Protein AF-A0AAU4QGT4-F1 (afdb_monomer)

pLDDT: mean 81.8, std 20.27, range [28.38, 98.56]

Mean predicted aligned error: 16.78 Å

Structure (mmCIF, N/CA/C/O backbone):
data_AF-A0AAU4QGT4-F1
#
_entry.id   AF-A0AAU4QGT4-F1
#
loop_
_atom_site.group_PDB
_atom_site.id
_atom_site.type_symbol
_atom_site.label_atom_id
_atom_site.label_alt_id
_atom_site.label_comp_id
_atom_site.label_asym_id
_atom_site.label_entity_id
_atom_site.label_seq_id
_atom_site.pdbx_PDB_ins_code
_atom_site.Cartn_x
_atom_site.Cartn_y
_atom_site.Cartn_z
_atom_site.occupancy
_atom_site.B_iso_or_equiv
_atom_site.auth_seq_id
_atom_site.auth_comp_id
_atom_site.auth_asym_id
_atom_site.auth_atom_id
_atom_site.pdbx_PDB_model_num
ATOM 1 N N . MET A 1 1 ? -2.393 -7.731 -38.851 1.00 33.94 1 MET A N 1
ATOM 2 C CA . MET A 1 1 ? -2.652 -9.148 -38.519 1.00 33.94 1 MET A CA 1
ATOM 3 C C . MET A 1 1 ? -3.365 -9.199 -37.174 1.00 33.94 1 MET A C 1
ATOM 5 O O . MET A 1 1 ? -2.737 -8.998 -36.149 1.00 33.94 1 MET A O 1
ATOM 9 N N . THR A 1 2 ? -4.687 -9.353 -37.179 1.00 34.22 2 THR A N 1
ATOM 10 C CA . THR A 1 2 ? -5.537 -9.447 -35.982 1.00 34.22 2 THR A CA 1
ATOM 11 C C . THR A 1 2 ? -5.552 -10.893 -35.494 1.00 34.22 2 THR A C 1
ATOM 13 O O . THR A 1 2 ? -6.341 -11.714 -35.959 1.00 34.22 2 THR A O 1
ATOM 16 N N . GLN A 1 3 ? -4.630 -11.228 -34.593 1.00 33.28 3 GLN A N 1
ATOM 17 C CA . GLN A 1 3 ? -4.572 -12.546 -33.971 1.00 33.28 3 GLN A CA 1
ATOM 18 C C . GLN A 1 3 ? -5.770 -12.686 -33.021 1.00 33.28 3 GLN A C 1
ATOM 20 O O . GLN A 1 3 ? -5.826 -12.071 -31.957 1.00 33.28 3 GLN A O 1
ATOM 25 N N . LYS A 1 4 ? -6.784 -13.438 -33.459 1.00 33.41 4 LYS A N 1
ATOM 26 C CA . LYS A 1 4 ? -7.959 -13.781 -32.655 1.00 33.41 4 LYS A CA 1
ATOM 27 C C . LYS A 1 4 ? -7.530 -14.764 -31.563 1.00 33.41 4 LYS A C 1
ATOM 29 O O . LYS A 1 4 ? -7.470 -15.965 -31.810 1.00 33.41 4 LYS A O 1
ATOM 34 N N . PHE A 1 5 ? -7.239 -14.261 -30.365 1.00 35.41 5 PHE A N 1
ATOM 35 C CA . PHE A 1 5 ? -7.152 -15.084 -29.158 1.00 35.41 5 PHE A CA 1
ATOM 36 C C . PHE A 1 5 ? -8.558 -15.587 -28.802 1.00 35.41 5 PHE A C 1
ATOM 38 O O . PHE A 1 5 ? -9.287 -14.968 -28.033 1.00 35.41 5 PHE A O 1
ATOM 45 N N . HIS A 1 6 ? -8.965 -16.697 -29.417 1.00 38.81 6 HIS A N 1
ATOM 46 C CA . HIS A 1 6 ? -10.117 -17.490 -28.994 1.00 38.81 6 HIS A CA 1
ATOM 47 C C . HIS A 1 6 ? -9.633 -18.631 -28.100 1.00 38.81 6 HIS A C 1
ATOM 49 O O . HIS A 1 6 ? -9.769 -19.801 -28.441 1.00 38.81 6 HIS A O 1
ATOM 55 N N . THR A 1 7 ? -9.054 -18.292 -26.951 1.00 40.41 7 THR A N 1
ATOM 56 C CA . THR A 1 7 ? -9.030 -19.241 -25.840 1.00 40.41 7 THR A CA 1
ATOM 57 C C . THR A 1 7 ? -10.369 -19.069 -25.147 1.00 40.41 7 THR A C 1
ATOM 59 O O . THR A 1 7 ? -10.632 -18.023 -24.555 1.00 40.41 7 THR A O 1
ATOM 62 N N . THR A 1 8 ? -11.268 -20.038 -25.309 1.00 40.69 8 THR A N 1
ATOM 63 C CA . THR A 1 8 ? -12.523 -20.082 -24.556 1.00 40.69 8 THR A CA 1
ATOM 64 C C . THR A 1 8 ? -12.143 -20.007 -23.077 1.00 40.69 8 THR A C 1
ATOM 66 O O . THR A 1 8 ? -11.388 -20.875 -22.630 1.00 40.69 8 THR A O 1
ATOM 69 N N . PRO A 1 9 ? -12.569 -18.975 -22.326 1.00 47.59 9 PRO A N 1
ATOM 70 C CA . PRO A 1 9 ? -12.237 -18.899 -20.915 1.00 47.59 9 PRO A CA 1
ATOM 71 C C . PRO A 1 9 ? -12.744 -20.183 -20.247 1.00 47.59 9 PRO A C 1
ATOM 73 O O . PRO A 1 9 ? -13.835 -20.646 -20.606 1.00 47.59 9 PRO A O 1
ATOM 76 N N . PRO A 1 10 ? -11.966 -20.790 -19.332 1.00 50.59 10 PRO A N 1
ATOM 77 C CA . PRO A 1 10 ? -12.434 -21.942 -18.575 1.00 50.59 10 PRO A CA 1
ATOM 78 C C . PRO A 1 10 ? -13.804 -21.585 -18.009 1.00 50.59 10 PRO A C 1
ATOM 80 O O . PRO A 1 10 ? -13.974 -20.500 -17.452 1.00 50.59 10 PRO A O 1
ATOM 83 N N . THR A 1 11 ? -14.798 -22.445 -18.244 1.00 44.94 11 THR A N 1
ATOM 84 C CA . THR A 1 11 ? -16.168 -22.250 -17.764 1.00 44.94 11 THR A CA 1
ATOM 85 C C . THR A 1 11 ? -16.100 -21.953 -16.277 1.00 44.94 11 THR A C 1
ATOM 87 O O . THR A 1 11 ? -15.821 -22.856 -15.488 1.00 44.94 11 THR A O 1
ATOM 90 N N . ALA A 1 12 ? -16.270 -20.678 -15.922 1.00 50.72 12 ALA A N 1
ATOM 91 C CA . ALA A 1 12 ? -16.184 -20.215 -14.553 1.00 50.72 12 ALA A CA 1
ATOM 92 C C . ALA A 1 12 ? -17.213 -21.014 -13.761 1.00 50.72 12 ALA A C 1
ATOM 94 O O . ALA A 1 12 ? -18.417 -20.894 -13.997 1.00 50.72 12 ALA A O 1
ATOM 95 N N . HIS A 1 13 ? -16.741 -21.907 -12.892 1.00 55.56 13 HIS A N 1
ATOM 96 C CA . HIS A 1 13 ? -17.618 -22.607 -11.975 1.00 55.56 13 HIS A CA 1
ATOM 97 C C . HIS A 1 13 ? -18.356 -21.535 -11.184 1.00 55.56 13 HIS A C 1
ATOM 99 O O . HIS A 1 13 ? -17.727 -20.804 -10.424 1.00 55.56 13 HIS A O 1
ATOM 105 N N . HIS A 1 14 ? -19.667 -21.418 -11.408 1.00 57.41 14 HIS A N 1
ATOM 106 C CA . HIS A 1 14 ? -20.525 -20.512 -10.658 1.00 57.41 14 HIS A CA 1
ATOM 107 C C . HIS A 1 14 ? -20.263 -20.732 -9.169 1.00 57.41 14 HIS A C 1
ATOM 109 O O . HIS A 1 14 ? -20.592 -21.794 -8.626 1.00 57.41 14 HIS A O 1
ATOM 115 N N . GLN A 1 15 ? -19.595 -19.769 -8.533 1.00 67.94 15 GLN A N 1
ATOM 116 C CA . GLN A 1 15 ? -19.259 -19.889 -7.127 1.00 67.94 15 GLN A CA 1
ATOM 117 C C . GLN A 1 15 ? -20.551 -19.852 -6.326 1.00 67.94 15 GLN A C 1
ATOM 119 O O . GLN A 1 15 ? -21.280 -18.862 -6.321 1.00 67.94 15 GLN A O 1
ATOM 124 N N . ARG A 1 16 ? -20.836 -20.972 -5.665 1.00 84.00 16 ARG A N 1
ATOM 125 C CA . ARG A 1 16 ? -21.902 -21.059 -4.675 1.00 84.00 16 ARG A CA 1
ATOM 126 C C . ARG A 1 16 ? -21.474 -20.290 -3.421 1.00 84.00 16 ARG A C 1
ATOM 128 O O . ARG A 1 16 ? -20.284 -20.307 -3.107 1.00 84.00 16 ARG A O 1
ATOM 135 N N . PRO A 1 17 ? -22.405 -19.686 -2.667 1.00 89.19 17 PRO A N 1
ATOM 136 C CA . PRO A 1 17 ? -22.090 -19.127 -1.358 1.00 89.19 17 PRO A CA 1
ATOM 137 C C . PRO A 1 17 ? -21.357 -20.153 -0.487 1.00 89.19 17 PRO A C 1
ATOM 139 O O . PRO A 1 17 ? -21.778 -21.310 -0.417 1.00 89.19 17 PRO A O 1
ATOM 142 N N . PHE A 1 18 ? -20.300 -19.729 0.207 1.00 89.00 18 PHE A N 1
ATOM 143 C CA . PHE A 1 18 ? -19.511 -20.574 1.110 1.00 89.00 18 PHE A CA 1
ATOM 144 C C . PHE A 1 18 ? -18.880 -21.798 0.431 1.00 89.00 18 PHE A C 1
ATOM 146 O O . PHE A 1 18 ? -18.949 -22.909 0.959 1.00 89.00 18 PHE A O 1
ATOM 153 N N . THR A 1 19 ? -18.216 -21.602 -0.714 1.00 85.81 19 THR A N 1
ATOM 154 C CA . THR A 1 19 ? -17.578 -22.685 -1.498 1.00 85.81 19 THR A CA 1
ATOM 155 C C . THR A 1 19 ? -16.684 -23.620 -0.671 1.00 85.81 19 THR A C 1
ATOM 157 O O . THR A 1 19 ? -16.583 -24.804 -0.983 1.00 85.81 19 THR A O 1
ATOM 160 N N . ARG A 1 20 ? -16.059 -23.114 0.400 1.00 84.88 20 ARG A N 1
ATOM 161 C CA . ARG A 1 20 ? -15.146 -23.870 1.276 1.00 84.88 20 ARG A CA 1
ATOM 162 C C . ARG A 1 20 ? -15.833 -24.640 2.408 1.00 84.88 20 ARG A C 1
ATOM 164 O O . ARG A 1 20 ? -15.191 -25.470 3.043 1.00 84.88 20 ARG A O 1
ATOM 171 N N . GLU A 1 21 ? -17.107 -24.374 2.692 1.00 89.12 21 GLU A N 1
ATOM 172 C CA . GLU A 1 21 ? -17.814 -24.912 3.861 1.00 89.12 21 GLU A CA 1
ATOM 173 C C . GLU A 1 21 ? -19.204 -25.434 3.472 1.00 89.12 21 GLU A C 1
ATOM 175 O O . GLU A 1 21 ? -20.223 -24.753 3.625 1.00 89.12 21 GLU A O 1
ATOM 180 N N . ALA A 1 22 ? -19.247 -26.679 2.989 1.00 89.12 22 ALA A N 1
ATOM 181 C CA . ALA A 1 22 ? -20.496 -27.356 2.645 1.00 89.12 22 ALA A CA 1
ATOM 182 C C . ALA A 1 22 ? -21.492 -27.336 3.825 1.00 89.12 22 ALA A C 1
ATOM 184 O O . ALA A 1 22 ? -21.132 -27.634 4.965 1.00 89.12 22 ALA A O 1
ATOM 185 N N . GLY A 1 23 ? -22.753 -26.976 3.564 1.00 91.31 23 GLY A N 1
ATOM 186 C CA . GLY A 1 23 ? -23.806 -26.897 4.585 1.00 91.31 23 GLY A CA 1
ATOM 187 C C . GLY A 1 23 ? -23.899 -25.556 5.329 1.00 91.31 23 GLY A C 1
ATOM 188 O O . GLY A 1 23 ? -24.853 -25.323 6.083 1.00 91.31 23 GLY A O 1
ATOM 189 N N . ARG A 1 24 ? -22.917 -24.654 5.174 1.00 92.38 24 ARG A N 1
ATOM 190 C CA . ARG A 1 24 ? -22.935 -23.357 5.871 1.00 92.38 24 ARG A CA 1
ATOM 191 C C . ARG A 1 24 ? -24.015 -22.425 5.336 1.00 92.38 24 ARG A C 1
ATOM 193 O O . ARG A 1 24 ? -24.647 -21.730 6.137 1.00 92.38 24 ARG A O 1
ATOM 200 N N . TRP A 1 25 ? -24.252 -22.437 4.025 1.00 93.38 25 TRP A N 1
ATOM 201 C CA . TRP A 1 25 ? -25.322 -21.657 3.407 1.00 93.38 25 TRP A CA 1
ATOM 202 C C . TRP A 1 25 ? -26.685 -22.023 3.996 1.00 93.38 25 TRP A C 1
ATOM 204 O O . TRP A 1 25 ? -27.411 -21.144 4.453 1.00 93.38 25 TRP A O 1
ATOM 214 N N . GLU A 1 26 ? -27.017 -23.311 4.068 1.00 93.88 26 GLU A N 1
ATOM 215 C CA . GLU A 1 26 ? -28.291 -23.814 4.589 1.00 93.88 26 GLU A CA 1
ATOM 216 C C . GLU A 1 26 ? -28.488 -23.399 6.052 1.00 93.88 26 GLU A C 1
ATOM 218 O O . GLU A 1 26 ? -29.578 -22.986 6.456 1.00 93.88 26 GLU A O 1
ATOM 223 N N . LYS A 1 27 ? -27.418 -23.443 6.855 1.00 93.31 27 LYS A N 1
ATOM 224 C CA . LYS A 1 27 ? -27.443 -23.029 8.264 1.00 93.31 27 LYS A CA 1
ATOM 225 C C . LYS A 1 27 ? -27.694 -21.528 8.429 1.00 93.31 27 LYS A C 1
ATOM 227 O O . LYS A 1 27 ? -28.532 -21.143 9.252 1.00 93.31 27 LYS A O 1
ATOM 232 N N . GLU A 1 28 ? -26.967 -20.686 7.695 1.00 90.50 28 GLU A N 1
ATOM 233 C CA . GLU A 1 28 ? -27.086 -19.226 7.800 1.00 90.50 28 GLU A CA 1
ATOM 234 C C . GLU A 1 28 ? -28.379 -18.707 7.152 1.00 90.50 28 GLU A C 1
ATOM 236 O O . GLU A 1 28 ? -29.065 -17.884 7.760 1.00 90.50 28 GLU A O 1
ATOM 241 N N . SER A 1 29 ? -28.793 -19.250 6.003 1.00 90.56 29 SER A N 1
ATOM 242 C CA . SER A 1 29 ? -30.089 -18.944 5.376 1.00 90.56 29 SER A CA 1
ATOM 243 C C . SER A 1 29 ? -31.261 -19.367 6.270 1.00 90.56 29 SER A C 1
ATOM 245 O O . SER A 1 29 ? -32.136 -18.552 6.555 1.00 90.56 29 SER A O 1
ATOM 247 N N . SER A 1 30 ? -31.244 -20.572 6.853 1.00 89.31 30 SER A N 1
ATOM 248 C CA . SER A 1 30 ? -32.279 -21.008 7.809 1.00 89.31 30 SER A CA 1
ATOM 249 C C . SER A 1 30 ? -32.322 -20.141 9.070 1.00 89.31 30 SER A C 1
ATOM 251 O O . SER A 1 30 ? -33.386 -19.907 9.647 1.00 89.31 30 SER A O 1
ATOM 253 N N . ARG A 1 31 ? -31.168 -19.661 9.553 1.00 88.25 31 ARG A N 1
ATOM 254 C CA . ARG A 1 31 ? -31.108 -18.699 10.666 1.00 88.25 31 ARG A CA 1
ATOM 255 C C . ARG A 1 31 ? -31.712 -17.352 10.259 1.00 88.25 31 ARG A C 1
ATOM 257 O O . ARG A 1 31 ? -32.461 -16.774 11.046 1.00 88.25 31 ARG A O 1
ATOM 264 N N . ALA A 1 32 ? -31.404 -16.869 9.058 1.00 85.00 32 ALA A N 1
ATOM 265 C CA . ALA A 1 32 ? -31.941 -15.631 8.508 1.00 85.00 32 ALA A CA 1
ATOM 266 C C . ALA A 1 32 ? -33.473 -15.689 8.354 1.00 85.00 32 ALA A C 1
ATOM 268 O O . ALA A 1 32 ? -34.161 -14.780 8.825 1.00 85.00 32 ALA A O 1
ATOM 269 N N . LEU A 1 33 ? -34.000 -16.791 7.805 1.00 84.06 33 LEU A N 1
ATOM 270 C CA . LEU A 1 33 ? -35.436 -17.048 7.655 1.00 84.06 33 LEU A CA 1
ATOM 271 C C . LEU A 1 33 ? -36.147 -17.137 9.017 1.00 84.06 33 LEU A C 1
ATOM 273 O O . LEU A 1 33 ? -37.134 -16.438 9.243 1.00 84.06 33 LEU A O 1
ATOM 277 N N . ARG A 1 34 ? -35.612 -17.917 9.973 1.00 83.12 34 ARG A N 1
ATOM 278 C CA . ARG A 1 34 ? -36.202 -18.066 11.324 1.00 83.12 34 ARG A CA 1
ATOM 279 C C . ARG A 1 34 ? -36.245 -16.775 12.128 1.00 83.12 34 ARG A C 1
ATOM 281 O O . ARG A 1 34 ? -37.114 -16.619 12.976 1.00 83.12 34 ARG A O 1
ATOM 288 N N . ALA A 1 35 ? -35.328 -15.847 11.874 1.00 79.88 35 ALA A N 1
ATOM 289 C CA . ALA A 1 35 ? -35.336 -14.554 12.542 1.00 79.88 35 ALA A CA 1
ATOM 290 C C . ALA A 1 35 ? -36.490 -13.633 12.076 1.00 79.88 35 ALA A C 1
ATOM 292 O O . ALA A 1 35 ? -36.574 -12.507 12.563 1.00 79.88 35 ALA A O 1
ATOM 293 N N . GLY A 1 36 ? -37.364 -14.093 11.166 1.00 64.69 36 GLY A N 1
ATOM 294 C CA . GLY A 1 36 ? -38.611 -13.420 10.786 1.00 64.69 36 GLY A CA 1
ATOM 295 C C . GLY A 1 36 ? -38.451 -12.300 9.757 1.00 64.69 36 GLY A C 1
ATOM 296 O O . GLY A 1 36 ? -39.370 -11.507 9.576 1.00 64.69 36 GLY A O 1
ATOM 297 N N . HIS A 1 37 ? -37.294 -12.215 9.092 1.00 62.97 37 HIS A N 1
ATOM 298 C CA . HIS A 1 37 ? -36.967 -11.115 8.168 1.00 62.97 37 HIS A CA 1
ATOM 299 C C . HIS A 1 37 ? -37.437 -11.352 6.730 1.00 62.97 37 HIS A C 1
ATOM 301 O O . HIS A 1 37 ? -37.372 -10.440 5.915 1.00 62.97 37 HIS A O 1
ATOM 307 N N . VAL A 1 38 ? -37.932 -12.550 6.417 1.00 59.06 38 VAL A N 1
ATOM 308 C CA . VAL A 1 38 ? -38.447 -12.894 5.089 1.00 59.06 38 VAL A CA 1
ATOM 309 C C . VAL A 1 38 ? -39.896 -13.334 5.246 1.00 59.06 38 VAL A C 1
ATOM 311 O O . VAL A 1 38 ? -40.175 -14.401 5.792 1.00 59.06 38 VAL A O 1
ATOM 314 N N . ARG A 1 39 ? -40.840 -12.490 4.820 1.00 59.34 39 ARG A N 1
ATOM 315 C CA . ARG A 1 39 ? -42.247 -12.891 4.707 1.00 59.34 39 ARG A CA 1
ATOM 316 C C . ARG A 1 39 ? -42.427 -13.628 3.384 1.00 59.34 39 ARG A C 1
ATOM 318 O O . ARG A 1 39 ? -42.002 -13.134 2.347 1.00 59.34 39 ARG A O 1
ATOM 325 N N . ALA A 1 40 ? -43.071 -14.790 3.432 1.00 54.72 40 ALA A N 1
ATOM 326 C CA . ALA A 1 40 ? -43.279 -15.697 2.300 1.00 54.72 40 ALA A CA 1
ATOM 327 C C . ALA A 1 40 ? -44.291 -15.188 1.242 1.00 54.72 40 ALA A C 1
ATOM 329 O O . ALA A 1 40 ? -44.984 -15.977 0.611 1.00 54.72 40 ALA A O 1
ATOM 330 N N . GLY A 1 41 ? -44.419 -13.875 1.045 1.00 56.16 41 GLY A N 1
ATOM 331 C CA . GLY A 1 41 ? -45.355 -13.284 0.091 1.00 56.16 41 GLY A CA 1
ATOM 332 C C . GLY A 1 41 ? -44.852 -11.937 -0.404 1.00 56.16 41 GLY A C 1
ATOM 333 O O . GLY A 1 41 ? -44.181 -11.239 0.354 1.00 56.16 41 GLY A O 1
ATOM 334 N N . VAL A 1 42 ? -45.169 -11.630 -1.672 1.00 54.97 42 VAL A N 1
ATOM 335 C CA . VAL A 1 42 ? -44.814 -10.429 -2.456 1.00 54.97 42 VAL A CA 1
ATOM 336 C C . VAL A 1 42 ? -44.520 -9.244 -1.545 1.00 54.97 42 VAL A C 1
ATOM 338 O O . VAL A 1 42 ? -45.417 -8.528 -1.097 1.00 54.97 42 VAL A O 1
ATOM 341 N N . CYS A 1 43 ? -43.246 -9.090 -1.205 1.00 57.00 43 CYS A N 1
ATOM 342 C CA . CYS A 1 43 ? -42.818 -8.004 -0.354 1.00 57.00 43 CYS A CA 1
ATOM 343 C C . CYS A 1 43 ? -43.008 -6.724 -1.168 1.00 57.00 43 CYS A C 1
ATOM 345 O O . CYS A 1 43 ? -42.563 -6.647 -2.315 1.00 57.00 43 CYS A O 1
ATOM 347 N N . SER A 1 44 ? -43.728 -5.747 -0.613 1.00 59.94 44 SER A N 1
ATOM 348 C CA . SER A 1 44 ? -43.869 -4.440 -1.250 1.00 59.94 44 SER A CA 1
ATOM 349 C C . SER A 1 44 ? -42.477 -3.871 -1.547 1.00 59.94 44 SER A C 1
ATOM 351 O O . SER A 1 44 ? -41.511 -4.216 -0.865 1.00 59.94 44 SER A O 1
ATOM 353 N N . ALA A 1 45 ? -42.365 -3.004 -2.558 1.00 60.78 45 ALA A N 1
ATOM 354 C CA . ALA A 1 45 ? -41.106 -2.478 -3.105 1.00 60.78 45 ALA A CA 1
ATOM 355 C C . ALA A 1 45 ? -40.118 -1.845 -2.086 1.00 60.78 45 ALA A C 1
ATOM 357 O O . ALA A 1 45 ? -39.024 -1.446 -2.467 1.00 60.78 45 ALA A O 1
ATOM 358 N N . GLY A 1 46 ? -40.475 -1.758 -0.800 1.00 65.12 46 GLY A N 1
ATOM 359 C CA . GLY A 1 46 ? -39.616 -1.299 0.293 1.00 65.12 46 GLY A CA 1
ATOM 360 C C . GLY A 1 46 ? -38.955 -2.394 1.145 1.00 65.12 46 GLY A C 1
ATOM 361 O O . GLY A 1 46 ? -38.193 -2.055 2.050 1.00 65.12 46 GLY A O 1
ATOM 362 N N . CYS A 1 47 ? -39.216 -3.688 0.925 1.00 73.00 47 CYS A N 1
ATOM 363 C CA . CYS A 1 47 ? -38.542 -4.732 1.703 1.00 73.00 47 CYS A CA 1
ATOM 364 C C . CYS A 1 47 ? -37.076 -4.877 1.289 1.00 73.00 47 CYS A C 1
ATOM 366 O O . CYS A 1 47 ? -36.771 -5.284 0.170 1.00 73.00 47 CYS A O 1
ATOM 368 N N . ARG A 1 48 ? -36.158 -4.595 2.218 1.00 76.94 48 ARG A N 1
ATOM 369 C CA . ARG A 1 48 ? -34.728 -4.829 1.997 1.00 76.94 48 ARG A CA 1
ATOM 370 C C . ARG A 1 48 ? -34.423 -6.331 2.062 1.00 76.94 48 ARG A C 1
ATOM 372 O O . ARG A 1 48 ? -34.908 -6.991 2.984 1.00 76.94 48 ARG A O 1
ATOM 379 N N . PRO A 1 49 ? -33.634 -6.874 1.120 1.00 84.31 49 PRO A N 1
ATOM 380 C CA . PRO A 1 49 ? -33.264 -8.281 1.137 1.00 84.31 49 PRO A CA 1
ATOM 381 C C . PRO A 1 49 ? -32.444 -8.602 2.387 1.00 84.31 49 PRO A C 1
ATOM 383 O O . PRO A 1 49 ? -31.648 -7.790 2.864 1.00 84.31 49 PRO A O 1
ATOM 386 N N . VAL A 1 50 ? -32.626 -9.808 2.920 1.00 87.75 50 VAL A N 1
ATOM 387 C CA . VAL A 1 50 ? -31.805 -10.291 4.030 1.00 87.75 50 VAL A CA 1
ATOM 388 C C . VAL A 1 50 ? -30.474 -10.758 3.472 1.00 87.75 50 VAL A C 1
ATOM 390 O O . VAL A 1 50 ? -30.444 -11.641 2.618 1.00 87.75 50 VAL A O 1
ATOM 393 N N . LEU A 1 51 ? -29.386 -10.166 3.959 1.00 91.00 51 LEU A N 1
ATOM 394 C CA . LEU A 1 51 ? -28.037 -10.452 3.487 1.00 91.00 51 LEU A CA 1
ATOM 395 C C . LEU A 1 51 ? -27.300 -11.392 4.445 1.00 91.00 51 LEU A C 1
ATOM 397 O O . LEU A 1 51 ? -27.201 -11.135 5.649 1.00 91.00 51 LEU A O 1
ATOM 401 N N . VAL A 1 52 ? -26.741 -12.466 3.899 1.00 91.69 52 VAL A N 1
ATOM 402 C CA . VAL A 1 52 ? -25.801 -13.360 4.579 1.00 91.69 52 VAL A CA 1
ATOM 403 C C . VAL A 1 52 ? -24.397 -13.040 4.083 1.00 91.69 52 VAL A C 1
ATOM 405 O O . VAL A 1 52 ? -24.142 -13.039 2.885 1.00 91.69 52 VAL A O 1
ATOM 408 N N . HIS A 1 53 ? -23.481 -12.771 5.011 1.00 91.81 53 HIS A N 1
ATOM 409 C CA . HIS A 1 53 ? -22.132 -12.328 4.6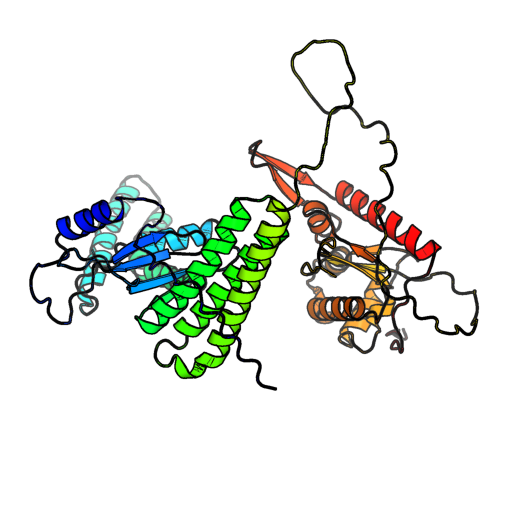74 1.00 91.81 53 HIS A CA 1
ATOM 410 C C . HIS A 1 53 ? -21.126 -13.479 4.745 1.00 91.81 53 HIS A C 1
ATOM 412 O O . HIS A 1 53 ? -20.992 -14.152 5.772 1.00 91.81 53 HIS A O 1
ATOM 418 N N . GLU A 1 54 ? -20.368 -13.651 3.672 1.00 92.88 54 GLU A N 1
ATOM 419 C CA . GLU A 1 54 ? -19.215 -14.533 3.561 1.00 92.88 54 GLU A CA 1
ATOM 420 C C . GLU A 1 54 ? -17.931 -13.703 3.622 1.00 92.88 54 GLU A C 1
ATOM 422 O O . GLU A 1 54 ? -17.820 -12.657 2.989 1.00 92.88 54 GLU A O 1
ATOM 427 N N . ARG A 1 55 ? -16.957 -14.144 4.423 1.00 91.12 55 ARG A N 1
ATOM 428 C CA . ARG A 1 55 ? -15.675 -13.444 4.581 1.00 91.12 55 ARG A CA 1
ATOM 429 C C . ARG A 1 55 ? -14.607 -14.127 3.749 1.00 91.12 55 ARG A C 1
ATOM 431 O O . ARG A 1 55 ? -14.470 -15.343 3.833 1.00 91.12 55 ARG A O 1
ATOM 438 N N . THR A 1 56 ? -13.810 -13.331 3.054 1.00 91.19 56 THR A N 1
ATOM 439 C CA . THR A 1 56 ? -12.676 -13.790 2.250 1.00 91.19 56 THR A CA 1
ATOM 440 C C . THR A 1 56 ? -11.376 -13.180 2.786 1.00 91.19 56 THR A C 1
ATOM 442 O O . THR A 1 56 ? -11.387 -12.369 3.717 1.00 91.19 56 THR A O 1
ATOM 445 N N . SER A 1 57 ? -10.225 -13.592 2.250 1.00 87.56 57 SER A N 1
ATOM 446 C CA . SER A 1 57 ? -8.921 -13.012 2.612 1.00 87.56 57 SER A CA 1
ATOM 447 C C . SER A 1 57 ? -8.772 -11.557 2.154 1.00 87.56 57 SER A C 1
ATOM 449 O O . SER A 1 57 ? -8.081 -10.779 2.809 1.00 87.56 57 SER A O 1
ATOM 451 N N . TRP A 1 58 ? -9.448 -11.201 1.063 1.00 91.75 58 TRP A N 1
ATOM 452 C CA . TRP A 1 58 ? -9.380 -9.907 0.385 1.00 91.75 58 TRP A CA 1
ATOM 453 C C . TRP A 1 58 ? -10.594 -9.005 0.667 1.00 91.75 58 TRP A C 1
ATOM 455 O O . TRP A 1 58 ? -10.624 -7.862 0.213 1.00 91.75 58 TRP A O 1
ATOM 465 N N . GLY A 1 59 ? -11.604 -9.481 1.406 1.00 93.25 59 GLY A N 1
ATOM 466 C CA . GLY A 1 59 ? -12.839 -8.731 1.629 1.00 93.25 59 GLY A CA 1
ATOM 467 C C . GLY A 1 59 ? -14.015 -9.573 2.130 1.00 93.25 59 GLY A C 1
ATOM 468 O O . GLY A 1 59 ? -13.892 -10.370 3.067 1.00 93.25 59 GLY A O 1
ATOM 469 N N . TRP A 1 60 ? -15.188 -9.345 1.542 1.00 94.19 60 TRP A N 1
ATOM 470 C CA . TRP A 1 60 ? -16.422 -10.060 1.850 1.00 94.19 60 TRP A CA 1
ATOM 471 C C . TRP A 1 60 ? -17.423 -10.041 0.687 1.00 94.19 60 TRP A C 1
ATOM 473 O O . TRP A 1 60 ? -17.405 -9.155 -0.167 1.00 94.19 60 TRP A O 1
ATOM 483 N N . LEU A 1 61 ? -18.331 -11.014 0.703 1.00 94.38 61 LEU A N 1
ATOM 484 C CA . LEU A 1 61 ? -19.463 -11.154 -0.211 1.00 94.38 61 LEU A CA 1
ATOM 485 C C . LEU A 1 61 ? -20.758 -11.130 0.607 1.00 94.38 61 LEU A C 1
ATOM 487 O O . LEU A 1 61 ? -20.850 -11.824 1.620 1.00 94.38 61 LEU A O 1
ATOM 491 N N . ALA A 1 62 ? -21.754 -10.343 0.206 1.00 94.25 62 ALA A N 1
ATOM 492 C CA . ALA A 1 62 ? -23.092 -10.394 0.786 1.00 94.25 62 ALA A CA 1
ATOM 493 C C . ALA A 1 62 ? -24.064 -11.045 -0.187 1.00 94.25 62 ALA A C 1
ATOM 495 O O . ALA A 1 62 ? -24.308 -10.552 -1.286 1.00 94.25 62 ALA A O 1
ATOM 496 N N . TRP A 1 63 ? -24.664 -12.134 0.262 1.00 94.25 63 TRP A N 1
ATOM 497 C CA . TRP A 1 63 ? -25.595 -12.948 -0.495 1.00 94.25 63 TRP A CA 1
ATOM 498 C C . TRP A 1 63 ? -27.020 -12.637 -0.051 1.00 94.25 63 TRP A C 1
ATOM 500 O O . TRP A 1 63 ? -27.335 -12.754 1.136 1.00 94.25 63 TRP A O 1
ATOM 510 N N . ALA A 1 64 ? -27.889 -12.246 -0.982 1.00 93.19 64 ALA A N 1
ATOM 511 C CA . ALA A 1 64 ? -29.313 -12.120 -0.691 1.00 93.19 64 ALA A CA 1
ATOM 512 C C . ALA A 1 64 ? -29.913 -13.511 -0.461 1.00 93.19 64 ALA A C 1
ATOM 514 O O . ALA A 1 64 ? -29.645 -14.421 -1.237 1.00 93.19 64 ALA A O 1
ATOM 515 N N . VAL A 1 65 ? -30.706 -13.677 0.599 1.00 92.25 65 VAL A N 1
ATOM 516 C CA . VAL A 1 65 ? -31.432 -14.922 0.892 1.00 92.25 65 VAL A CA 1
ATOM 517 C C . VAL A 1 65 ? -32.775 -14.893 0.160 1.00 92.25 65 VAL A C 1
ATOM 519 O O . VAL A 1 65 ? -33.653 -14.121 0.564 1.00 92.25 65 VAL A O 1
ATOM 522 N N . PRO A 1 66 ? -32.970 -15.710 -0.891 1.00 90.00 66 PRO A N 1
ATOM 523 C CA . PRO A 1 66 ? -34.244 -15.784 -1.593 1.00 90.00 66 PRO A CA 1
ATOM 524 C C . PRO A 1 66 ? -35.321 -16.393 -0.689 1.00 90.00 66 PRO A C 1
ATOM 526 O O . PRO A 1 66 ? -35.055 -17.308 0.094 1.00 90.00 66 PRO A O 1
ATOM 529 N N . GLY A 1 67 ? -36.554 -15.889 -0.776 1.00 84.44 67 GLY A N 1
ATOM 530 C CA . GLY A 1 67 ? -37.659 -16.377 0.059 1.00 84.44 67 GLY A CA 1
ATOM 531 C C . GLY A 1 67 ? -38.162 -17.773 -0.306 1.00 84.44 67 GLY A C 1
ATOM 532 O O . GLY A 1 67 ? -38.793 -18.425 0.521 1.00 84.44 67 GLY A O 1
ATOM 533 N N . ASP A 1 68 ? -37.855 -18.239 -1.513 1.00 85.62 68 ASP A N 1
ATOM 534 C CA . ASP A 1 68 ? -38.154 -19.586 -2.006 1.00 85.62 68 ASP A CA 1
ATOM 535 C C . ASP A 1 68 ? -37.079 -20.622 -1.624 1.00 85.62 68 ASP A C 1
ATOM 537 O O . ASP A 1 68 ? -37.226 -21.805 -1.921 1.00 85.62 68 ASP A O 1
ATOM 541 N N . GLY A 1 69 ? -36.006 -20.192 -0.950 1.00 85.12 69 GLY A N 1
ATOM 542 C CA . GLY A 1 69 ? -34.892 -21.054 -0.561 1.00 85.12 69 GLY A CA 1
ATOM 543 C C . GLY A 1 69 ? -33.949 -21.420 -1.710 1.00 85.12 69 GLY A C 1
ATOM 544 O O . GLY A 1 69 ? -33.073 -22.265 -1.516 1.00 85.12 69 GLY A O 1
ATOM 545 N N . THR A 1 70 ? -34.093 -20.801 -2.886 1.00 90.00 70 THR A N 1
ATOM 546 C CA . THR A 1 70 ? -33.140 -20.980 -3.987 1.00 90.00 70 THR A CA 1
ATOM 547 C C . THR A 1 70 ? -31.756 -20.447 -3.615 1.00 90.00 70 THR A C 1
ATOM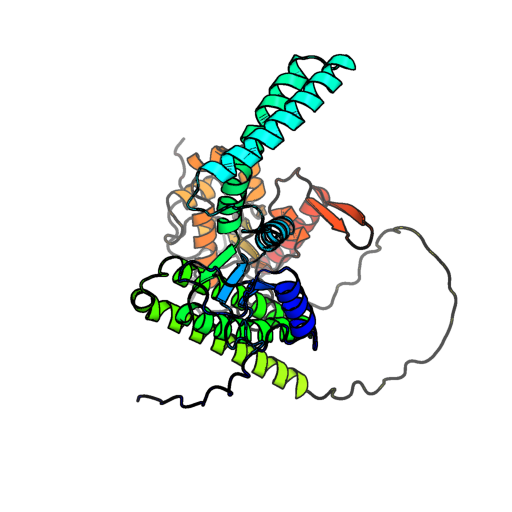 549 O O . THR A 1 70 ? -31.582 -19.623 -2.713 1.00 90.00 70 THR A O 1
ATOM 552 N N . LEU A 1 71 ? -30.730 -20.971 -4.284 1.00 92.00 71 LEU A N 1
ATOM 553 C CA . LEU A 1 71 ? -29.359 -20.517 -4.093 1.00 92.00 71 LEU A CA 1
ATOM 554 C C . LEU A 1 71 ? -29.145 -19.247 -4.935 1.00 92.00 71 LEU A C 1
ATOM 556 O O . LEU A 1 71 ? -29.396 -19.299 -6.140 1.00 92.00 71 LEU A O 1
ATOM 560 N N . PRO A 1 72 ? -28.683 -18.125 -4.356 1.00 92.81 72 PRO A N 1
ATOM 561 C CA . PRO A 1 72 ? -28.369 -16.944 -5.148 1.00 92.81 72 PRO A CA 1
ATOM 562 C C . PRO A 1 72 ? -27.199 -17.243 -6.090 1.00 92.81 72 PRO A C 1
ATOM 564 O O . PRO A 1 72 ? -26.189 -17.816 -5.681 1.00 92.81 72 PRO A O 1
ATOM 567 N N . GLU A 1 73 ? -27.332 -16.840 -7.353 1.00 91.88 73 GLU A N 1
ATOM 568 C CA . GLU A 1 73 ? -26.272 -17.002 -8.357 1.00 91.88 73 GLU A CA 1
ATOM 569 C C . GLU A 1 73 ? -25.170 -15.947 -8.218 1.00 91.88 73 GLU A C 1
ATOM 571 O O . GLU A 1 73 ? -24.018 -16.201 -8.568 1.00 91.88 73 GLU A O 1
ATOM 576 N N . LEU A 1 74 ? -25.528 -14.760 -7.721 1.00 93.38 74 LEU A N 1
ATOM 577 C CA . LEU A 1 74 ? -24.640 -13.612 -7.585 1.00 93.38 74 LEU A CA 1
ATOM 578 C C . LEU A 1 74 ? -24.757 -13.003 -6.184 1.00 93.38 74 LEU A C 1
ATOM 580 O O . LEU A 1 74 ? -25.851 -12.979 -5.606 1.00 93.38 74 LEU A O 1
ATOM 584 N N . PRO A 1 75 ? -23.654 -12.471 -5.637 1.00 95.19 75 PRO A N 1
ATOM 585 C CA . PRO A 1 75 ? -23.711 -11.666 -4.432 1.00 95.19 75 PRO A CA 1
ATOM 586 C C . PRO A 1 75 ? -24.454 -10.359 -4.731 1.00 95.19 75 PRO A C 1
ATOM 588 O O . PRO A 1 75 ? -24.254 -9.734 -5.771 1.00 95.19 75 PRO A O 1
ATOM 591 N N . ALA A 1 76 ? -25.294 -9.929 -3.792 1.00 94.06 76 ALA A N 1
ATOM 592 C CA . ALA A 1 76 ? -25.984 -8.646 -3.859 1.00 94.06 76 ALA A CA 1
ATOM 593 C C . ALA A 1 76 ? -25.021 -7.471 -3.636 1.00 94.06 76 ALA A C 1
ATOM 595 O O . ALA A 1 76 ? -25.245 -6.380 -4.158 1.00 94.06 76 ALA A O 1
ATOM 596 N N . GLN A 1 77 ? -23.966 -7.692 -2.842 1.00 94.94 77 GLN A N 1
ATOM 597 C CA . GLN A 1 77 ? -22.918 -6.706 -2.589 1.00 94.94 77 GLN A CA 1
ATOM 598 C C . GLN A 1 77 ? -21.559 -7.392 -2.443 1.00 94.94 77 GLN A C 1
ATOM 600 O O . GLN A 1 77 ? -21.462 -8.501 -1.912 1.00 94.94 77 GLN A O 1
ATOM 605 N N . ILE A 1 78 ? -20.502 -6.715 -2.884 1.00 95.62 78 ILE A N 1
ATOM 606 C CA . ILE A 1 78 ? -19.114 -7.154 -2.714 1.00 95.62 78 ILE A CA 1
ATOM 607 C C . ILE A 1 78 ? -18.342 -6.023 -2.046 1.00 95.62 78 ILE A C 1
ATOM 609 O O . ILE A 1 78 ? -18.332 -4.903 -2.552 1.00 95.62 78 ILE A O 1
ATOM 613 N N . GLY A 1 79 ? -17.680 -6.315 -0.929 1.00 95.06 79 GLY A N 1
ATOM 614 C CA . GLY A 1 79 ? -16.766 -5.384 -0.278 1.00 95.06 79 GLY A CA 1
ATOM 615 C C . GLY A 1 79 ? -15.327 -5.845 -0.425 1.00 95.06 79 GLY A C 1
ATOM 616 O O . GLY A 1 79 ? -14.972 -6.913 0.069 1.00 95.06 79 GLY A O 1
ATOM 617 N N . VAL A 1 80 ? -14.486 -5.036 -1.063 1.00 95.62 80 VAL A N 1
ATOM 618 C CA . VAL A 1 80 ? -13.043 -5.293 -1.187 1.00 95.62 80 VAL A CA 1
ATOM 619 C C . VAL A 1 80 ? -12.307 -4.472 -0.135 1.00 95.62 80 VAL A C 1
ATOM 621 O O . VAL A 1 80 ? -12.643 -3.310 0.065 1.00 95.62 80 VAL A O 1
ATOM 624 N N . LEU A 1 81 ? -11.340 -5.074 0.558 1.00 93.25 81 LEU A N 1
ATOM 625 C CA . LEU A 1 81 ? -10.479 -4.419 1.549 1.00 93.25 81 LEU A CA 1
ATOM 626 C C . LEU A 1 81 ? -9.312 -3.689 0.896 1.00 93.25 81 LEU A C 1
ATOM 628 O O . LEU A 1 81 ? -8.800 -4.157 -0.119 1.00 93.25 81 LEU A O 1
ATOM 632 N N . THR A 1 82 ? -8.822 -2.629 1.540 1.00 92.81 82 THR A N 1
ATOM 633 C CA . THR A 1 82 ? -7.557 -2.013 1.132 1.00 92.81 82 THR A CA 1
ATOM 634 C C . THR A 1 82 ? -6.430 -3.057 1.171 1.00 92.81 82 THR A C 1
ATOM 636 O O . THR A 1 82 ? -6.340 -3.823 2.144 1.00 92.81 82 THR A O 1
ATOM 639 N N . PRO A 1 83 ? -5.564 -3.110 0.148 1.00 91.25 83 PRO A N 1
ATOM 640 C CA . PRO A 1 83 ? -4.354 -3.922 0.187 1.00 91.25 83 PRO A CA 1
ATOM 641 C C . PRO A 1 83 ? -3.487 -3.562 1.401 1.00 91.25 83 PRO A C 1
ATOM 643 O O . PRO A 1 83 ? -3.547 -2.436 1.901 1.00 91.25 83 PRO A O 1
ATOM 646 N N . GLY A 1 84 ? -2.743 -4.538 1.929 1.00 83.56 84 GLY A N 1
ATOM 647 C CA . GLY A 1 84 ? -1.936 -4.357 3.143 1.00 83.56 84 GLY A CA 1
ATOM 648 C C . GLY A 1 84 ? -2.752 -4.204 4.435 1.00 83.56 84 GLY A C 1
ATOM 649 O O . GLY A 1 84 ? -2.259 -3.638 5.411 1.00 83.56 84 GLY A O 1
ATOM 650 N N . SER A 1 85 ? -4.005 -4.687 4.463 1.00 78.94 85 SER A N 1
ATOM 651 C CA . SER A 1 85 ? -4.909 -4.371 5.573 1.00 78.94 85 SER A CA 1
ATOM 652 C C . SER A 1 85 ? -4.376 -4.760 6.966 1.00 78.94 85 SER A C 1
ATOM 654 O O . SER A 1 85 ? -4.204 -5.944 7.299 1.00 78.94 85 SER A O 1
ATOM 656 N N . THR A 1 86 ? -4.182 -3.753 7.820 1.00 76.56 86 THR A N 1
ATOM 657 C CA . THR A 1 86 ? -3.763 -3.896 9.218 1.00 76.56 86 THR A CA 1
ATOM 658 C C . THR A 1 86 ? -4.856 -4.567 10.060 1.00 76.56 86 THR A C 1
ATOM 660 O O . THR A 1 86 ? -6.031 -4.648 9.682 1.00 76.56 86 THR A O 1
ATOM 663 N N . ARG A 1 87 ? -4.506 -5.053 11.261 1.00 74.06 87 ARG A N 1
ATOM 664 C CA . ARG A 1 87 ? -5.485 -5.673 12.181 1.00 74.06 87 ARG A CA 1
ATOM 665 C C . ARG A 1 87 ? -6.659 -4.742 12.512 1.00 74.06 87 ARG A C 1
ATOM 667 O O . ARG A 1 87 ? -7.785 -5.222 12.638 1.00 74.06 87 ARG A O 1
ATOM 674 N N . THR A 1 88 ? -6.419 -3.437 12.631 1.00 65.31 88 THR A N 1
ATOM 675 C CA . THR A 1 88 ? -7.461 -2.435 12.912 1.00 65.31 88 THR A CA 1
ATOM 676 C C . THR A 1 88 ? -8.418 -2.269 11.732 1.00 65.31 88 THR A C 1
ATOM 678 O O . THR A 1 88 ? -9.628 -2.234 11.937 1.00 65.31 88 THR A O 1
ATOM 681 N N . GLN A 1 89 ? -7.924 -2.302 10.494 1.00 74.12 89 GLN A N 1
ATOM 682 C CA . GLN A 1 89 ? -8.769 -2.280 9.291 1.00 74.12 89 GLN A CA 1
ATOM 683 C C . GLN A 1 89 ? -9.634 -3.545 9.177 1.00 74.12 89 GLN A C 1
ATOM 685 O O . GLN A 1 89 ? -10.821 -3.477 8.860 1.00 74.12 89 GLN A O 1
ATOM 690 N N . ARG A 1 90 ? -9.104 -4.713 9.561 1.00 78.31 90 ARG A N 1
ATOM 691 C CA . ARG A 1 90 ? -9.912 -5.945 9.654 1.00 78.31 90 ARG A CA 1
ATOM 692 C C . ARG A 1 90 ? -10.967 -5.874 10.761 1.00 78.31 90 ARG A C 1
ATOM 694 O O . ARG A 1 90 ? -12.035 -6.475 10.628 1.00 78.31 90 ARG A O 1
ATOM 701 N N . LEU A 1 91 ? -10.704 -5.149 11.851 1.00 74.75 91 LEU A N 1
ATOM 702 C CA . LEU A 1 91 ? -11.717 -4.850 12.868 1.00 74.75 91 LEU A CA 1
ATOM 703 C C . LEU A 1 91 ? -12.794 -3.903 12.326 1.00 74.75 91 LEU A C 1
ATOM 705 O O . LEU A 1 91 ? -13.963 -4.144 12.609 1.00 74.75 91 LEU A O 1
ATOM 709 N N . ALA A 1 92 ? -12.437 -2.916 11.498 1.00 68.50 92 ALA A N 1
ATOM 710 C CA . ALA A 1 92 ? -13.405 -2.059 10.810 1.00 68.50 92 ALA A CA 1
ATOM 711 C C . ALA A 1 92 ? -14.319 -2.872 9.875 1.00 68.50 92 ALA A C 1
ATOM 713 O O . ALA A 1 92 ? -15.534 -2.712 9.910 1.00 68.50 92 ALA A O 1
ATOM 714 N N . VAL A 1 93 ? -13.785 -3.855 9.142 1.00 72.38 93 VAL A N 1
ATOM 715 C CA . VAL A 1 93 ? -14.621 -4.811 8.388 1.00 72.38 93 VAL A CA 1
ATOM 716 C C . VAL A 1 93 ? -15.502 -5.635 9.307 1.00 72.38 93 VAL A C 1
ATOM 718 O O . VAL A 1 93 ? -16.685 -5.819 9.039 1.00 72.38 93 VAL A O 1
ATOM 721 N N . ARG A 1 94 ? -14.958 -6.150 10.415 1.00 79.62 94 ARG A N 1
ATOM 722 C CA . ARG A 1 94 ? -15.788 -6.861 11.392 1.00 79.62 94 ARG A CA 1
ATOM 723 C C . ARG A 1 94 ? -16.897 -5.963 11.915 1.00 79.62 94 ARG A C 1
ATOM 725 O O . ARG A 1 94 ? -17.969 -6.500 12.133 1.00 79.62 94 ARG A O 1
ATOM 732 N N . TRP A 1 95 ? -16.656 -4.670 12.106 1.00 74.38 95 TRP A N 1
ATOM 733 C CA . TRP A 1 95 ? -17.663 -3.692 12.498 1.00 74.38 95 TRP A CA 1
ATOM 734 C C . TRP A 1 95 ? -18.722 -3.510 11.409 1.00 74.38 95 TRP A C 1
ATOM 736 O O . TRP A 1 95 ? -19.895 -3.713 11.699 1.00 74.38 95 TRP A O 1
ATOM 746 N N . LEU A 1 96 ? -18.323 -3.259 10.158 1.00 70.69 96 LEU A N 1
ATOM 747 C CA . LEU A 1 96 ? -19.237 -3.142 9.016 1.00 70.69 96 LEU A CA 1
ATOM 748 C C . LEU A 1 96 ? -20.096 -4.399 8.822 1.00 70.69 96 LEU A C 1
ATOM 750 O O . LEU A 1 96 ? -21.306 -4.300 8.677 1.00 70.69 96 LEU A O 1
ATOM 754 N N . LEU A 1 97 ? -19.498 -5.590 8.907 1.00 72.75 97 LEU A N 1
ATOM 755 C CA . LEU A 1 97 ? -20.202 -6.869 8.745 1.00 72.75 97 LEU A CA 1
ATOM 756 C C . LEU A 1 97 ? -21.009 -7.288 9.968 1.00 72.75 97 LEU A C 1
ATOM 758 O O . LEU A 1 97 ? -21.966 -8.050 9.855 1.00 72.75 97 LEU A O 1
ATOM 762 N N . ARG A 1 98 ? -20.574 -6.877 11.164 1.00 70.50 98 ARG A N 1
ATOM 763 C CA . ARG A 1 98 ? -21.332 -7.091 12.399 1.00 70.50 98 ARG A CA 1
ATOM 764 C C . ARG A 1 98 ? -22.363 -6.016 12.609 1.00 70.50 98 ARG A C 1
ATOM 766 O O . ARG A 1 98 ? -23.133 -6.188 13.553 1.00 70.50 98 ARG A O 1
ATOM 773 N N . ARG A 1 99 ? -22.409 -4.962 11.781 1.00 61.56 99 ARG A N 1
ATOM 774 C CA . ARG A 1 99 ? -23.545 -4.063 11.820 1.00 61.56 99 ARG A CA 1
ATOM 775 C C . ARG A 1 99 ? -24.780 -4.947 11.740 1.00 61.56 99 ARG A C 1
ATOM 777 O O . ARG A 1 99 ? -24.990 -5.625 10.734 1.00 61.56 99 ARG A O 1
ATOM 784 N N . PRO A 1 100 ? -25.654 -4.895 12.750 1.00 50.44 100 PRO A N 1
ATOM 785 C CA . PRO A 1 100 ? -27.045 -5.205 12.540 1.00 50.44 100 PRO A CA 1
ATOM 786 C C . PRO A 1 100 ? -27.623 -4.026 11.745 1.00 50.44 100 PRO A C 1
ATOM 788 O O . PRO A 1 100 ? -28.503 -3.317 12.230 1.00 50.44 100 PRO A O 1
ATOM 791 N N . ALA A 1 101 ? -27.065 -3.742 10.561 1.00 41.66 101 ALA A N 1
ATOM 792 C CA . ALA A 1 101 ? -27.527 -2.677 9.700 1.00 41.66 101 ALA A CA 1
ATOM 793 C C . ALA A 1 101 ? -28.953 -3.072 9.332 1.00 41.66 101 ALA A C 1
ATOM 795 O O . ALA A 1 101 ? -29.168 -4.009 8.575 1.00 41.66 101 ALA A O 1
ATOM 796 N N . HIS A 1 102 ? -29.901 -2.371 9.963 1.00 47.09 102 HIS A N 1
ATOM 797 C CA . HIS A 1 102 ? -31.361 -2.442 9.826 1.00 47.09 102 HIS A CA 1
ATOM 798 C C . HIS A 1 102 ? -32.152 -3.160 10.927 1.00 47.09 102 HIS A C 1
ATOM 800 O O . HIS A 1 102 ? -33.373 -3.057 10.898 1.00 47.09 102 HIS A O 1
ATOM 806 N N . ARG A 1 103 ? -31.551 -3.789 11.952 1.00 41.16 103 ARG A N 1
ATOM 807 C CA . ARG A 1 103 ? -32.376 -4.379 13.042 1.00 41.16 103 ARG A CA 1
ATOM 808 C C . ARG A 1 103 ? -32.759 -3.419 14.169 1.00 41.16 103 ARG A C 1
ATOM 810 O O . ARG A 1 103 ? -33.661 -3.738 14.932 1.00 41.16 103 ARG A O 1
ATOM 817 N N . ILE A 1 104 ? -32.152 -2.234 14.236 1.00 42.97 104 ILE A N 1
ATOM 818 C CA . ILE A 1 104 ? -32.655 -1.115 15.059 1.00 42.97 104 ILE A CA 1
ATOM 819 C C . ILE A 1 104 ? -32.657 0.186 14.236 1.00 42.97 104 ILE A C 1
ATOM 821 O O . ILE A 1 104 ? -32.465 1.279 14.751 1.00 42.97 104 ILE A O 1
ATOM 825 N N . ALA A 1 105 ? -32.848 0.076 12.920 1.00 38.25 105 ALA A N 1
ATOM 826 C CA . ALA A 1 105 ? -33.338 1.203 12.140 1.00 38.25 105 ALA A CA 1
ATOM 827 C C . ALA A 1 105 ? -34.829 0.941 11.937 1.00 38.25 105 ALA A C 1
ATOM 829 O O . ALA A 1 105 ? -35.209 0.200 11.030 1.00 38.25 105 ALA A O 1
ATOM 830 N N . LEU A 1 106 ? -35.675 1.497 12.809 1.00 42.16 106 LEU A N 1
ATOM 831 C CA . LEU A 1 106 ? -37.092 1.644 12.492 1.00 42.16 106 LEU A CA 1
ATOM 832 C C . LEU A 1 106 ? -37.152 2.593 11.293 1.00 42.16 106 LEU A C 1
ATOM 834 O O . LEU A 1 106 ? -37.115 3.796 11.489 1.00 42.16 106 LEU A O 1
ATOM 838 N N . ALA A 1 107 ? -37.157 2.043 10.078 1.00 45.22 107 ALA A N 1
ATOM 839 C CA . ALA A 1 107 ? -37.237 2.731 8.790 1.00 45.22 107 ALA A CA 1
ATOM 840 C C . ALA A 1 107 ? -36.275 3.941 8.611 1.00 45.22 107 ALA A C 1
ATOM 842 O O . ALA A 1 107 ? -36.430 4.966 9.269 1.00 45.22 107 ALA A O 1
ATOM 843 N N . PRO A 1 108 ? -35.335 3.915 7.648 1.00 45.47 108 PRO A N 1
ATOM 844 C CA . PRO A 1 108 ? -34.472 5.068 7.347 1.00 45.47 108 PRO A CA 1
ATOM 845 C C . PRO A 1 108 ? -35.239 6.349 6.972 1.00 45.47 108 PRO A C 1
ATOM 847 O O . PRO A 1 108 ? -34.679 7.438 7.030 1.00 45.47 108 PRO A O 1
ATOM 850 N N . GLU A 1 109 ? -36.528 6.238 6.649 1.00 52.72 109 GLU A N 1
ATOM 851 C CA . GLU A 1 109 ? -37.408 7.382 6.400 1.00 52.72 109 GLU A CA 1
ATOM 852 C C . GLU A 1 109 ? -37.960 8.033 7.679 1.00 52.72 109 GLU A C 1
ATOM 854 O O . GLU A 1 109 ? -38.483 9.146 7.637 1.00 52.72 109 GLU A O 1
ATOM 859 N N . SER A 1 110 ? -37.811 7.397 8.846 1.00 50.62 110 SER A N 1
ATOM 860 C CA . SER A 1 110 ? -38.272 7.953 10.113 1.00 50.62 110 SER A CA 1
ATOM 861 C C . SER A 1 110 ? -37.097 8.540 10.906 1.00 50.62 110 SER A C 1
ATOM 863 O O . SER A 1 110 ? -36.392 7.868 11.660 1.00 50.62 110 SER A O 1
ATOM 865 N N . ARG A 1 111 ? -36.924 9.868 10.826 1.00 55.03 111 ARG A N 1
ATOM 866 C CA . ARG A 1 111 ? -36.079 10.644 11.768 1.00 55.03 111 ARG A CA 1
ATOM 867 C C . ARG A 1 111 ? -36.412 10.364 13.249 1.00 55.03 111 ARG A C 1
ATOM 869 O O . ARG A 1 111 ? -35.651 10.738 14.136 1.00 55.03 111 ARG A O 1
ATOM 876 N N . ALA A 1 112 ? -37.546 9.722 13.527 1.00 56.62 112 ALA A N 1
ATOM 877 C CA . ALA A 1 112 ? -37.991 9.322 14.852 1.00 56.62 112 ALA A CA 1
ATOM 878 C C . ALA A 1 112 ? -37.149 8.192 15.482 1.00 56.62 112 ALA A C 1
ATOM 880 O O . ALA A 1 112 ? -36.952 8.208 16.692 1.00 56.62 112 ALA A O 1
ATOM 881 N N . SER A 1 113 ? -36.605 7.246 14.704 1.00 56.69 113 SER A N 1
ATOM 882 C CA . SER A 1 113 ? -35.898 6.072 15.257 1.00 56.69 113 SER A CA 1
ATOM 883 C C . SER A 1 113 ? -34.586 6.418 15.954 1.00 56.69 113 SER A C 1
ATOM 885 O O . SER A 1 113 ? -34.318 5.928 17.049 1.00 56.69 113 SER A O 1
ATOM 887 N N . LEU A 1 114 ? -33.768 7.264 15.321 1.00 62.56 114 LEU A N 1
ATOM 888 C CA . LEU A 1 114 ? -32.487 7.712 15.879 1.00 62.56 114 LEU A CA 1
ATOM 889 C C . LEU A 1 114 ? -32.700 8.502 17.173 1.00 62.56 114 LEU A C 1
ATOM 891 O O . LEU A 1 114 ? -31.951 8.342 18.132 1.00 62.56 114 LEU A O 1
ATOM 895 N N . ARG A 1 115 ? -33.792 9.272 17.251 1.00 69.88 115 ARG A N 1
ATOM 896 C CA . ARG A 1 115 ? -34.167 9.985 18.477 1.00 69.88 115 ARG A CA 1
ATOM 897 C C . ARG A 1 115 ? -34.446 9.019 19.624 1.00 69.88 115 ARG A C 1
ATOM 899 O O . ARG A 1 115 ? -34.009 9.290 20.733 1.00 69.88 115 ARG A O 1
ATOM 906 N N . ILE A 1 116 ? -35.089 7.877 19.368 1.00 74.12 116 ILE A N 1
ATOM 907 C CA . ILE A 1 116 ? -35.411 6.901 20.420 1.00 74.12 116 ILE A CA 1
ATOM 908 C C . ILE A 1 116 ? -34.135 6.273 21.001 1.00 74.12 116 ILE A C 1
ATOM 910 O O . ILE A 1 116 ? -33.979 6.251 22.222 1.00 74.12 116 ILE A O 1
ATOM 914 N N . SER A 1 117 ? -33.184 5.829 20.170 1.00 71.38 117 SER A N 1
ATOM 915 C CA . SER A 1 117 ? -31.919 5.269 20.674 1.00 71.38 117 SER A CA 1
ATOM 916 C C . SER A 1 117 ? -31.098 6.300 21.446 1.00 71.38 117 SER A C 1
ATOM 918 O O . SER A 1 117 ? -30.623 5.997 22.539 1.00 71.38 117 SER A O 1
ATOM 920 N N . THR A 1 118 ? -30.992 7.530 20.934 1.00 80.75 118 THR A N 1
ATOM 921 C CA . THR A 1 118 ? -30.268 8.608 21.619 1.00 80.75 118 THR A CA 1
ATOM 922 C C . THR A 1 118 ? -30.947 8.969 22.940 1.00 80.75 118 THR A C 1
ATOM 924 O O . THR A 1 118 ? -30.262 9.138 23.945 1.00 80.75 118 THR A O 1
ATOM 927 N N . THR A 1 119 ? -32.286 8.999 22.996 1.00 82.19 119 THR A N 1
ATOM 928 C CA . THR A 1 119 ? -33.015 9.227 24.258 1.00 82.19 119 THR A CA 1
ATOM 929 C C . THR A 1 119 ? -32.817 8.099 25.268 1.00 82.19 119 THR A C 1
ATOM 931 O O . THR A 1 119 ? -32.631 8.378 26.450 1.00 82.19 119 THR A O 1
ATOM 934 N N . ALA A 1 120 ? -32.791 6.837 24.828 1.00 85.62 120 ALA A N 1
ATOM 935 C CA . ALA A 1 120 ? -32.540 5.702 25.711 1.00 85.62 120 ALA A CA 1
ATOM 936 C C . ALA A 1 120 ? -31.115 5.743 26.284 1.00 85.62 120 ALA A C 1
ATOM 938 O O . ALA A 1 120 ? -30.925 5.570 27.486 1.00 85.62 120 ALA A O 1
ATOM 939 N N . VAL A 1 121 ? -30.117 6.038 25.445 1.00 86.62 121 VAL A N 1
ATOM 940 C CA . VAL A 1 121 ? -28.720 6.196 25.877 1.00 86.62 121 VAL A CA 1
ATOM 941 C C . VAL A 1 121 ? -28.578 7.378 26.828 1.00 86.62 121 VAL A C 1
ATOM 943 O O . VAL A 1 121 ? -27.930 7.239 27.860 1.00 86.62 121 VAL A O 1
ATOM 946 N N . ALA A 1 122 ? -29.217 8.513 26.53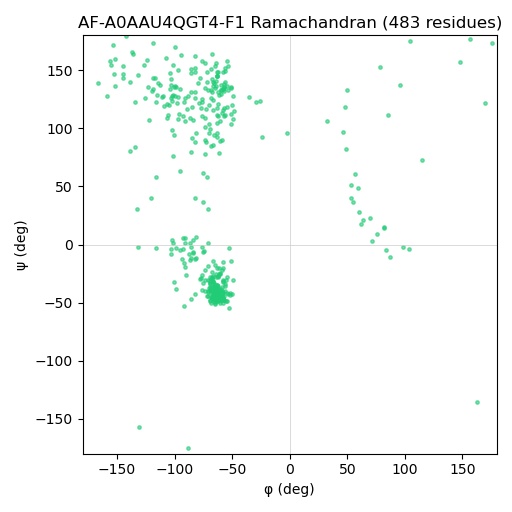3 1.00 87.19 122 ALA A N 1
ATOM 947 C CA . ALA A 1 122 ? -29.219 9.676 27.415 1.00 87.19 122 ALA A CA 1
ATOM 948 C C . ALA A 1 122 ? -29.838 9.349 28.785 1.00 87.19 122 ALA A C 1
ATOM 950 O O . ALA A 1 122 ? -29.278 9.725 29.812 1.00 87.19 122 ALA A O 1
ATOM 951 N N . ALA A 1 123 ? -30.942 8.595 28.817 1.00 89.00 123 ALA A N 1
ATOM 952 C CA . ALA A 1 123 ? -31.565 8.153 30.063 1.00 89.00 123 ALA A CA 1
ATOM 953 C C . ALA A 1 123 ? -30.641 7.226 30.873 1.00 89.00 123 ALA A C 1
ATOM 955 O O . ALA A 1 123 ? -30.473 7.421 32.076 1.00 89.00 123 ALA A O 1
ATOM 956 N N . VAL A 1 124 ? -29.989 6.255 30.223 1.00 89.75 124 VAL A N 1
ATOM 957 C CA . VAL A 1 124 ? -29.025 5.355 30.883 1.00 89.75 124 VAL A CA 1
ATOM 958 C C . VAL A 1 124 ? -27.805 6.127 31.393 1.00 89.75 124 VAL A C 1
ATOM 960 O O . VAL A 1 124 ? -27.386 5.924 32.532 1.00 89.75 124 VAL A O 1
ATOM 963 N N . ALA A 1 125 ? -27.259 7.038 30.585 1.00 91.31 125 ALA A N 1
ATOM 964 C CA . ALA A 1 125 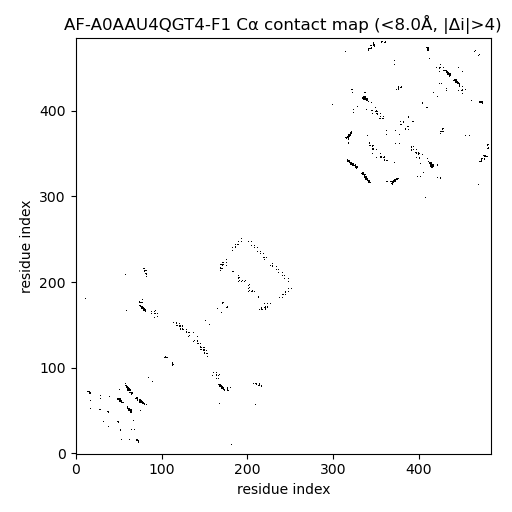? -26.132 7.884 30.964 1.00 91.31 125 ALA A CA 1
ATOM 965 C C . ALA A 1 125 ? -26.476 8.775 32.167 1.00 91.31 125 ALA A C 1
ATOM 967 O O . ALA A 1 125 ? -25.656 8.907 33.073 1.00 91.31 125 ALA A O 1
ATOM 968 N N . LEU A 1 126 ? -27.698 9.318 32.224 1.00 92.75 126 LEU A N 1
ATOM 969 C CA . LEU A 1 126 ? -28.192 10.101 33.358 1.00 92.75 126 LEU A CA 1
ATOM 970 C C . LEU A 1 126 ? -28.274 9.262 34.642 1.00 92.75 126 LEU A C 1
ATOM 972 O O . LEU A 1 126 ? -27.789 9.693 35.686 1.00 92.75 126 LEU A O 1
ATOM 976 N N . VAL A 1 127 ? -28.839 8.051 34.577 1.00 92.88 127 VAL A N 1
ATOM 977 C CA . VAL A 1 127 ? -28.915 7.146 35.740 1.00 92.88 127 VAL A CA 1
ATOM 978 C C . VAL A 1 127 ? -27.513 6.766 36.229 1.00 92.88 127 VAL A C 1
ATOM 980 O O . VAL A 1 127 ? -27.242 6.817 37.430 1.00 92.88 127 VAL A O 1
ATOM 983 N N . ALA A 1 128 ? -26.599 6.441 35.311 1.00 91.81 128 ALA A N 1
ATOM 984 C CA . ALA A 1 128 ? -25.211 6.129 35.641 1.00 91.81 128 ALA A CA 1
ATOM 985 C C . ALA A 1 128 ? -24.475 7.331 36.260 1.00 91.81 128 ALA A C 1
ATOM 987 O O . ALA A 1 128 ? -23.729 7.162 37.225 1.00 91.81 128 ALA A O 1
ATOM 988 N N . ALA A 1 129 ? -24.721 8.543 35.755 1.00 92.88 129 ALA A N 1
ATOM 989 C CA . ALA A 1 129 ? -24.155 9.778 36.286 1.00 92.88 129 ALA A CA 1
ATOM 990 C C . ALA A 1 129 ? -24.637 10.067 37.714 1.00 92.88 129 ALA A C 1
ATOM 992 O O . ALA A 1 129 ? -23.820 10.336 38.594 1.00 92.88 129 ALA A O 1
ATOM 993 N N . LEU A 1 130 ? -25.944 9.945 37.974 1.00 93.56 130 LEU A N 1
ATOM 994 C CA . LEU A 1 130 ? -26.512 10.099 39.318 1.00 93.56 130 LEU A CA 1
ATOM 995 C C . LEU A 1 130 ? -25.912 9.084 40.300 1.00 93.56 130 LEU A C 1
ATOM 997 O O . LEU A 1 130 ? -25.536 9.442 41.418 1.00 93.56 130 LEU A O 1
ATOM 1001 N N . TYR A 1 131 ? -25.749 7.832 39.867 1.00 94.75 131 TYR A N 1
ATOM 1002 C CA . TYR A 1 131 ? -25.099 6.804 40.673 1.00 94.75 131 TYR A CA 1
ATOM 1003 C C . TYR A 1 131 ? -23.618 7.122 40.949 1.00 94.75 131 TYR A C 1
ATOM 1005 O O . TYR A 1 131 ? -23.176 7.031 42.095 1.00 94.75 131 TYR A O 1
ATOM 1013 N N . ALA A 1 132 ? -22.853 7.555 39.944 1.00 93.06 132 ALA A N 1
ATOM 1014 C CA . ALA A 1 132 ? -21.448 7.944 40.089 1.00 93.06 132 ALA A CA 1
ATOM 1015 C C . ALA A 1 132 ? -21.266 9.123 41.061 1.00 93.06 132 ALA A C 1
ATOM 1017 O O . ALA A 1 132 ? -20.389 9.086 41.926 1.00 93.06 132 ALA A O 1
ATOM 1018 N N . LEU A 1 133 ? -22.139 10.130 40.972 1.00 95.12 133 LEU A N 1
ATOM 1019 C CA . LEU A 1 133 ? -22.162 11.260 41.903 1.00 95.12 133 LEU A CA 1
ATOM 1020 C C . LEU A 1 133 ? -22.473 10.803 43.335 1.00 95.12 133 LEU A C 1
ATOM 1022 O O . LEU A 1 133 ? -21.799 11.234 44.267 1.00 95.12 133 LEU A O 1
ATOM 1026 N N . SER A 1 134 ? -23.414 9.867 43.522 1.00 95.38 134 SER A N 1
ATOM 1027 C CA . SER A 1 134 ? -23.727 9.304 44.850 1.00 95.38 134 SER A CA 1
ATOM 1028 C C . SER A 1 134 ? -22.556 8.539 45.485 1.00 95.38 134 SER A C 1
ATOM 1030 O O . SER A 1 134 ? -22.508 8.362 46.699 1.00 95.38 134 SER A O 1
ATOM 1032 N N . ARG A 1 135 ? -21.588 8.106 44.666 1.00 96.94 135 ARG A N 1
ATOM 1033 C CA . ARG A 1 135 ? -20.352 7.436 45.093 1.00 96.94 135 ARG A CA 1
ATOM 1034 C C . ARG A 1 135 ? -19.180 8.400 45.310 1.00 96.94 135 ARG A C 1
ATOM 1036 O O . ARG A 1 135 ? -18.075 7.937 45.572 1.00 96.94 135 ARG A O 1
ATOM 1043 N N . GLY A 1 136 ? -19.404 9.713 45.213 1.00 95.81 136 GLY A N 1
ATOM 1044 C CA . GLY A 1 136 ? -18.382 10.732 45.464 1.00 95.81 136 GLY A CA 1
ATOM 1045 C C . GLY A 1 136 ? -17.445 11.007 44.285 1.00 95.81 136 GLY A C 1
ATOM 1046 O O . GLY A 1 136 ? -16.404 11.632 44.478 1.00 95.81 136 GLY A O 1
ATOM 1047 N N . ILE A 1 137 ? -17.781 10.566 43.065 1.00 94.50 137 ILE A N 1
ATOM 1048 C CA . ILE A 1 137 ? -16.991 10.915 41.876 1.00 94.50 137 ILE A CA 1
ATOM 1049 C C . ILE A 1 137 ? -17.205 12.407 41.551 1.00 94.50 137 ILE A C 1
ATOM 1051 O O . ILE A 1 137 ? -18.354 12.854 41.515 1.00 94.50 137 ILE A O 1
ATOM 1055 N N . PRO A 1 138 ? -16.141 13.193 41.284 1.00 94.50 138 PRO A N 1
ATOM 1056 C CA . PRO A 1 138 ? -16.264 14.621 41.007 1.00 94.50 138 PRO A CA 1
ATOM 1057 C C . PRO A 1 138 ? -17.171 14.924 39.810 1.00 94.50 138 PRO A C 1
ATOM 1059 O O . PRO A 1 138 ? -17.001 14.362 38.724 1.00 94.50 138 PRO A O 1
ATOM 1062 N N . ALA A 1 139 ? -18.078 15.892 39.968 1.00 91.69 139 ALA A N 1
ATOM 1063 C CA . ALA A 1 139 ? -18.997 16.313 38.906 1.00 91.69 139 ALA A CA 1
ATOM 1064 C C . ALA A 1 139 ? -18.277 16.781 37.628 1.00 91.69 139 ALA A C 1
ATOM 1066 O O . ALA A 1 139 ? -18.786 16.565 36.529 1.00 91.69 139 ALA A O 1
ATOM 1067 N N . GLY A 1 140 ? -17.067 17.341 37.766 1.00 91.38 140 GLY A N 1
ATOM 1068 C CA . GLY A 1 140 ? -16.220 17.744 36.640 1.00 91.38 140 GLY A CA 1
ATOM 1069 C C . GLY A 1 140 ? -15.809 16.596 35.710 1.00 91.38 140 GLY A C 1
ATOM 1070 O O . GLY A 1 140 ? -15.487 16.852 34.558 1.00 91.38 140 GLY A O 1
ATOM 1071 N N . LEU A 1 141 ? -15.866 15.340 36.170 1.00 89.06 141 LEU A N 1
ATOM 1072 C CA . LEU A 1 141 ? -15.628 14.149 35.342 1.00 89.06 141 LEU A CA 1
ATOM 1073 C C . LEU A 1 141 ? -16.938 13.506 34.871 1.00 89.06 141 LEU A C 1
ATOM 1075 O O . LEU A 1 141 ? -17.037 13.050 33.733 1.00 89.06 141 LEU A O 1
ATOM 1079 N N . VAL A 1 142 ? -17.957 13.485 35.736 1.00 91.31 142 VAL A N 1
ATOM 1080 C CA . VAL A 1 142 ? -19.224 12.793 35.461 1.00 91.31 142 VAL A CA 1
ATOM 1081 C C . VAL A 1 142 ? -20.059 13.514 34.399 1.00 91.31 142 VAL A C 1
ATOM 1083 O O . VAL A 1 142 ? -20.589 12.867 33.496 1.00 91.31 142 VAL A O 1
ATOM 1086 N N . LEU A 1 143 ? -20.175 14.844 34.475 1.00 88.56 143 LEU A N 1
ATOM 1087 C CA . LEU A 1 143 ? -21.035 15.609 33.566 1.00 88.56 143 LEU A CA 1
ATOM 1088 C C . LEU A 1 143 ? -20.544 15.582 32.105 1.00 88.56 143 LEU A C 1
ATOM 1090 O O . LEU A 1 143 ? -21.372 15.317 31.231 1.00 88.56 143 LEU A O 1
ATOM 1094 N N . PRO A 1 144 ? -19.240 15.764 31.799 1.00 89.44 144 PRO A N 1
ATOM 1095 C CA . PRO A 1 144 ? -18.752 15.620 30.428 1.00 89.44 144 PRO A CA 1
ATOM 1096 C C . PRO A 1 144 ? -18.977 14.214 29.870 1.00 89.44 144 PRO A C 1
ATOM 1098 O O . PRO A 1 144 ? -19.415 14.080 28.732 1.00 89.44 144 PRO A O 1
ATOM 1101 N N . ALA A 1 145 ? -18.748 13.166 30.671 1.00 85.75 145 ALA A N 1
ATOM 1102 C CA . ALA A 1 145 ? -18.974 11.783 30.249 1.00 85.75 145 ALA A CA 1
ATOM 1103 C C . ALA A 1 145 ? -20.459 11.501 29.950 1.00 85.75 145 ALA A C 1
ATOM 1105 O O . ALA A 1 145 ? -20.782 10.874 28.940 1.00 85.75 145 ALA A O 1
ATOM 1106 N N . MET A 1 146 ? -21.366 12.014 30.791 1.00 92.62 146 MET A N 1
ATOM 1107 C CA . MET A 1 146 ? -22.814 11.911 30.592 1.00 92.62 146 MET A CA 1
ATOM 1108 C C . MET A 1 146 ? -23.268 12.597 29.297 1.00 92.62 146 MET A C 1
ATOM 1110 O O . MET A 1 146 ? -24.100 12.046 28.582 1.00 92.62 146 MET A O 1
ATOM 1114 N N . LEU A 1 147 ? -22.722 13.779 28.989 1.00 87.88 147 LEU A N 1
ATOM 1115 C CA . LEU A 1 147 ? -23.049 14.539 27.777 1.00 87.88 147 LEU A CA 1
ATOM 1116 C C . LEU A 1 147 ? -22.409 13.945 26.514 1.00 87.88 147 LEU A C 1
ATOM 1118 O O . LEU A 1 147 ? -23.011 13.984 25.442 1.00 87.88 147 LEU A O 1
ATOM 1122 N N . LEU A 1 148 ? -21.216 13.357 26.636 1.00 88.12 148 LEU A N 1
ATOM 1123 C CA . LEU A 1 148 ? -20.530 12.681 25.535 1.00 88.12 148 LEU A CA 1
ATOM 1124 C C . LEU A 1 148 ? -21.255 11.408 25.099 1.00 88.12 148 LEU A C 1
ATOM 1126 O O . LEU A 1 148 ? -21.299 11.133 23.907 1.00 88.12 148 LEU A O 1
ATOM 1130 N N . ALA A 1 149 ? -21.847 10.642 26.018 1.00 84.81 149 ALA A N 1
ATOM 1131 C CA . ALA A 1 149 ? -22.509 9.378 25.688 1.00 84.81 149 ALA A CA 1
ATOM 1132 C C . ALA A 1 149 ? -23.564 9.487 24.556 1.00 84.81 149 ALA A C 1
ATOM 1134 O O . ALA A 1 149 ? -23.416 8.772 23.562 1.00 84.81 149 ALA A O 1
ATOM 1135 N N . PRO A 1 150 ? -24.581 10.374 24.619 1.00 82.88 150 PRO A N 1
ATOM 1136 C CA . PRO A 1 150 ? -25.561 10.514 23.541 1.00 82.88 150 PRO A CA 1
ATOM 1137 C C . PRO A 1 150 ? -24.948 11.079 22.250 1.00 82.88 150 PRO A C 1
ATOM 1139 O O . PRO A 1 150 ? -25.273 10.593 21.164 1.00 82.88 150 PRO A O 1
ATOM 1142 N N . LEU A 1 151 ? -24.015 12.037 22.355 1.00 81.62 151 LEU A N 1
ATOM 1143 C CA . LEU A 1 151 ? -23.313 12.608 21.198 1.00 81.62 151 LEU A CA 1
ATOM 1144 C C . LEU A 1 151 ? -22.519 11.543 20.442 1.00 81.62 151 LEU A C 1
ATOM 1146 O O . LEU A 1 151 ? -22.596 11.467 19.214 1.00 81.62 151 LEU A O 1
ATOM 1150 N N . LEU A 1 152 ? -21.807 10.688 21.178 1.00 80.31 152 LEU A N 1
ATOM 1151 C CA . LEU A 1 152 ? -21.066 9.573 20.613 1.00 80.31 152 LEU A CA 1
ATOM 1152 C C . LEU A 1 152 ? -22.021 8.577 19.949 1.00 80.31 152 LEU A C 1
ATOM 1154 O O . LEU A 1 152 ? -21.743 8.130 18.844 1.00 80.31 152 LEU A O 1
ATOM 1158 N N . THR A 1 153 ? -23.176 8.268 20.545 1.00 79.19 153 THR A N 1
ATOM 1159 C CA . THR A 1 153 ? -24.124 7.334 19.911 1.00 79.19 153 THR A CA 1
ATOM 1160 C C . THR A 1 153 ? -24.759 7.851 18.627 1.00 79.19 153 THR A C 1
ATOM 1162 O O . THR A 1 153 ? -25.105 7.042 17.771 1.00 79.19 153 THR A O 1
ATOM 1165 N N . GLU A 1 154 ? -24.877 9.168 18.467 1.00 79.62 154 GLU A N 1
ATOM 1166 C CA . GLU A 1 154 ? -25.404 9.770 17.242 1.00 79.62 154 GLU A CA 1
ATOM 1167 C C . GLU A 1 154 ? -24.331 9.895 16.148 1.00 79.62 154 GLU A C 1
ATOM 1169 O O . GLU A 1 154 ? -24.592 9.556 14.996 1.00 79.62 154 GLU A O 1
ATOM 1174 N N . HIS A 1 155 ? -23.110 10.314 16.499 1.00 78.00 155 HIS A N 1
ATOM 1175 C CA . HIS A 1 155 ? -22.095 10.702 15.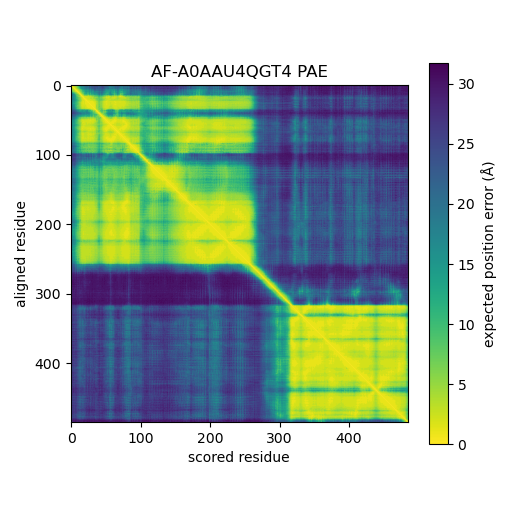509 1.00 78.00 155 HIS A CA 1
ATOM 1176 C C . HIS A 1 155 ? -21.046 9.620 15.230 1.00 78.00 155 HIS A C 1
ATOM 1178 O O . HIS A 1 155 ? -20.569 9.502 14.101 1.00 78.00 155 HIS A O 1
ATOM 1184 N N . VAL A 1 156 ? -20.690 8.797 16.224 1.00 77.50 156 VAL A N 1
ATOM 1185 C CA . VAL A 1 156 ? -19.654 7.762 16.059 1.00 77.50 156 VAL A CA 1
ATOM 1186 C C . VAL A 1 156 ? -20.028 6.738 14.989 1.00 77.50 156 VAL A C 1
ATOM 1188 O O . VAL A 1 156 ? -19.140 6.379 14.223 1.00 77.50 156 VAL A O 1
ATOM 1191 N N . PRO A 1 157 ? -21.286 6.266 14.856 1.00 77.56 157 PRO A N 1
ATOM 1192 C CA . PRO A 1 157 ? -21.615 5.298 13.814 1.00 77.56 157 PRO A CA 1
ATOM 1193 C C . PRO A 1 157 ? -21.391 5.832 12.397 1.00 77.56 157 PRO A C 1
ATOM 1195 O O . PRO A 1 157 ? -20.908 5.074 11.563 1.00 77.56 157 PRO A O 1
ATOM 1198 N N . GLY A 1 158 ? -21.720 7.105 12.143 1.00 76.44 158 GLY A N 1
ATOM 1199 C CA . GLY A 1 158 ? -21.496 7.753 10.847 1.00 76.44 158 GLY A CA 1
ATOM 1200 C C . GLY A 1 158 ? -20.010 7.962 10.579 1.00 76.44 158 GLY A C 1
ATOM 1201 O O . GLY A 1 158 ? -19.504 7.520 9.558 1.00 76.44 158 GLY A O 1
ATOM 1202 N N . TRP A 1 159 ? -19.277 8.497 11.558 1.00 79.00 159 TRP A N 1
ATOM 1203 C CA . TRP A 1 159 ? -17.828 8.667 11.434 1.00 79.00 159 TRP A CA 1
ATOM 1204 C C . TRP A 1 159 ? -17.089 7.336 11.223 1.00 79.00 159 TRP A C 1
ATOM 1206 O O . TRP A 1 159 ? -16.170 7.252 10.414 1.00 79.00 159 TRP A O 1
ATOM 1216 N N . LEU A 1 160 ? -17.499 6.274 11.925 1.00 76.81 160 LEU A N 1
ATOM 1217 C CA . LEU A 1 160 ? -16.946 4.935 11.723 1.00 76.81 160 LEU A CA 1
ATOM 1218 C C . LEU A 1 160 ? -17.305 4.362 10.353 1.00 76.81 160 LEU A C 1
ATOM 1220 O O . LEU A 1 160 ? -16.502 3.601 9.824 1.00 76.81 160 LEU A O 1
ATOM 1224 N N . ASP A 1 161 ? -18.469 4.691 9.790 1.00 78.25 161 ASP A N 1
ATOM 1225 C CA . ASP A 1 161 ? -18.825 4.282 8.429 1.00 78.25 161 ASP A CA 1
ATOM 1226 C C . ASP A 1 161 ? -17.976 4.999 7.400 1.00 78.25 161 ASP A C 1
ATOM 1228 O O . ASP A 1 161 ? -17.406 4.333 6.543 1.00 78.25 161 ASP A O 1
ATOM 1232 N N . ASP A 1 162 ? -17.853 6.321 7.515 1.00 78.88 162 ASP A N 1
ATOM 1233 C CA . ASP A 1 162 ? -17.024 7.127 6.624 1.00 78.88 162 ASP A CA 1
ATOM 1234 C C . ASP A 1 162 ? -15.586 6.604 6.665 1.00 78.88 162 ASP A C 1
ATOM 1236 O O . ASP A 1 162 ? -14.994 6.267 5.637 1.00 78.88 162 ASP A O 1
ATOM 1240 N N . ARG A 1 163 ? -15.065 6.390 7.880 1.00 80.38 163 ARG A N 1
ATOM 1241 C CA . ARG A 1 163 ? -13.724 5.849 8.089 1.00 80.38 163 ARG A CA 1
ATOM 1242 C C . ARG A 1 163 ? -13.585 4.414 7.591 1.00 80.38 163 ARG A C 1
ATOM 1244 O O . ARG A 1 163 ? -12.532 4.040 7.088 1.00 80.38 163 ARG A O 1
ATOM 1251 N N . ALA A 1 164 ? -14.612 3.582 7.725 1.00 80.12 164 ALA A N 1
ATOM 1252 C CA . ALA A 1 164 ? -14.571 2.225 7.198 1.00 80.12 164 ALA A CA 1
ATOM 1253 C C . ALA A 1 164 ? -14.706 2.199 5.665 1.00 80.12 164 ALA A C 1
ATOM 1255 O O . ALA A 1 164 ? -14.099 1.338 5.033 1.00 80.12 164 ALA A O 1
ATOM 1256 N N . GLY A 1 165 ? -15.415 3.161 5.068 1.00 81.50 165 GLY A N 1
ATOM 1257 C CA . GLY A 1 165 ? -15.518 3.379 3.624 1.00 81.50 165 GLY A CA 1
ATOM 1258 C C . GLY A 1 165 ? -14.206 3.834 2.981 1.00 81.50 165 GLY A C 1
ATOM 1259 O O . GLY A 1 165 ? -13.973 3.575 1.799 1.00 81.50 165 GLY A O 1
ATOM 1260 N N . GLU A 1 166 ? -13.294 4.429 3.755 1.00 85.69 166 GLU A N 1
ATOM 1261 C CA . GLU A 1 166 ? -11.910 4.654 3.315 1.00 85.69 166 GLU A CA 1
ATOM 1262 C C . GLU A 1 166 ? -11.139 3.336 3.131 1.00 85.69 166 GLU A C 1
ATOM 1264 O O . GLU A 1 166 ? -10.295 3.236 2.242 1.00 85.69 166 GLU A O 1
ATOM 1269 N N . TYR A 1 167 ? -11.445 2.313 3.937 1.00 87.25 167 TYR A N 1
ATOM 1270 C CA . TYR A 1 167 ? -10.727 1.030 3.955 1.00 87.25 167 TYR A CA 1
ATOM 1271 C C . TYR A 1 167 ? -11.456 -0.115 3.246 1.00 87.25 167 TYR A C 1
ATOM 1273 O O . TYR A 1 167 ? -10.878 -1.193 3.079 1.00 87.25 167 TYR A O 1
ATOM 1281 N N . VAL A 1 168 ? -12.708 0.099 2.837 1.00 92.19 168 VAL A N 1
ATOM 1282 C CA . VAL A 1 168 ? -13.544 -0.874 2.130 1.00 92.19 168 VAL A CA 1
ATOM 1283 C C . VAL A 1 168 ? -14.232 -0.202 0.950 1.00 92.19 168 VAL A C 1
ATOM 1285 O O . VAL A 1 168 ? -15.010 0.731 1.134 1.00 92.19 168 VAL A O 1
ATOM 1288 N N . ARG A 1 169 ? -14.022 -0.722 -0.262 1.00 93.81 169 ARG A N 1
ATOM 1289 C CA . ARG A 1 169 ? -14.834 -0.356 -1.429 1.00 93.81 169 ARG A CA 1
ATOM 1290 C C . ARG A 1 169 ? -15.983 -1.341 -1.552 1.00 93.81 169 ARG A C 1
ATOM 1292 O O . ARG A 1 169 ? -15.759 -2.515 -1.843 1.00 93.81 169 ARG A O 1
ATOM 1299 N N . THR A 1 170 ? -17.196 -0.860 -1.294 1.00 94.31 170 THR A N 1
ATOM 1300 C CA . THR A 1 170 ? -18.422 -1.657 -1.430 1.00 94.31 170 THR A CA 1
ATOM 1301 C C . THR A 1 170 ? -19.055 -1.374 -2.781 1.00 94.31 170 THR A C 1
ATOM 1303 O O . THR A 1 170 ? -19.280 -0.217 -3.137 1.00 94.31 170 THR A O 1
ATOM 1306 N N . VAL A 1 171 ? -19.331 -2.433 -3.530 1.00 95.69 171 VAL A N 1
ATOM 1307 C CA . VAL A 1 171 ? -19.969 -2.376 -4.841 1.00 95.69 171 VAL A CA 1
ATOM 1308 C C . VAL A 1 171 ? -21.283 -3.138 -4.785 1.00 95.69 171 VAL A C 1
ATOM 1310 O O . VAL A 1 171 ? -21.343 -4.250 -4.258 1.00 95.69 171 VAL A O 1
ATOM 1313 N N . GLU A 1 172 ? -22.320 -2.521 -5.340 1.00 94.69 172 GLU A N 1
ATOM 1314 C CA . GLU A 1 172 ? -23.677 -3.054 -5.414 1.00 94.69 172 GLU A CA 1
ATOM 1315 C C . GLU A 1 172 ? -24.144 -3.095 -6.877 1.00 94.69 172 GLU A C 1
ATOM 1317 O O . GLU A 1 172 ? -23.634 -2.365 -7.731 1.00 94.69 172 GLU A O 1
ATOM 1322 N N . GLY A 1 173 ? -25.141 -3.936 -7.155 1.00 93.69 173 GLY A N 1
ATOM 1323 C CA . GLY A 1 173 ? -25.773 -4.057 -8.468 1.00 93.69 173 GLY A CA 1
ATOM 1324 C C . GLY A 1 173 ? -25.205 -5.190 -9.325 1.00 93.69 173 GLY A C 1
ATOM 1325 O O . GLY A 1 173 ? -23.994 -5.377 -9.442 1.00 93.69 173 GLY A O 1
ATOM 1326 N N . ASP A 1 174 ? -26.102 -5.928 -9.980 1.00 93.75 174 ASP A N 1
ATOM 1327 C CA . ASP A 1 174 ? -25.807 -7.210 -10.631 1.00 93.75 174 ASP A CA 1
ATOM 1328 C C . ASP A 1 174 ? -24.643 -7.158 -11.625 1.00 93.75 174 ASP A C 1
ATOM 1330 O O . ASP A 1 174 ? -23.818 -8.068 -11.668 1.00 93.75 174 ASP A O 1
ATOM 1334 N N . ALA A 1 175 ? -24.559 -6.110 -12.451 1.00 93.56 175 ALA A N 1
ATOM 1335 C CA . ALA A 1 175 ? -23.505 -5.991 -13.457 1.00 93.56 175 ALA A CA 1
ATOM 1336 C C . ALA A 1 175 ? -22.122 -5.785 -12.819 1.00 93.56 175 ALA A C 1
ATOM 1338 O O . ALA A 1 175 ? -21.157 -6.448 -13.208 1.00 93.56 175 ALA A O 1
ATOM 1339 N N . ALA A 1 176 ? -22.045 -4.899 -11.826 1.00 95.31 176 ALA A N 1
ATOM 1340 C CA . ALA A 1 176 ? -20.812 -4.567 -11.130 1.00 95.31 176 ALA A CA 1
ATOM 1341 C C . ALA A 1 176 ? -20.359 -5.729 -10.232 1.00 95.31 176 ALA A C 1
ATOM 1343 O O . ALA A 1 176 ? -19.197 -6.132 -10.297 1.00 95.31 176 ALA A O 1
ATOM 1344 N N . CYS A 1 177 ? -21.286 -6.344 -9.488 1.00 95.56 177 CYS A N 1
ATOM 1345 C CA . CYS A 1 177 ? -21.024 -7.535 -8.682 1.00 95.56 177 CYS A CA 1
ATOM 1346 C C . CYS A 1 177 ? -20.580 -8.724 -9.543 1.00 95.56 177 CYS A C 1
ATOM 1348 O O . CYS A 1 177 ? -19.586 -9.362 -9.213 1.00 95.56 177 CYS A O 1
ATOM 1350 N N . ARG A 1 178 ? -21.228 -8.986 -10.689 1.00 95.38 178 ARG A N 1
ATOM 1351 C CA . ARG A 1 178 ? -20.814 -10.062 -11.610 1.00 95.38 178 ARG A CA 1
ATOM 1352 C C . ARG A 1 178 ? -19.403 -9.844 -12.152 1.00 95.38 178 ARG A C 1
ATOM 1354 O O . ARG A 1 178 ? -18.650 -10.803 -12.289 1.00 95.38 178 ARG A O 1
ATOM 1361 N N . TYR A 1 179 ? -19.044 -8.606 -12.490 1.00 95.88 179 TYR A N 1
ATOM 1362 C CA . TYR A 1 179 ? -17.693 -8.282 -12.945 1.00 95.88 179 TYR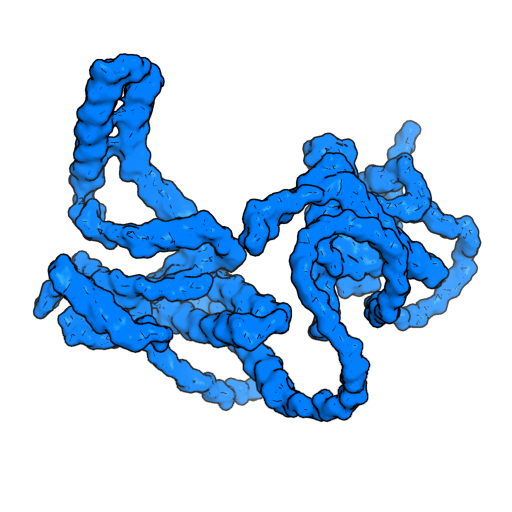 A CA 1
ATOM 1363 C C . TYR A 1 179 ? -16.657 -8.501 -11.830 1.00 95.88 179 TYR A C 1
ATOM 1365 O O . TYR A 1 179 ? -15.671 -9.207 -12.032 1.00 95.88 179 TYR A O 1
ATOM 1373 N N . LEU A 1 180 ? -16.906 -7.946 -10.640 1.00 96.62 180 LEU A N 1
ATOM 1374 C CA . LEU A 1 180 ? -16.004 -8.081 -9.495 1.00 96.62 180 LEU A CA 1
ATOM 1375 C C . LEU A 1 180 ? -15.857 -9.526 -9.029 1.00 96.62 180 LEU A C 1
ATOM 1377 O O . LEU A 1 180 ? -14.756 -9.920 -8.663 1.00 96.62 180 LEU A O 1
ATOM 1381 N N . GLN A 1 181 ? -16.927 -10.320 -9.079 1.00 95.56 181 GLN A N 1
ATOM 1382 C CA . GLN A 1 181 ? -16.882 -11.739 -8.745 1.00 95.56 181 GLN A CA 1
ATOM 1383 C C . GLN A 1 181 ? -15.913 -12.491 -9.662 1.00 95.56 181 GLN A C 1
ATOM 1385 O O . GLN A 1 181 ? -15.060 -13.210 -9.164 1.00 95.56 181 GLN A O 1
ATOM 1390 N N . ARG A 1 182 ? -15.935 -12.249 -10.982 1.00 95.38 182 ARG A N 1
ATOM 1391 C CA . ARG A 1 182 ? -14.959 -12.876 -11.896 1.00 95.38 182 ARG A CA 1
ATOM 1392 C C . ARG A 1 182 ? -13.509 -12.533 -11.543 1.00 95.38 182 ARG A C 1
ATOM 1394 O O . ARG A 1 182 ? -12.651 -13.409 -11.580 1.00 95.38 182 ARG A O 1
ATOM 1401 N N . LEU A 1 183 ? -13.223 -11.277 -11.191 1.00 96.81 183 LEU A N 1
ATOM 1402 C CA . LEU A 1 183 ? -11.878 -10.883 -10.748 1.00 96.81 183 LEU A CA 1
ATOM 1403 C C . LEU A 1 183 ? -11.508 -11.503 -9.398 1.00 96.81 183 LEU A C 1
ATOM 1405 O O . LEU A 1 183 ? -10.369 -11.921 -9.202 1.00 96.81 183 LEU A O 1
ATOM 1409 N N . ALA A 1 184 ? -12.464 -11.563 -8.475 1.00 95.81 184 ALA A N 1
ATOM 1410 C CA . ALA A 1 184 ? -12.290 -12.183 -7.172 1.00 95.81 184 ALA A CA 1
ATOM 1411 C C . ALA A 1 184 ? -12.007 -13.688 -7.285 1.00 95.81 184 ALA A C 1
ATOM 1413 O O . ALA A 1 184 ? -11.210 -14.211 -6.507 1.00 95.81 184 ALA A O 1
ATOM 1414 N N . ASP A 1 185 ? -12.597 -14.372 -8.266 1.00 94.00 185 ASP A N 1
ATOM 1415 C CA . ASP A 1 185 ? -12.344 -15.788 -8.545 1.00 94.00 185 ASP A CA 1
ATOM 1416 C C . ASP A 1 185 ? -10.890 -16.008 -8.978 1.00 94.00 185 ASP A C 1
ATOM 1418 O O . ASP A 1 185 ? -10.194 -16.849 -8.403 1.00 94.00 185 ASP A O 1
ATOM 1422 N N . LEU A 1 186 ? -10.401 -15.197 -9.926 1.00 96.00 186 LEU A N 1
ATOM 1423 C CA . LEU A 1 186 ? -8.998 -15.218 -10.357 1.00 96.00 186 LEU A CA 1
ATOM 1424 C C . LEU A 1 186 ? -8.058 -14.940 -9.179 1.00 96.00 186 LEU A C 1
ATOM 1426 O O . LEU A 1 186 ? -7.111 -15.688 -8.941 1.00 96.00 186 LEU A O 1
ATOM 1430 N N . HIS A 1 187 ? -8.351 -13.900 -8.396 1.00 96.38 187 HIS A N 1
ATOM 1431 C CA . HIS A 1 187 ? -7.536 -13.535 -7.244 1.00 96.38 187 HIS A CA 1
ATOM 1432 C C . HIS A 1 187 ? -7.550 -14.608 -6.143 1.00 96.38 187 HIS A C 1
ATOM 1434 O O . HIS A 1 187 ? -6.520 -14.865 -5.525 1.00 96.38 187 HIS A O 1
ATOM 1440 N N . THR A 1 188 ? -8.673 -15.294 -5.926 1.00 94.12 188 THR A N 1
ATOM 1441 C CA . THR A 1 188 ? -8.746 -16.418 -4.978 1.00 94.12 188 THR A CA 1
ATOM 1442 C C . THR A 1 188 ? -7.818 -17.554 -5.412 1.00 94.12 188 THR A C 1
ATOM 1444 O O . THR A 1 188 ? -7.107 -18.100 -4.573 1.00 94.12 188 THR A O 1
ATOM 1447 N N . GLY A 1 189 ? -7.730 -17.835 -6.718 1.00 94.31 189 GLY A N 1
ATOM 1448 C CA . GLY A 1 189 ? -6.744 -18.771 -7.267 1.00 94.31 189 GLY A CA 1
ATOM 1449 C C . GLY A 1 189 ? -5.294 -18.353 -6.990 1.00 94.31 189 GLY A C 1
ATOM 1450 O O . GLY A 1 189 ? -4.485 -19.188 -6.589 1.00 94.31 189 GLY A O 1
ATOM 1451 N N . LEU A 1 190 ? -4.974 -17.059 -7.123 1.00 95.50 190 LEU A N 1
ATOM 1452 C CA . LEU A 1 190 ? -3.649 -16.520 -6.778 1.00 95.50 190 LEU A CA 1
ATOM 1453 C C . LEU A 1 190 ? -3.331 -16.688 -5.285 1.00 95.50 190 LEU A C 1
ATOM 1455 O O . LEU A 1 190 ? -2.227 -17.093 -4.926 1.00 95.50 190 LEU A O 1
ATOM 1459 N N . VAL A 1 191 ? -4.296 -16.394 -4.409 1.00 94.44 191 VAL A N 1
ATOM 1460 C CA . VAL A 1 191 ? -4.143 -16.546 -2.953 1.00 94.44 191 VAL A CA 1
ATOM 1461 C C . VAL A 1 191 ? -3.937 -18.009 -2.574 1.00 94.44 191 VAL A C 1
ATOM 1463 O O . VAL A 1 191 ? -3.076 -18.303 -1.748 1.00 94.44 191 VAL A O 1
ATOM 1466 N N . ASP A 1 192 ? -4.689 -18.926 -3.179 1.00 93.56 192 ASP A N 1
ATOM 1467 C CA . ASP A 1 192 ? -4.569 -20.356 -2.897 1.00 93.56 192 ASP A CA 1
ATOM 1468 C C . ASP A 1 192 ? -3.221 -20.911 -3.385 1.00 93.56 192 ASP A C 1
ATOM 1470 O O . ASP A 1 192 ? -2.570 -21.671 -2.665 1.00 93.56 192 ASP A O 1
ATOM 1474 N N . ALA A 1 193 ? -2.739 -20.458 -4.548 1.00 94.81 193 ALA A N 1
ATOM 1475 C CA . ALA A 1 193 ? -1.393 -20.760 -5.034 1.00 94.81 193 ALA A CA 1
ATOM 1476 C C . ALA A 1 193 ? -0.298 -20.239 -4.087 1.00 94.81 193 ALA A C 1
ATOM 1478 O O . ALA A 1 193 ? 0.648 -20.962 -3.775 1.00 94.81 193 ALA A O 1
ATOM 1479 N N . ALA A 1 194 ? -0.439 -19.003 -3.602 1.00 93.88 194 ALA A N 1
ATOM 1480 C CA . ALA A 1 194 ? 0.495 -18.395 -2.659 1.00 93.88 194 ALA A CA 1
ATOM 1481 C C . ALA A 1 194 ? 0.488 -19.087 -1.288 1.00 93.88 194 ALA A C 1
ATOM 1483 O O . ALA A 1 194 ? 1.537 -19.233 -0.672 1.00 93.88 194 ALA A O 1
ATOM 1484 N N . ALA A 1 195 ? -0.673 -19.534 -0.806 1.00 92.62 195 ALA A N 1
ATOM 1485 C CA . ALA A 1 195 ? -0.784 -20.256 0.460 1.00 92.62 195 ALA A CA 1
ATOM 1486 C C . ALA A 1 195 ? -0.156 -21.659 0.399 1.00 92.62 195 ALA A C 1
ATOM 1488 O O . ALA A 1 195 ? 0.292 -22.175 1.421 1.00 92.62 195 ALA A O 1
ATOM 1489 N N . GLY A 1 196 ? -0.125 -22.278 -0.785 1.00 92.19 196 GLY A N 1
ATOM 1490 C CA . GLY A 1 196 ? 0.451 -23.605 -1.004 1.00 92.19 196 GLY A CA 1
ATOM 1491 C C . GLY A 1 196 ? 1.954 -23.629 -1.298 1.00 92.19 196 GLY A C 1
ATOM 1492 O O . GLY A 1 196 ? 2.486 -24.708 -1.557 1.00 92.19 196 GLY A O 1
ATOM 1493 N N . SER A 1 197 ? 2.645 -22.483 -1.320 1.00 91.81 197 SER A N 1
ATOM 1494 C CA . SER A 1 197 ? 4.059 -22.415 -1.706 1.00 91.81 197 SER A CA 1
ATOM 1495 C C . SER A 1 197 ? 4.802 -21.250 -1.050 1.00 91.81 197 SER A C 1
ATOM 1497 O O . SER A 1 197 ? 4.365 -20.106 -1.110 1.00 91.81 197 SER A O 1
ATOM 1499 N N . ASP A 1 198 ? 6.017 -21.509 -0.561 1.00 84.69 198 ASP A N 1
ATOM 1500 C CA . ASP A 1 198 ? 6.868 -20.494 0.079 1.00 84.69 198 ASP A CA 1
ATOM 1501 C C . ASP A 1 198 ? 7.507 -19.495 -0.898 1.00 84.69 198 ASP A C 1
ATOM 1503 O O . ASP A 1 198 ? 8.143 -18.518 -0.484 1.00 84.69 198 ASP A O 1
ATOM 1507 N N . ARG A 1 199 ? 7.339 -19.694 -2.211 1.00 88.44 199 ARG A N 1
ATOM 1508 C CA . ARG A 1 199 ? 7.905 -18.800 -3.227 1.00 88.44 199 ARG A CA 1
ATOM 1509 C C . ARG A 1 199 ? 7.355 -17.383 -3.102 1.00 88.44 199 ARG A C 1
ATOM 1511 O O . ARG A 1 199 ? 6.146 -17.156 -3.112 1.00 88.44 199 ARG A O 1
ATOM 1518 N N . TYR A 1 200 ? 8.273 -16.424 -3.049 1.00 88.19 200 TYR A N 1
ATOM 1519 C CA . TYR A 1 200 ? 7.950 -15.004 -2.978 1.00 88.19 200 TYR A CA 1
ATOM 1520 C C . TYR A 1 200 ? 7.113 -14.533 -4.180 1.00 88.19 200 TYR A C 1
ATOM 1522 O O . TYR A 1 200 ? 6.147 -13.802 -3.998 1.00 88.19 200 TYR A O 1
ATOM 1530 N N . GLU A 1 201 ? 7.416 -15.010 -5.390 1.00 89.38 201 GLU A N 1
ATOM 1531 C CA . GLU A 1 201 ? 6.719 -14.623 -6.629 1.00 89.38 201 GLU A CA 1
ATOM 1532 C C . GLU A 1 201 ? 5.205 -14.876 -6.566 1.00 89.38 201 GLU A C 1
ATOM 1534 O O . GLU A 1 201 ? 4.414 -14.040 -7.003 1.00 89.38 201 GLU A O 1
ATOM 1539 N N . LEU A 1 202 ? 4.785 -15.997 -5.968 1.00 92.62 202 LEU A N 1
ATOM 1540 C CA . LEU A 1 202 ? 3.365 -16.326 -5.820 1.00 92.62 202 LEU A CA 1
ATOM 1541 C C . LEU A 1 202 ? 2.689 -15.420 -4.788 1.00 92.62 202 LEU A C 1
ATOM 1543 O O . LEU A 1 202 ? 1.586 -14.932 -5.028 1.00 92.62 202 LEU A O 1
ATOM 1547 N N . ARG A 1 203 ? 3.373 -15.129 -3.672 1.00 90.62 203 ARG A N 1
ATOM 1548 C CA . ARG A 1 203 ? 2.897 -14.169 -2.662 1.00 90.62 203 ARG A CA 1
ATOM 1549 C C . ARG A 1 203 ? 2.740 -12.767 -3.252 1.00 90.62 203 ARG A C 1
ATOM 1551 O O . ARG A 1 203 ? 1.688 -12.157 -3.079 1.00 90.62 203 ARG A O 1
ATOM 1558 N N . ARG A 1 204 ? 3.726 -12.305 -4.023 1.00 90.75 204 ARG A N 1
ATOM 1559 C CA . ARG A 1 204 ? 3.672 -11.021 -4.733 1.00 90.75 204 ARG A CA 1
ATOM 1560 C C . ARG A 1 204 ? 2.573 -10.993 -5.793 1.00 90.75 204 ARG A C 1
ATOM 1562 O O . ARG A 1 204 ? 1.885 -9.990 -5.933 1.00 90.75 204 ARG A O 1
ATOM 1569 N N . SER A 1 205 ? 2.354 -12.096 -6.506 1.00 92.38 205 SER A N 1
ATOM 1570 C CA . SER A 1 205 ? 1.250 -12.202 -7.467 1.00 92.38 205 SER A CA 1
ATOM 1571 C C . SER A 1 205 ? -0.109 -12.084 -6.774 1.00 92.38 205 SER A C 1
ATOM 1573 O O . SER A 1 205 ? -0.985 -11.362 -7.243 1.00 92.38 205 SER A O 1
ATOM 1575 N N . ALA A 1 206 ? -0.289 -12.720 -5.613 1.00 94.94 206 ALA A N 1
ATOM 1576 C CA . ALA A 1 206 ? -1.499 -12.529 -4.819 1.00 94.94 206 ALA A CA 1
ATOM 1577 C C . ALA A 1 206 ? -1.666 -11.062 -4.382 1.00 94.94 206 ALA A C 1
ATOM 1579 O O . ALA A 1 206 ? -2.753 -10.508 -4.525 1.00 94.94 206 ALA A O 1
ATOM 1580 N N . GLU A 1 207 ? -0.602 -10.404 -3.922 1.00 92.44 207 GLU A N 1
ATOM 1581 C CA . GLU A 1 207 ? -0.631 -8.988 -3.534 1.00 92.44 207 GLU A CA 1
ATOM 1582 C C . GLU A 1 207 ? -1.016 -8.060 -4.698 1.00 92.44 207 GLU A C 1
ATOM 1584 O O . GLU A 1 207 ? -1.965 -7.283 -4.573 1.00 92.44 207 GLU A O 1
ATOM 1589 N N . ILE A 1 208 ? -0.366 -8.195 -5.860 1.00 93.81 208 ILE A N 1
ATOM 1590 C CA . ILE A 1 208 ? -0.700 -7.431 -7.074 1.00 93.81 208 ILE A CA 1
ATOM 1591 C C . ILE A 1 208 ? -2.158 -7.683 -7.479 1.00 93.81 208 ILE A C 1
ATOM 1593 O O . ILE A 1 208 ? -2.888 -6.741 -7.792 1.00 93.81 208 ILE A O 1
ATOM 1597 N N . GLY A 1 209 ? -2.614 -8.939 -7.420 1.00 96.81 209 GLY A N 1
ATOM 1598 C CA . GLY A 1 209 ? -4.011 -9.287 -7.665 1.00 96.81 209 GLY A CA 1
ATOM 1599 C C . GLY A 1 209 ? -4.971 -8.556 -6.720 1.00 96.81 209 GLY A C 1
ATOM 1600 O O . GLY A 1 209 ? -5.991 -8.031 -7.162 1.00 96.81 209 GLY A O 1
ATOM 1601 N N . HIS A 1 210 ? -4.634 -8.432 -5.434 1.00 96.56 210 HIS A N 1
ATOM 1602 C CA . HIS A 1 210 ? -5.458 -7.686 -4.477 1.00 96.56 210 HIS A CA 1
ATOM 1603 C C . HIS A 1 210 ? -5.510 -6.191 -4.834 1.00 96.56 210 HIS A C 1
ATOM 1605 O O . HIS A 1 210 ? -6.596 -5.611 -4.853 1.00 96.56 210 HIS A O 1
ATOM 1611 N N . HIS A 1 211 ? -4.387 -5.572 -5.206 1.00 95.25 211 HIS A N 1
ATOM 1612 C CA . HIS A 1 211 ? -4.375 -4.181 -5.680 1.00 95.25 211 HIS A CA 1
ATOM 1613 C C . HIS A 1 211 ? -5.278 -3.969 -6.904 1.00 95.25 211 HIS A C 1
ATOM 1615 O O . HIS A 1 211 ? -6.111 -3.062 -6.905 1.00 95.25 211 HIS A O 1
ATOM 1621 N N . LEU A 1 212 ? -5.198 -4.850 -7.906 1.00 97.19 212 LEU A N 1
ATOM 1622 C CA . LEU A 1 212 ? -6.061 -4.787 -9.092 1.00 97.19 212 LEU A CA 1
ATOM 1623 C C . LEU A 1 212 ? -7.550 -4.918 -8.734 1.00 97.19 212 LEU A C 1
ATOM 1625 O O . LEU A 1 212 ? -8.390 -4.206 -9.292 1.00 97.19 212 LEU A O 1
ATOM 1629 N N . LEU A 1 213 ? -7.878 -5.809 -7.792 1.00 97.75 213 LEU A N 1
ATOM 1630 C CA . LEU A 1 213 ? -9.242 -6.011 -7.306 1.00 97.75 213 LEU A CA 1
ATOM 1631 C C . LEU A 1 213 ? -9.776 -4.769 -6.576 1.00 97.75 213 LEU A C 1
ATOM 1633 O O . LEU A 1 213 ? -10.916 -4.359 -6.805 1.00 97.75 213 LEU A O 1
ATOM 1637 N N . TRP A 1 214 ? -8.952 -4.156 -5.723 1.00 96.88 214 TRP A N 1
ATOM 1638 C CA . TRP A 1 214 ? -9.292 -2.930 -5.002 1.00 96.88 214 TRP A CA 1
ATOM 1639 C C . TRP A 1 214 ? -9.533 -1.757 -5.952 1.00 96.88 214 TRP A C 1
ATOM 1641 O O . TRP A 1 214 ? -10.544 -1.064 -5.824 1.00 96.88 214 TRP A O 1
ATOM 1651 N N . ASP A 1 215 ? -8.667 -1.569 -6.947 1.00 96.88 215 ASP A N 1
ATOM 1652 C CA . ASP A 1 215 ? -8.821 -0.493 -7.924 1.00 96.88 215 ASP A CA 1
ATOM 1653 C C . ASP A 1 215 ? -10.076 -0.675 -8.782 1.00 96.88 215 ASP A C 1
ATOM 1655 O O . ASP A 1 215 ? -10.804 0.285 -9.038 1.00 96.88 215 ASP A O 1
ATOM 1659 N N . ALA A 1 216 ? -10.364 -1.910 -9.207 1.00 97.81 216 ALA A N 1
ATOM 1660 C CA . ALA A 1 216 ? -11.591 -2.225 -9.932 1.00 97.81 216 ALA A CA 1
ATOM 1661 C C . ALA A 1 216 ? -12.839 -1.912 -9.090 1.00 97.81 216 ALA A C 1
ATOM 1663 O O . ALA A 1 216 ? -13.793 -1.316 -9.595 1.00 97.81 216 ALA A O 1
ATOM 1664 N N . ALA A 1 217 ? -12.818 -2.254 -7.797 1.00 97.44 217 ALA A N 1
ATOM 1665 C CA . ALA A 1 217 ? -13.888 -1.898 -6.875 1.00 97.44 217 ALA A CA 1
ATOM 1666 C C . ALA A 1 217 ? -14.011 -0.382 -6.683 1.00 97.44 217 ALA A C 1
ATOM 1668 O O . ALA A 1 217 ? -15.125 0.131 -6.652 1.00 97.44 217 ALA A O 1
ATOM 1669 N N . GLY A 1 218 ? -12.893 0.346 -6.621 1.00 96.31 218 GLY A N 1
ATOM 1670 C CA . GLY A 1 218 ? -12.878 1.807 -6.566 1.00 96.31 218 GLY A CA 1
ATOM 1671 C C . GLY A 1 218 ? -13.533 2.454 -7.788 1.00 96.31 218 GLY A C 1
ATOM 1672 O O . GLY A 1 218 ? -14.374 3.339 -7.632 1.00 96.31 218 GLY A O 1
ATOM 1673 N N . LEU A 1 219 ? -13.217 1.975 -8.997 1.00 96.81 219 LEU A N 1
ATOM 1674 C CA . LEU A 1 219 ? -13.823 2.470 -10.238 1.00 96.81 219 LEU A CA 1
ATOM 1675 C C . LEU A 1 219 ? -15.333 2.233 -10.282 1.00 96.81 219 LEU A C 1
ATOM 1677 O O . LEU A 1 219 ? -16.085 3.154 -10.603 1.00 96.81 219 LEU A O 1
ATOM 1681 N N . LEU A 1 220 ? -15.769 1.019 -9.935 1.00 96.75 220 LEU A N 1
ATOM 1682 C CA . LEU A 1 220 ? -17.186 0.651 -9.905 1.00 96.75 220 LEU A CA 1
ATOM 1683 C C . LEU A 1 220 ? -17.955 1.402 -8.816 1.00 96.75 220 LEU A C 1
ATOM 1685 O O . LEU A 1 220 ? -19.083 1.820 -9.053 1.00 96.75 220 LEU A O 1
ATOM 1689 N N . HIS A 1 221 ? -17.342 1.613 -7.651 1.00 94.69 221 HIS A N 1
ATOM 1690 C CA . HIS A 1 221 ? -17.933 2.387 -6.565 1.00 94.69 221 HIS A CA 1
ATOM 1691 C C . HIS A 1 221 ? -18.124 3.859 -6.961 1.00 94.69 221 HIS A C 1
ATOM 1693 O O . HIS A 1 221 ? -19.207 4.409 -6.780 1.00 94.69 221 HIS A O 1
ATOM 1699 N N . ALA A 1 222 ? -17.104 4.485 -7.560 1.00 94.94 222 ALA A N 1
ATOM 1700 C CA . ALA A 1 222 ? -17.172 5.878 -8.002 1.00 94.94 222 ALA A CA 1
ATOM 1701 C C . ALA A 1 222 ? -18.159 6.101 -9.166 1.00 94.94 222 ALA A C 1
ATOM 1703 O O . ALA A 1 222 ? -18.722 7.186 -9.288 1.00 94.94 222 ALA A O 1
ATOM 1704 N N . HIS A 1 223 ? -18.395 5.081 -10.000 1.00 95.06 223 HIS A N 1
ATOM 1705 C CA . HIS A 1 223 ? -19.231 5.166 -11.205 1.00 95.06 223 HIS A CA 1
ATOM 1706 C C . HIS A 1 223 ? -20.409 4.186 -11.165 1.00 95.06 223 HIS A C 1
ATOM 1708 O O . HIS A 1 223 ? -20.763 3.590 -12.183 1.00 95.06 223 HIS A O 1
ATOM 1714 N N . ALA A 1 224 ? -21.041 4.033 -9.997 1.00 89.00 224 ALA A N 1
ATOM 1715 C CA . ALA A 1 224 ? -22.117 3.062 -9.783 1.00 89.00 224 ALA A CA 1
ATOM 1716 C C . ALA A 1 224 ? -23.282 3.187 -10.791 1.00 89.00 224 ALA A C 1
ATOM 1718 O O . ALA A 1 224 ? -23.947 2.199 -11.091 1.00 89.00 224 ALA A O 1
ATOM 1719 N N . GLN A 1 225 ? -23.522 4.387 -11.337 1.00 89.56 225 GLN A N 1
ATOM 1720 C CA . GLN A 1 225 ? -24.591 4.648 -12.311 1.00 89.56 225 GLN A CA 1
ATOM 1721 C C . GLN A 1 225 ? -24.171 4.456 -13.777 1.00 89.56 225 GLN A C 1
ATOM 1723 O O . GLN A 1 225 ? -25.028 4.172 -14.613 1.00 89.56 225 GLN A O 1
ATOM 1728 N N . ASP A 1 226 ? -22.883 4.599 -14.106 1.00 92.56 226 ASP A N 1
ATOM 1729 C CA . ASP A 1 226 ? -22.393 4.529 -15.487 1.00 92.56 226 ASP A CA 1
ATOM 1730 C C . ASP A 1 226 ? -21.085 3.741 -15.594 1.00 92.56 226 ASP A C 1
ATOM 1732 O O . ASP A 1 226 ? -19.987 4.284 -15.748 1.00 92.56 226 ASP A O 1
ATOM 1736 N N . THR A 1 227 ? -21.216 2.416 -15.597 1.00 92.19 227 THR A N 1
ATOM 1737 C CA . THR A 1 227 ? -20.086 1.508 -15.816 1.00 92.19 227 THR A CA 1
ATOM 1738 C C . THR A 1 227 ? -19.512 1.596 -17.234 1.00 92.19 227 THR A C 1
ATOM 1740 O O . THR A 1 227 ? -18.425 1.070 -17.477 1.00 92.19 227 THR A O 1
ATOM 1743 N N . ARG A 1 228 ? -20.210 2.221 -18.200 1.00 92.62 228 ARG A N 1
ATOM 1744 C CA . ARG A 1 228 ? -19.713 2.331 -19.582 1.00 92.62 228 ARG A CA 1
ATOM 1745 C C . ARG A 1 228 ? -18.545 3.304 -19.655 1.00 92.62 228 ARG A C 1
ATOM 1747 O O . ARG A 1 228 ? -17.560 2.987 -20.323 1.00 92.62 228 ARG A O 1
ATOM 1754 N N . SER A 1 229 ? -18.623 4.417 -18.924 1.00 93.69 229 SER A N 1
ATOM 1755 C CA . SER A 1 229 ? -17.562 5.432 -18.846 1.00 93.69 229 SER A CA 1
ATOM 1756 C C . SER A 1 229 ? -16.202 4.871 -18.395 1.00 93.69 229 SER A C 1
ATOM 1758 O O . SER A 1 229 ? -15.163 5.292 -18.897 1.00 93.69 229 SER A O 1
ATOM 1760 N N . VAL A 1 230 ? -16.203 3.863 -17.515 1.00 96.31 230 VAL A N 1
ATOM 1761 C CA . VAL A 1 230 ? -14.991 3.225 -16.964 1.00 96.31 230 VAL A CA 1
ATOM 1762 C C . VAL A 1 230 ? -14.653 1.872 -17.595 1.00 96.31 230 VAL A C 1
ATOM 1764 O O . VAL A 1 230 ? -13.699 1.214 -17.183 1.00 96.31 230 VAL A O 1
ATOM 1767 N N . SER A 1 231 ? -15.403 1.441 -18.612 1.00 95.75 231 SER A N 1
ATOM 1768 C CA . SER A 1 231 ? -15.286 0.092 -19.187 1.00 95.75 231 SER A CA 1
ATOM 1769 C C . SER A 1 231 ? -13.885 -0.243 -19.712 1.00 95.75 231 SER A C 1
ATOM 1771 O O . SER A 1 231 ? -13.398 -1.339 -19.454 1.00 95.75 231 SER A O 1
ATOM 1773 N N . ALA A 1 232 ? -13.202 0.695 -20.377 1.00 94.69 232 ALA A N 1
ATOM 1774 C CA . ALA A 1 232 ? -11.837 0.486 -20.870 1.00 94.69 232 ALA A CA 1
ATOM 1775 C C . ALA A 1 232 ? -10.849 0.182 -19.727 1.00 94.69 232 ALA A C 1
ATOM 1777 O O . ALA A 1 232 ? -10.106 -0.793 -19.783 1.00 94.69 232 ALA A O 1
ATOM 1778 N N . GLN A 1 233 ? -10.918 0.958 -18.643 1.00 96.19 233 GLN A N 1
ATOM 1779 C CA . GLN A 1 233 ? -10.052 0.795 -17.473 1.00 96.19 233 GLN A CA 1
ATOM 1780 C C . GLN A 1 233 ? -10.323 -0.501 -16.699 1.00 96.19 233 GLN A C 1
ATOM 1782 O O . GLN A 1 233 ? -9.412 -1.053 -16.075 1.00 96.19 233 GLN A O 1
ATOM 1787 N N . LEU A 1 234 ? -11.575 -0.965 -16.705 1.00 96.62 234 LEU A N 1
ATOM 1788 C CA . LEU A 1 234 ? -11.950 -2.264 -16.155 1.00 96.62 234 LEU A CA 1
ATOM 1789 C C . LEU A 1 234 ? -11.363 -3.386 -17.021 1.00 96.62 234 LEU A C 1
ATOM 1791 O O . LEU A 1 234 ? -10.639 -4.228 -16.501 1.00 96.62 234 LEU A O 1
ATOM 1795 N N . ILE A 1 235 ? -11.552 -3.337 -18.342 1.00 95.19 235 ILE A N 1
ATOM 1796 C CA . ILE A 1 235 ? -10.996 -4.331 -19.277 1.00 95.19 235 ILE A CA 1
ATOM 1797 C C . ILE A 1 235 ? -9.475 -4.474 -19.116 1.00 95.19 235 ILE A C 1
ATOM 1799 O O . ILE A 1 235 ? -8.965 -5.594 -19.112 1.00 95.19 235 ILE A O 1
ATOM 1803 N N . ASP A 1 236 ? -8.745 -3.371 -18.953 1.00 93.12 236 ASP A N 1
ATOM 1804 C CA . ASP A 1 236 ? -7.294 -3.422 -18.751 1.00 93.12 236 ASP A CA 1
ATOM 1805 C C . ASP A 1 236 ? -6.917 -4.134 -17.440 1.00 93.12 236 ASP A C 1
ATOM 1807 O O . ASP A 1 236 ? -6.025 -4.983 -17.432 1.00 93.12 236 ASP A O 1
ATOM 1811 N N . ARG A 1 237 ? -7.646 -3.877 -16.344 1.00 96.69 237 ARG A N 1
ATOM 1812 C CA . ARG A 1 237 ? -7.447 -4.577 -15.059 1.00 96.69 237 ARG A CA 1
ATOM 1813 C C . ARG A 1 237 ? -7.788 -6.061 -15.144 1.00 96.69 237 ARG A C 1
ATOM 1815 O O . ARG A 1 237 ? -7.064 -6.878 -14.581 1.00 96.69 237 ARG A O 1
ATOM 1822 N N . GLU A 1 238 ? -8.854 -6.418 -15.859 1.00 96.75 238 GLU A N 1
ATOM 1823 C CA . GLU A 1 238 ? -9.222 -7.816 -16.109 1.00 96.75 238 GLU A CA 1
ATOM 1824 C C . GLU A 1 238 ? -8.126 -8.540 -16.895 1.00 96.75 238 GLU A C 1
ATOM 1826 O O . GLU A 1 238 ? -7.699 -9.619 -16.491 1.00 96.75 238 GLU A O 1
ATOM 1831 N N . ARG A 1 239 ? -7.589 -7.922 -17.955 1.00 96.31 239 ARG A N 1
ATOM 1832 C CA . ARG A 1 239 ? -6.472 -8.486 -18.731 1.00 96.31 239 ARG A CA 1
ATOM 1833 C C . ARG A 1 239 ? -5.223 -8.699 -17.884 1.00 96.31 239 ARG A C 1
ATOM 1835 O O . ARG A 1 239 ? -4.611 -9.758 -17.988 1.00 96.31 239 ARG A O 1
ATOM 1842 N N . LEU A 1 240 ? -4.864 -7.727 -17.045 1.00 95.94 240 LEU A N 1
ATOM 1843 C CA . LEU A 1 240 ? -3.724 -7.853 -16.135 1.00 95.94 240 LEU A CA 1
ATOM 1844 C C . LEU A 1 240 ? -3.930 -8.987 -15.124 1.00 95.94 240 LEU A C 1
ATOM 1846 O O . LEU A 1 240 ? -3.026 -9.794 -14.933 1.00 95.94 240 LEU A O 1
ATOM 1850 N N . MET A 1 241 ? -5.122 -9.099 -14.531 1.00 97.38 241 MET A N 1
ATOM 1851 C CA . MET A 1 241 ? -5.443 -10.180 -13.593 1.00 97.38 241 MET A CA 1
ATOM 1852 C C . MET A 1 241 ? -5.386 -11.559 -14.268 1.00 97.38 241 MET A C 1
ATOM 1854 O O . MET A 1 241 ? -4.841 -12.501 -13.698 1.00 97.38 241 MET A O 1
ATOM 1858 N N . VAL A 1 242 ? -5.921 -11.683 -15.487 1.00 96.75 242 VAL A N 1
ATOM 1859 C CA . VAL A 1 242 ? -5.865 -12.928 -16.271 1.00 96.75 242 VAL A CA 1
ATOM 1860 C C . VAL A 1 242 ? -4.422 -13.296 -16.606 1.00 96.75 242 VAL A C 1
ATOM 1862 O O . VAL A 1 242 ? -4.043 -14.452 -16.444 1.00 96.75 242 VAL A O 1
ATOM 1865 N N . HIS A 1 243 ? -3.607 -12.327 -17.029 1.00 96.31 243 HIS A N 1
ATOM 1866 C CA . HIS A 1 243 ? -2.194 -12.562 -17.318 1.00 96.31 243 HIS A CA 1
ATOM 1867 C C . HIS A 1 243 ? -1.430 -13.034 -16.076 1.00 96.31 243 HIS A C 1
ATOM 1869 O O . HIS A 1 243 ? -0.673 -13.996 -16.146 1.00 96.31 243 HIS A O 1
ATOM 1875 N N . LEU A 1 244 ? -1.689 -12.409 -14.926 1.00 96.19 244 LEU A N 1
ATOM 1876 C CA . LEU A 1 244 ? -1.080 -12.785 -13.655 1.00 96.19 244 LEU A CA 1
ATOM 1877 C C . LEU A 1 244 ? -1.480 -14.204 -13.220 1.00 96.19 244 LEU A C 1
ATOM 1879 O O . LEU A 1 244 ? -0.639 -14.980 -12.769 1.00 96.19 244 LEU A O 1
ATOM 1883 N N . ALA A 1 245 ? -2.754 -14.567 -13.389 1.00 96.44 245 ALA A N 1
ATOM 1884 C CA . ALA A 1 245 ? -3.245 -15.915 -13.109 1.00 96.44 245 ALA A CA 1
ATOM 1885 C C . ALA A 1 245 ? -2.610 -16.973 -14.027 1.00 96.44 245 ALA A C 1
ATOM 1887 O O . ALA A 1 245 ? -2.237 -18.043 -13.549 1.00 96.44 245 ALA A O 1
ATOM 1888 N N . ASP A 1 246 ? -2.443 -16.666 -15.316 1.00 96.12 246 ASP A N 1
ATOM 1889 C CA . ASP A 1 246 ? -1.776 -17.541 -16.287 1.00 96.12 246 ASP A CA 1
ATOM 1890 C C . ASP A 1 246 ? -0.289 -17.742 -15.947 1.00 96.12 246 ASP A C 1
ATOM 1892 O O . ASP A 1 246 ? 0.186 -18.876 -15.895 1.00 96.12 246 ASP A O 1
ATOM 1896 N N . GLN A 1 247 ? 0.431 -16.670 -15.597 1.00 95.56 247 GLN A N 1
ATOM 1897 C CA . GLN A 1 247 ? 1.826 -16.753 -15.144 1.00 95.56 247 GLN A CA 1
ATOM 1898 C C . GLN A 1 247 ? 1.980 -17.642 -13.902 1.00 95.56 247 GLN A C 1
ATOM 1900 O O . GLN A 1 247 ? 2.865 -18.498 -13.852 1.00 95.56 247 GLN A O 1
ATOM 1905 N N . VAL A 1 248 ? 1.101 -17.480 -12.909 1.00 96.25 248 VAL A N 1
ATOM 1906 C CA . VAL A 1 248 ? 1.101 -18.324 -11.705 1.00 96.25 248 VAL A CA 1
ATOM 1907 C C . VAL A 1 248 ? 0.790 -19.781 -12.043 1.00 96.25 248 VAL A C 1
ATOM 1909 O O . VAL A 1 248 ? 1.458 -20.679 -11.527 1.00 96.25 248 VAL A O 1
ATOM 1912 N N . ALA A 1 249 ? -0.179 -20.036 -12.924 1.00 95.31 249 ALA A N 1
ATOM 1913 C CA . ALA A 1 249 ? -0.502 -21.389 -13.366 1.00 95.31 249 ALA A CA 1
ATOM 1914 C C . ALA A 1 249 ? 0.701 -22.059 -14.053 1.00 95.31 249 ALA A C 1
ATOM 1916 O O . ALA A 1 249 ? 1.082 -23.167 -13.670 1.00 95.31 249 ALA A O 1
ATOM 1917 N N . GLN A 1 250 ? 1.363 -21.363 -14.981 1.00 95.19 250 GLN A N 1
ATOM 1918 C CA . GLN A 1 250 ? 2.567 -21.852 -15.664 1.00 95.19 250 GLN A CA 1
ATOM 1919 C C . GLN A 1 250 ? 3.724 -22.109 -14.688 1.00 95.19 250 GLN A C 1
ATOM 1921 O O . GLN A 1 250 ? 4.404 -23.135 -14.776 1.00 95.19 250 GLN A O 1
ATOM 1926 N N . ALA A 1 251 ? 3.932 -21.220 -13.712 1.00 94.12 251 ALA A N 1
ATOM 1927 C CA . ALA A 1 251 ? 4.949 -21.404 -12.681 1.00 94.12 251 ALA A CA 1
ATOM 1928 C C . ALA A 1 251 ? 4.681 -22.663 -11.836 1.00 94.12 251 ALA A C 1
ATOM 1930 O O . ALA A 1 251 ? 5.600 -23.444 -11.575 1.00 94.12 251 ALA A O 1
ATOM 1931 N N . LEU A 1 252 ? 3.423 -22.902 -11.449 1.00 94.50 252 LEU A N 1
ATOM 1932 C CA . LEU A 1 252 ? 3.018 -24.106 -10.718 1.00 94.50 252 LEU A CA 1
ATOM 1933 C C . LEU A 1 252 ? 3.184 -25.383 -11.552 1.00 94.50 252 LEU A C 1
ATOM 1935 O O . LEU A 1 252 ? 3.627 -26.405 -11.020 1.00 94.50 252 LEU A O 1
ATOM 1939 N N . GLU A 1 253 ? 2.875 -25.340 -12.848 1.00 95.00 253 GLU A N 1
ATOM 1940 C CA . GLU A 1 253 ? 3.120 -26.462 -13.758 1.00 95.00 253 GLU A CA 1
ATOM 1941 C C . GLU A 1 253 ? 4.611 -26.780 -13.869 1.00 95.00 253 GLU A C 1
ATOM 1943 O O . GLU A 1 253 ? 4.993 -27.945 -13.756 1.00 95.00 253 GLU A O 1
ATOM 1948 N N . HIS A 1 254 ? 5.469 -25.764 -13.994 1.00 93.56 254 HIS A N 1
ATOM 1949 C CA . HIS A 1 254 ? 6.917 -25.957 -14.039 1.00 93.56 254 HIS A CA 1
ATOM 1950 C C . HIS A 1 254 ? 7.460 -26.579 -12.743 1.00 93.56 254 HIS A C 1
ATOM 1952 O O . HIS A 1 254 ? 8.308 -27.474 -12.782 1.00 93.56 254 HIS A O 1
ATOM 1958 N N . ILE A 1 255 ? 6.933 -26.157 -11.587 1.00 91.56 255 ILE A N 1
ATOM 1959 C CA . ILE A 1 255 ? 7.269 -26.742 -10.281 1.00 91.56 255 ILE A CA 1
ATOM 1960 C C . ILE A 1 255 ? 6.864 -28.216 -10.224 1.00 91.56 255 ILE A C 1
ATOM 1962 O O . ILE A 1 255 ? 7.648 -29.043 -9.767 1.00 91.56 255 ILE A O 1
ATOM 1966 N N . ARG A 1 256 ? 5.663 -28.555 -10.705 1.00 93.44 256 ARG A N 1
ATOM 1967 C CA . ARG A 1 256 ? 5.163 -29.936 -10.718 1.00 93.44 256 ARG A CA 1
ATOM 1968 C C . ARG A 1 256 ? 5.924 -30.820 -11.711 1.00 93.44 256 ARG A C 1
ATOM 1970 O O . ARG A 1 256 ? 6.125 -31.999 -11.438 1.00 93.44 256 ARG A O 1
ATOM 1977 N N . ALA A 1 257 ? 6.316 -30.266 -12.857 1.00 91.94 257 ALA A N 1
ATOM 1978 C CA . ALA A 1 257 ? 6.980 -30.993 -13.933 1.00 91.94 257 ALA A CA 1
ATOM 1979 C C . ALA A 1 257 ? 8.454 -31.285 -13.641 1.00 91.94 257 ALA A C 1
ATOM 1981 O O . ALA A 1 257 ? 8.972 -32.263 -14.173 1.00 91.94 257 ALA A O 1
ATOM 1982 N N . LYS A 1 258 ? 9.127 -30.475 -12.811 1.00 87.62 258 LYS A N 1
ATOM 1983 C CA . LYS A 1 258 ? 10.500 -30.737 -12.367 1.00 87.62 258 LYS A CA 1
ATOM 1984 C C . LYS A 1 258 ? 10.475 -31.960 -11.439 1.00 87.62 258 LYS A C 1
ATOM 1986 O O . LYS A 1 258 ? 10.113 -31.817 -10.270 1.00 87.62 258 LYS A O 1
ATOM 1991 N N . PRO A 1 259 ? 10.823 -33.172 -11.920 1.00 65.50 259 PRO A N 1
ATOM 1992 C CA . PRO A 1 259 ? 10.812 -34.347 -11.066 1.00 65.50 259 PRO A CA 1
ATOM 1993 C C . PRO A 1 259 ? 11.848 -34.114 -9.972 1.00 65.50 259 PRO A C 1
ATOM 1995 O O . PRO A 1 259 ? 12.869 -33.470 -10.228 1.00 65.50 259 PRO A O 1
ATOM 1998 N N . ALA A 1 260 ? 11.615 -34.649 -8.774 1.00 65.25 260 ALA A N 1
ATOM 1999 C CA . ALA A 1 260 ? 12.640 -34.757 -7.743 1.00 65.25 260 ALA A CA 1
ATOM 2000 C C . ALA A 1 260 ? 13.769 -35.651 -8.281 1.00 65.25 260 ALA A C 1
ATOM 2002 O O . ALA A 1 260 ? 13.818 -36.856 -8.037 1.00 65.25 260 ALA A O 1
ATOM 2003 N N . SER A 1 261 ? 14.630 -35.083 -9.119 1.00 59.09 261 SER A N 1
ATOM 2004 C CA . SER A 1 261 ? 15.724 -35.772 -9.766 1.00 59.09 261 SER A CA 1
ATOM 2005 C C . SER A 1 261 ? 16.769 -36.041 -8.698 1.00 59.09 261 SER A C 1
ATOM 2007 O O . SER A 1 261 ? 17.649 -35.227 -8.446 1.00 59.09 261 SER A O 1
ATOM 2009 N N . GLY A 1 262 ? 16.606 -37.185 -8.040 1.00 54.66 262 GLY A N 1
ATOM 2010 C CA . GLY A 1 262 ? 17.692 -37.982 -7.504 1.00 54.66 262 GLY A CA 1
ATOM 2011 C C . GLY A 1 262 ? 18.618 -37.266 -6.534 1.00 54.66 262 GLY A C 1
ATOM 2012 O O . GLY A 1 262 ? 19.825 -37.308 -6.731 1.00 54.66 262 GLY A O 1
ATOM 2013 N N . GLN A 1 263 ? 18.097 -36.779 -5.408 1.00 48.97 263 GLN A N 1
ATOM 2014 C CA . GLN A 1 263 ? 18.889 -36.803 -4.175 1.00 48.97 263 GLN A CA 1
ATOM 2015 C C . GLN A 1 263 ? 18.897 -38.253 -3.648 1.00 48.97 263 GLN A C 1
ATOM 2017 O O . GLN A 1 263 ? 18.338 -38.578 -2.605 1.00 48.97 263 GLN A O 1
ATOM 2022 N N . ARG A 1 264 ? 19.441 -39.177 -4.456 1.00 50.22 264 ARG A N 1
ATOM 2023 C CA . ARG A 1 264 ? 19.724 -40.552 -4.036 1.00 50.22 264 ARG A CA 1
ATOM 2024 C C . ARG A 1 264 ? 20.978 -40.496 -3.175 1.00 50.22 264 ARG A C 1
ATOM 2026 O O . ARG A 1 264 ? 22.004 -39.994 -3.618 1.00 50.22 264 ARG A O 1
ATOM 2033 N N . GLY A 1 265 ? 20.823 -40.992 -1.952 1.00 53.22 265 GLY A N 1
ATOM 2034 C CA . GLY A 1 265 ? 21.779 -40.967 -0.856 1.00 53.22 265 GLY A CA 1
ATOM 2035 C C . GLY A 1 265 ? 23.249 -41.106 -1.238 1.00 53.22 265 GLY A C 1
ATOM 2036 O O . GLY A 1 265 ? 23.664 -42.103 -1.824 1.00 53.22 265 GLY A O 1
ATOM 2037 N N . GLN A 1 266 ? 24.042 -40.151 -0.762 1.00 45.53 266 GLN A N 1
ATOM 2038 C CA . GLN A 1 266 ? 25.320 -40.510 -0.171 1.00 45.53 266 GLN A CA 1
ATOM 2039 C C . GLN A 1 266 ? 25.068 -40.861 1.302 1.00 45.53 266 GLN A C 1
ATOM 2041 O O . GLN A 1 266 ? 24.578 -40.009 2.046 1.00 45.53 266 GLN A O 1
ATOM 2046 N N . PRO A 1 267 ? 25.348 -42.102 1.729 1.00 55.09 267 PRO A N 1
ATOM 2047 C CA . PRO A 1 267 ? 25.335 -42.461 3.134 1.00 55.09 267 PRO A CA 1
ATOM 2048 C C . PRO A 1 267 ? 26.623 -41.926 3.776 1.00 55.09 267 PRO A C 1
ATOM 2050 O O . PRO A 1 267 ? 27.729 -42.318 3.403 1.00 55.09 267 PRO A O 1
ATOM 2053 N N . HIS A 1 268 ? 26.491 -41.020 4.738 1.00 46.72 268 HIS A N 1
ATOM 2054 C CA . HIS A 1 268 ? 27.506 -40.832 5.771 1.00 46.72 268 HIS A CA 1
ATOM 2055 C C . HIS A 1 268 ? 26.944 -41.434 7.051 1.00 46.72 268 HIS A C 1
ATOM 2057 O O . HIS A 1 268 ? 25.912 -40.989 7.550 1.00 46.72 268 HIS A O 1
ATOM 2063 N N . GLY A 1 269 ? 27.569 -42.535 7.465 1.00 48.88 269 GLY A N 1
ATOM 2064 C CA . GLY A 1 269 ? 27.218 -43.282 8.662 1.00 48.88 269 GLY A CA 1
ATOM 2065 C C . GLY A 1 269 ? 27.693 -42.602 9.943 1.00 48.88 269 GLY A C 1
ATOM 2066 O O . GLY A 1 269 ? 28.618 -41.795 9.894 1.00 48.88 269 GLY A O 1
ATOM 2067 N N . ASP A 1 270 ? 27.006 -42.992 11.023 1.00 45.31 270 ASP A N 1
ATOM 2068 C CA . ASP A 1 270 ? 27.494 -43.344 12.368 1.00 45.31 270 ASP A CA 1
ATOM 2069 C C . ASP A 1 270 ? 28.455 -42.369 13.075 1.00 45.31 270 ASP A C 1
ATOM 2071 O O . ASP A 1 270 ? 29.463 -41.947 12.530 1.00 45.31 270 ASP A O 1
ATOM 2075 N N . GLU A 1 271 ? 28.310 -41.981 14.341 1.00 38.12 271 GLU A N 1
ATOM 2076 C CA . GLU A 1 271 ? 27.475 -42.357 15.488 1.00 38.12 271 GLU A CA 1
ATOM 2077 C C . GLU A 1 271 ? 27.674 -41.196 16.498 1.00 38.12 271 GLU A C 1
ATOM 2079 O O . GLU A 1 271 ? 28.776 -40.673 16.643 1.00 38.12 271 GLU A O 1
ATOM 2084 N N . GLY A 1 272 ? 26.648 -40.703 17.189 1.00 35.09 272 GLY A N 1
ATOM 2085 C CA . GLY A 1 272 ? 26.471 -41.082 18.591 1.00 35.09 272 GLY A CA 1
ATOM 2086 C C . GLY A 1 272 ? 25.831 -39.954 19.430 1.00 35.09 272 GLY A C 1
ATOM 2087 O O . GLY A 1 272 ? 25.863 -38.793 19.020 1.00 35.09 272 GLY A O 1
ATOM 2088 N N . PRO A 1 273 ? 25.189 -40.281 20.569 1.00 57.03 273 PRO A N 1
ATOM 2089 C CA . PRO A 1 273 ? 24.086 -39.503 21.134 1.00 57.03 273 PRO A CA 1
ATOM 2090 C C . PRO A 1 273 ? 24.475 -38.713 22.392 1.00 57.03 273 PRO A C 1
ATOM 2092 O O . PRO A 1 273 ? 25.436 -39.077 23.060 1.00 57.03 273 PRO A O 1
ATOM 2095 N N . LEU A 1 274 ? 23.677 -37.690 22.738 1.00 30.95 274 LEU A N 1
ATOM 2096 C CA . LEU A 1 274 ? 23.202 -37.333 24.094 1.00 30.95 274 LEU A CA 1
ATOM 2097 C C . LEU A 1 274 ? 22.523 -35.943 24.064 1.00 30.95 274 LEU A C 1
ATOM 2099 O O . LEU A 1 274 ? 23.140 -34.945 23.706 1.00 30.95 274 LEU A O 1
ATOM 2103 N N . GLY A 1 275 ? 21.251 -35.868 24.469 1.00 29.30 275 GLY A N 1
ATOM 2104 C CA . GLY A 1 275 ? 20.689 -34.644 25.075 1.00 29.30 275 GLY A CA 1
ATOM 2105 C C . GLY A 1 275 ? 20.917 -34.652 26.603 1.00 29.30 275 GLY A C 1
ATOM 2106 O O . GLY A 1 275 ? 21.496 -35.630 27.083 1.00 29.30 275 GLY A O 1
ATOM 2107 N N . PRO A 1 276 ? 20.410 -33.683 27.407 1.00 42.47 276 PRO A N 1
ATOM 2108 C CA . PRO A 1 276 ? 19.537 -32.554 27.043 1.00 42.47 276 PRO A CA 1
ATOM 2109 C C . PRO A 1 276 ? 19.867 -31.157 27.674 1.00 42.47 276 PRO A C 1
ATOM 2111 O O . PRO A 1 276 ? 20.502 -31.062 28.718 1.00 42.47 276 PRO A O 1
ATOM 2114 N N . LEU A 1 277 ? 19.244 -30.114 27.085 1.00 30.06 277 LEU A N 1
ATOM 2115 C CA . LEU A 1 277 ? 18.831 -28.775 27.606 1.00 30.06 277 LEU A CA 1
ATOM 2116 C C . LEU A 1 277 ? 19.855 -27.592 27.789 1.00 30.06 277 LEU A C 1
ATOM 2118 O O . LEU A 1 277 ? 21.046 -27.825 27.948 1.00 30.06 277 LEU A O 1
ATOM 2122 N N . PRO A 1 278 ? 19.372 -26.314 27.704 1.00 51.53 278 PRO A N 1
ATOM 2123 C CA . PRO A 1 278 ? 20.070 -25.069 27.277 1.00 51.53 278 PRO A CA 1
ATOM 2124 C C . PRO A 1 278 ? 20.541 -24.192 28.478 1.00 51.53 278 PRO A C 1
ATOM 2126 O O . PRO A 1 278 ? 20.111 -24.514 29.589 1.00 51.53 278 PRO A O 1
ATOM 2129 N N . PRO A 1 279 ? 21.371 -23.107 28.357 1.00 42.06 279 PRO A N 1
ATOM 2130 C CA . PRO A 1 279 ? 21.034 -21.814 27.701 1.00 42.06 279 PRO A CA 1
ATOM 2131 C C . PRO A 1 279 ? 22.213 -20.975 27.115 1.00 42.06 279 PRO A C 1
ATOM 2133 O O . PRO A 1 279 ? 23.375 -21.204 27.411 1.00 42.06 279 PRO A O 1
ATOM 2136 N N . GLY A 1 280 ? 21.873 -19.903 26.382 1.00 28.38 280 GLY A N 1
ATOM 2137 C CA . GLY A 1 280 ? 22.570 -18.606 26.472 1.00 28.38 280 GLY A CA 1
ATOM 2138 C C . GLY A 1 280 ? 23.840 -18.383 25.637 1.00 28.38 280 GLY A C 1
ATOM 2139 O O . GLY A 1 280 ? 24.895 -18.912 25.944 1.00 28.38 280 GLY A O 1
ATOM 2140 N N . PHE A 1 281 ? 23.716 -17.499 24.638 1.00 43.09 281 PHE A N 1
ATOM 2141 C CA . PHE A 1 281 ? 24.761 -16.713 23.964 1.00 43.09 281 PHE A CA 1
ATOM 2142 C C . PHE A 1 281 ? 26.202 -16.875 24.489 1.00 43.09 281 PHE A C 1
ATOM 2144 O O . PHE A 1 281 ? 26.639 -16.139 25.376 1.00 43.09 281 PHE A O 1
ATOM 2151 N N . GLU A 1 282 ? 26.974 -17.745 23.837 1.00 30.98 282 GLU A N 1
ATOM 2152 C CA . GLU A 1 282 ? 28.434 -17.689 23.863 1.00 30.98 282 GLU A CA 1
ATOM 2153 C C . GLU A 1 282 ? 28.976 -17.024 22.590 1.00 30.98 282 GLU A C 1
ATOM 2155 O O . GLU A 1 282 ? 28.501 -17.244 21.477 1.00 30.98 282 GLU A O 1
ATOM 2160 N N . ARG A 1 283 ? 29.965 -16.152 22.816 1.00 35.25 283 ARG A N 1
ATOM 2161 C CA . ARG A 1 283 ? 30.789 -15.400 21.858 1.00 35.25 283 ARG A CA 1
ATOM 2162 C C . ARG A 1 283 ? 31.002 -16.105 20.516 1.00 35.25 283 ARG A C 1
ATOM 2164 O O . ARG A 1 283 ? 31.650 -17.146 20.453 1.00 35.25 283 ARG A O 1
ATOM 2171 N N . ALA A 1 284 ? 30.605 -15.432 19.437 1.00 34.28 284 ALA A N 1
ATOM 2172 C CA . ALA A 1 284 ? 31.011 -15.788 18.086 1.00 34.28 284 ALA A CA 1
ATOM 2173 C C . ALA A 1 284 ? 32.539 -15.672 17.937 1.00 34.28 284 ALA A C 1
ATOM 2175 O O . ALA A 1 284 ? 33.118 -14.585 17.948 1.00 34.28 284 ALA A O 1
ATOM 2176 N N . THR A 1 285 ? 33.181 -16.828 17.801 1.00 38.62 285 THR A N 1
ATOM 2177 C CA . THR A 1 285 ? 34.412 -17.003 17.024 1.00 38.62 285 THR A CA 1
ATOM 2178 C C . THR A 1 285 ? 34.122 -16.567 15.573 1.00 38.62 285 THR A C 1
ATOM 2180 O O . THR A 1 285 ? 32.974 -16.704 15.139 1.00 38.62 285 THR A O 1
ATOM 2183 N N . PRO A 1 286 ? 35.089 -16.014 14.815 1.00 37.91 286 PRO A N 1
ATOM 2184 C CA . PRO A 1 286 ? 34.818 -15.470 13.484 1.00 37.91 286 PRO A CA 1
ATOM 2185 C C . PRO A 1 286 ? 34.252 -16.556 12.558 1.00 37.91 286 PRO A C 1
ATOM 2187 O O . PRO A 1 286 ? 34.820 -17.653 12.523 1.00 37.91 286 PRO A O 1
ATOM 2190 N N . PRO A 1 287 ? 33.165 -16.298 11.810 1.00 41.38 287 PRO A N 1
ATOM 2191 C CA . PRO A 1 287 ? 32.675 -17.267 10.848 1.00 41.38 287 PRO A CA 1
ATOM 2192 C C . PRO A 1 287 ? 33.694 -17.433 9.719 1.00 41.38 287 PRO A C 1
ATOM 2194 O O . PRO A 1 287 ? 34.257 -16.470 9.199 1.00 41.38 287 PRO A O 1
ATOM 2197 N N . THR A 1 288 ? 33.916 -18.687 9.339 1.00 38.66 288 THR A N 1
ATOM 2198 C CA . THR A 1 288 ? 34.526 -19.069 8.066 1.00 38.66 288 THR A CA 1
ATOM 2199 C C . THR A 1 288 ? 33.781 -18.354 6.929 1.00 38.66 288 THR A C 1
ATOM 2201 O O . THR A 1 288 ? 32.548 -18.317 6.972 1.00 38.66 288 THR A O 1
ATOM 2204 N N . PRO A 1 289 ? 34.477 -17.763 5.939 1.00 36.44 289 PRO A N 1
ATOM 2205 C CA . PRO A 1 289 ? 33.818 -16.991 4.893 1.00 36.44 289 PRO A CA 1
ATOM 2206 C C . PRO A 1 289 ? 32.794 -17.859 4.142 1.00 36.44 289 PRO A C 1
ATOM 2208 O O . PRO A 1 289 ? 33.111 -19.000 3.786 1.00 36.44 289 PRO A O 1
ATOM 2211 N N . PRO A 1 290 ? 31.571 -17.353 3.904 1.00 42.41 290 PRO A N 1
ATOM 2212 C CA . PRO A 1 290 ? 30.602 -18.041 3.068 1.00 42.41 290 PRO A CA 1
ATOM 2213 C C . PRO A 1 290 ? 31.106 -18.115 1.615 1.00 42.41 290 PRO A C 1
ATOM 2215 O O . PRO A 1 290 ? 31.884 -17.261 1.182 1.00 42.41 290 PRO A O 1
ATOM 2218 N N . PRO A 1 291 ? 30.670 -19.120 0.835 1.00 34.59 291 PRO A N 1
ATOM 2219 C CA . PRO A 1 291 ? 30.949 -19.161 -0.594 1.00 34.59 291 PRO A CA 1
ATOM 2220 C C . PRO A 1 291 ? 30.356 -17.918 -1.274 1.00 34.59 291 PRO A C 1
ATOM 2222 O O . PRO A 1 291 ? 29.208 -17.565 -1.012 1.00 34.59 291 PRO A O 1
ATOM 2225 N N . ASN A 1 292 ? 31.173 -17.275 -2.118 1.00 34.53 292 ASN A N 1
ATOM 2226 C CA . ASN A 1 292 ? 30.893 -16.057 -2.890 1.00 34.53 292 ASN A CA 1
ATOM 2227 C C . ASN A 1 292 ? 29.399 -15.830 -3.199 1.00 34.53 292 ASN A C 1
ATOM 2229 O O . ASN A 1 292 ? 28.806 -16.666 -3.891 1.00 34.53 292 ASN A O 1
ATOM 2233 N N . PRO A 1 293 ? 28.802 -14.684 -2.810 1.00 36.31 293 PRO A N 1
ATOM 2234 C CA . PRO A 1 293 ? 27.555 -14.257 -3.419 1.00 36.31 293 PRO A CA 1
ATOM 2235 C C . PRO A 1 293 ? 27.812 -14.027 -4.911 1.00 36.31 293 PRO A C 1
ATOM 2237 O O . PRO A 1 293 ? 28.693 -13.269 -5.318 1.00 36.31 293 PRO A O 1
ATOM 2240 N N . ALA A 1 294 ? 27.071 -14.761 -5.732 1.00 32.44 294 ALA A N 1
ATOM 2241 C CA . ALA A 1 294 ? 27.117 -14.647 -7.173 1.00 32.44 294 ALA A CA 1
ATOM 2242 C C . ALA A 1 294 ? 26.774 -13.208 -7.596 1.00 32.44 294 ALA A C 1
ATOM 2244 O O . ALA A 1 294 ? 25.654 -12.751 -7.399 1.00 32.44 294 ALA A O 1
ATOM 2245 N N . THR A 1 295 ? 27.760 -12.537 -8.196 1.00 36.28 295 THR A N 1
ATOM 2246 C CA . THR A 1 295 ? 27.635 -11.458 -9.190 1.00 36.28 295 THR A CA 1
ATOM 2247 C C . THR A 1 295 ? 26.619 -10.356 -8.887 1.00 36.28 295 THR A C 1
ATOM 2249 O O . THR A 1 295 ? 25.455 -10.433 -9.281 1.00 36.28 295 THR A O 1
ATOM 2252 N N . SER A 1 296 ? 27.132 -9.253 -8.332 1.00 39.38 296 SER A N 1
ATOM 2253 C CA . SER A 1 296 ? 26.616 -7.913 -8.622 1.00 39.38 296 SER A CA 1
ATOM 2254 C C . SER A 1 296 ? 26.480 -7.761 -10.141 1.00 39.38 296 SER A C 1
ATOM 2256 O O . SER A 1 296 ? 27.454 -7.877 -10.889 1.00 39.38 296 SER A O 1
ATOM 2258 N N . LEU A 1 297 ? 25.247 -7.613 -10.619 1.00 41.12 297 LEU A N 1
ATOM 2259 C CA . LEU A 1 297 ? 24.938 -7.586 -12.041 1.00 41.12 297 LEU A CA 1
ATOM 2260 C C . LEU A 1 297 ? 25.113 -6.147 -12.543 1.00 41.12 297 LEU A C 1
ATOM 2262 O O . LEU A 1 297 ? 24.140 -5.415 -12.706 1.00 41.12 297 LEU A O 1
ATOM 2266 N N . LEU A 1 298 ? 26.368 -5.749 -12.788 1.00 44.88 298 LEU A N 1
ATOM 2267 C CA . LEU A 1 298 ? 26.714 -4.599 -13.632 1.00 44.88 298 LEU A CA 1
ATOM 2268 C C . LEU A 1 298 ? 26.131 -4.855 -15.030 1.00 44.88 298 LEU A C 1
ATOM 2270 O O . LEU A 1 298 ? 26.727 -5.511 -15.889 1.00 44.88 298 LEU A O 1
ATOM 2274 N N . LYS A 1 299 ? 24.892 -4.413 -15.248 1.00 40.41 299 LYS A N 1
ATOM 2275 C CA . LYS A 1 299 ? 24.189 -4.609 -16.512 1.00 40.41 299 LYS A CA 1
ATOM 2276 C C . LYS A 1 299 ? 24.643 -3.549 -17.510 1.00 40.41 299 LYS A C 1
ATOM 2278 O O . LYS A 1 299 ? 24.068 -2.473 -17.582 1.00 40.41 299 LYS A O 1
ATOM 2283 N N . GLY A 1 300 ? 25.611 -3.921 -18.344 1.00 36.94 300 GLY A N 1
ATOM 2284 C CA . GLY A 1 300 ? 25.880 -3.251 -19.616 1.00 36.94 300 GLY A CA 1
ATOM 2285 C C . GLY A 1 300 ? 27.232 -2.556 -19.693 1.00 36.94 300 GLY A C 1
ATOM 2286 O O . GLY A 1 300 ? 27.295 -1.335 -19.772 1.00 36.94 300 GLY A O 1
ATOM 2287 N N . ALA A 1 301 ? 28.311 -3.331 -19.802 1.00 35.56 301 ALA A N 1
ATOM 2288 C CA . ALA A 1 301 ? 29.563 -2.813 -20.339 1.00 35.56 301 ALA A CA 1
ATOM 2289 C C . ALA A 1 301 ? 29.346 -2.392 -21.806 1.00 35.56 301 ALA A C 1
ATOM 2291 O O . ALA A 1 301 ? 29.384 -3.215 -22.723 1.00 35.56 301 ALA A O 1
ATOM 2292 N N . ARG A 1 302 ? 29.084 -1.103 -22.045 1.00 40.12 302 ARG A N 1
ATOM 2293 C CA . ARG A 1 302 ? 29.299 -0.502 -23.365 1.00 40.12 302 ARG A CA 1
ATOM 2294 C C . ARG A 1 302 ? 30.806 -0.284 -23.527 1.00 40.12 302 ARG A C 1
ATOM 2296 O O . ARG A 1 302 ? 31.393 0.402 -22.694 1.00 40.12 302 ARG A O 1
ATOM 2303 N N . PRO A 1 303 ? 31.449 -0.799 -24.588 1.00 36.12 303 PRO A N 1
ATOM 2304 C CA . PRO A 1 303 ? 32.812 -0.412 -24.908 1.00 36.12 303 PRO A CA 1
ATOM 2305 C C . PRO A 1 303 ? 32.770 1.007 -25.485 1.00 36.12 303 PRO A C 1
ATOM 2307 O O . PRO A 1 303 ? 32.586 1.203 -26.684 1.00 36.12 303 PRO A O 1
ATOM 2310 N N . VAL A 1 304 ? 32.875 2.013 -24.619 1.00 44.97 304 VAL A N 1
ATOM 2311 C CA . VAL A 1 304 ? 33.155 3.389 -25.035 1.00 44.97 304 VAL A CA 1
ATOM 2312 C C . VAL A 1 304 ? 34.664 3.569 -25.007 1.00 44.97 304 VAL A C 1
ATOM 2314 O O . VAL A 1 304 ? 35.320 3.304 -24.001 1.00 44.97 304 VAL A O 1
ATOM 2317 N N . THR A 1 305 ? 35.216 4.008 -26.133 1.00 38.66 305 THR A N 1
ATOM 2318 C CA . THR A 1 305 ? 36.614 4.407 -26.292 1.00 38.66 305 THR A CA 1
ATOM 2319 C C . THR A 1 305 ? 36.901 5.580 -25.353 1.00 38.66 305 THR A C 1
ATOM 2321 O O . THR A 1 305 ? 36.701 6.741 -25.704 1.00 38.66 305 THR A O 1
ATOM 2324 N N . ARG A 1 306 ? 37.305 5.276 -24.118 1.00 42.69 306 ARG A N 1
ATOM 2325 C CA . ARG A 1 306 ? 37.597 6.270 -23.085 1.00 42.69 306 ARG A CA 1
ATOM 2326 C C . ARG A 1 306 ? 38.915 6.947 -23.438 1.00 42.69 306 ARG A C 1
ATOM 2328 O O . ARG A 1 306 ? 39.980 6.337 -23.377 1.00 42.69 306 ARG A O 1
ATOM 2335 N N . THR A 1 307 ? 38.836 8.208 -23.851 1.00 38.16 307 THR A N 1
ATOM 2336 C CA . THR A 1 307 ? 40.007 9.074 -23.963 1.00 38.16 307 THR A CA 1
ATOM 2337 C C . THR A 1 307 ? 40.564 9.240 -22.555 1.00 38.16 307 THR A C 1
ATOM 2339 O O . THR A 1 307 ? 39.867 9.679 -21.642 1.00 38.16 307 THR A O 1
ATOM 2342 N N . GLN A 1 308 ? 41.795 8.780 -22.374 1.00 42.31 308 GLN A N 1
ATOM 2343 C CA . GLN A 1 308 ? 42.529 8.762 -21.120 1.00 42.31 308 GLN A CA 1
ATOM 2344 C C . GLN A 1 308 ? 42.820 10.206 -20.680 1.00 42.31 308 GLN A C 1
ATOM 2346 O O . GLN A 1 308 ? 43.855 10.767 -21.019 1.00 42.31 308 GLN A O 1
ATOM 2351 N N . SER A 1 309 ? 41.869 10.825 -19.980 1.00 40.00 309 SER A N 1
ATOM 2352 C CA . SER A 1 309 ? 42.047 12.107 -19.299 1.00 40.00 309 SER A CA 1
ATOM 2353 C C . SER A 1 309 ? 42.388 11.833 -17.836 1.00 40.00 309 SER A C 1
ATOM 2355 O O . SER A 1 309 ? 41.569 11.289 -17.105 1.00 40.00 309 SER A O 1
ATOM 2357 N N . ASP A 1 310 ? 43.626 12.169 -17.480 1.00 35.53 310 ASP A N 1
ATOM 2358 C CA . ASP A 1 310 ? 44.229 12.327 -16.152 1.00 35.53 310 ASP A CA 1
ATOM 2359 C C . ASP A 1 310 ? 43.752 11.446 -14.986 1.00 35.53 310 ASP A C 1
ATOM 2361 O O . ASP A 1 310 ? 42.755 11.677 -14.307 1.00 35.53 310 ASP A O 1
ATOM 2365 N N . ASN A 1 311 ? 44.627 10.498 -14.658 1.00 39.97 311 ASN A N 1
ATOM 2366 C CA . ASN A 1 311 ? 44.587 9.548 -13.550 1.00 39.97 311 ASN A CA 1
ATOM 2367 C C . ASN A 1 311 ? 44.933 10.201 -12.182 1.00 39.97 311 ASN A C 1
ATOM 2369 O O . ASN A 1 311 ? 45.614 9.590 -11.358 1.00 39.97 311 ASN A O 1
ATOM 2373 N N . SER A 1 312 ? 44.511 11.454 -11.958 1.00 36.81 312 SER A N 1
ATOM 2374 C CA . SER A 1 312 ? 44.973 12.317 -10.848 1.00 36.81 312 SER A CA 1
ATOM 2375 C C . SER A 1 312 ? 43.887 12.706 -9.834 1.00 36.81 312 SER A C 1
ATOM 2377 O O . SER A 1 312 ? 44.199 13.358 -8.843 1.00 36.81 312 SER A O 1
ATOM 2379 N N . ALA A 1 313 ? 42.630 12.306 -10.039 1.00 44.16 313 ALA A N 1
ATOM 2380 C CA . ALA A 1 313 ? 41.518 12.579 -9.123 1.00 44.16 313 ALA A CA 1
ATOM 2381 C C . ALA A 1 313 ? 40.954 11.273 -8.549 1.00 44.16 313 ALA A C 1
ATOM 2383 O O . ALA A 1 313 ? 39.787 10.955 -8.747 1.00 44.16 313 ALA A O 1
ATOM 2384 N N . ARG A 1 314 ? 41.797 10.475 -7.878 1.00 44.19 314 ARG A N 1
ATOM 2385 C CA . ARG A 1 314 ? 41.325 9.291 -7.145 1.00 44.19 314 ARG A CA 1
ATOM 2386 C C . ARG A 1 314 ? 40.436 9.740 -5.976 1.00 44.19 314 ARG A C 1
ATOM 2388 O O . ARG A 1 314 ? 40.941 10.106 -4.918 1.00 44.19 314 ARG A O 1
ATOM 2395 N N . THR A 1 315 ? 39.133 9.755 -6.267 1.00 49.84 315 THR A N 1
ATOM 2396 C CA . THR A 1 315 ? 37.947 9.702 -5.396 1.00 49.84 315 THR A CA 1
ATOM 2397 C C . THR A 1 315 ? 37.924 10.662 -4.210 1.00 49.84 315 THR A C 1
ATOM 2399 O O . THR A 1 315 ? 38.167 10.278 -3.069 1.00 49.84 315 THR A O 1
ATOM 2402 N N . THR A 1 316 ? 37.528 11.907 -4.488 1.00 58.03 316 THR A N 1
ATOM 2403 C CA . THR A 1 316 ? 37.027 12.882 -3.497 1.00 58.03 316 THR A CA 1
ATOM 2404 C C . THR A 1 316 ? 35.543 12.654 -3.156 1.00 58.03 316 THR A C 1
ATOM 2406 O O . THR A 1 316 ? 34.929 13.481 -2.483 1.00 58.03 316 THR A O 1
ATOM 2409 N N . ASP A 1 317 ? 34.940 11.577 -3.662 1.00 79.69 317 ASP A N 1
ATOM 2410 C CA . ASP A 1 317 ? 33.490 11.448 -3.752 1.00 79.69 317 ASP A CA 1
ATOM 2411 C C . ASP A 1 317 ? 32.868 10.909 -2.465 1.00 79.69 317 ASP A C 1
ATOM 2413 O O . ASP A 1 317 ? 33.305 9.911 -1.897 1.00 79.69 317 ASP A O 1
ATOM 2417 N N . VAL A 1 318 ? 31.824 11.600 -2.019 1.00 94.81 318 VAL A N 1
ATOM 2418 C CA . VAL A 1 318 ? 30.896 11.152 -0.978 1.00 94.81 318 VAL A CA 1
ATOM 2419 C C . VAL A 1 318 ? 29.811 10.312 -1.651 1.00 94.81 318 VAL A C 1
ATOM 2421 O O . VAL A 1 318 ? 29.465 10.551 -2.812 1.00 94.81 318 VAL A O 1
ATOM 2424 N N . TYR A 1 319 ? 29.233 9.356 -0.934 1.00 97.69 319 TYR A N 1
ATOM 2425 C CA . TYR A 1 319 ? 28.158 8.513 -1.444 1.00 97.69 319 TYR A CA 1
ATOM 2426 C C . TYR A 1 319 ? 26.853 8.759 -0.694 1.00 97.69 319 TYR A C 1
ATOM 2428 O O . TYR A 1 319 ? 26.832 8.888 0.528 1.00 97.69 319 TYR A O 1
ATOM 2436 N N . LEU A 1 320 ? 25.739 8.795 -1.423 1.00 98.31 320 LEU A N 1
ATOM 2437 C CA . LEU A 1 320 ? 24.402 8.867 -0.841 1.00 98.31 320 LEU A CA 1
ATOM 2438 C C . LEU A 1 320 ? 23.800 7.460 -0.795 1.00 98.31 320 LEU A C 1
ATOM 2440 O O . LEU A 1 320 ? 23.625 6.837 -1.840 1.00 98.31 320 LEU A O 1
ATOM 2444 N N . LEU A 1 321 ? 23.430 6.995 0.401 1.00 98.56 321 LEU A N 1
ATOM 2445 C CA . LEU A 1 321 ? 22.650 5.773 0.615 1.00 98.56 321 LEU A CA 1
ATOM 2446 C C . LEU A 1 321 ? 21.194 6.134 0.917 1.00 98.56 321 LEU A C 1
ATOM 2448 O O . LEU A 1 321 ? 20.912 6.895 1.842 1.00 98.56 321 LEU A O 1
ATOM 2452 N N . PHE A 1 322 ? 20.246 5.544 0.201 1.00 98.44 322 PHE A N 1
ATOM 2453 C CA . PHE A 1 322 ? 18.827 5.745 0.481 1.00 98.44 322 PHE A CA 1
ATOM 2454 C C . PHE A 1 322 ? 18.021 4.473 0.224 1.00 98.44 322 PHE A C 1
ATOM 2456 O O . PHE A 1 322 ? 18.297 3.708 -0.702 1.00 98.44 322 PHE A O 1
ATOM 2463 N N . ALA A 1 323 ? 17.015 4.243 1.067 1.00 97.69 323 ALA A N 1
ATOM 2464 C CA . ALA A 1 323 ? 16.014 3.212 0.833 1.00 97.69 323 ALA A CA 1
ATOM 2465 C C . ALA A 1 323 ? 14.892 3.775 -0.042 1.00 97.69 323 ALA A C 1
ATOM 2467 O O . ALA A 1 323 ? 14.552 4.953 0.055 1.00 97.69 323 ALA A O 1
ATOM 2468 N N . HIS A 1 324 ? 14.293 2.928 -0.867 1.00 97.06 324 HIS A N 1
ATOM 2469 C CA . HIS A 1 324 ? 13.196 3.303 -1.757 1.00 97.06 324 HIS A CA 1
ATOM 2470 C C . HIS A 1 324 ? 12.167 2.171 -1.835 1.00 97.06 324 HIS A C 1
ATOM 2472 O O . HIS A 1 324 ? 12.324 1.126 -1.197 1.00 97.06 324 HIS A O 1
ATOM 2478 N N . GLU A 1 325 ? 11.095 2.378 -2.599 1.00 92.25 325 GLU A N 1
ATOM 2479 C CA . GLU A 1 325 ? 10.100 1.334 -2.846 1.00 92.25 325 GLU A CA 1
ATOM 2480 C C . GLU A 1 325 ? 10.759 0.120 -3.531 1.00 92.25 325 GLU A C 1
ATOM 2482 O O . GLU A 1 325 ? 11.490 0.314 -4.514 1.00 92.25 325 GLU A O 1
ATOM 2487 N N . PRO A 1 326 ? 10.558 -1.115 -3.034 1.00 92.69 326 PRO A N 1
ATOM 2488 C CA . PRO A 1 326 ? 11.242 -2.277 -3.577 1.00 92.69 326 PRO A CA 1
ATOM 2489 C C . PRO A 1 326 ? 10.883 -2.587 -5.034 1.00 92.69 326 PRO A C 1
ATOM 2491 O O . PRO A 1 326 ? 9.712 -2.617 -5.422 1.00 92.69 326 PRO A O 1
ATOM 2494 N N . TYR A 1 327 ? 11.889 -2.907 -5.845 1.00 90.38 327 TYR A N 1
ATOM 2495 C CA . TYR A 1 327 ? 11.701 -3.359 -7.224 1.00 90.38 327 TYR A CA 1
ATOM 2496 C C . TYR A 1 327 ? 12.602 -4.550 -7.562 1.00 90.38 327 TYR A C 1
ATOM 2498 O O . TYR A 1 327 ? 13.564 -4.846 -6.862 1.00 90.38 327 TYR A O 1
ATOM 2506 N N . TYR A 1 328 ? 12.276 -5.241 -8.654 1.00 90.69 328 TYR A N 1
ATOM 2507 C CA . TYR A 1 328 ? 13.008 -6.410 -9.140 1.00 90.69 328 TYR A CA 1
ATOM 2508 C C . TYR A 1 328 ? 13.600 -6.081 -10.514 1.00 90.69 328 TYR A C 1
ATOM 2510 O O . TYR A 1 328 ? 12.845 -5.708 -11.416 1.00 90.69 328 TYR A O 1
ATOM 2518 N N . PRO A 1 329 ? 14.928 -6.174 -10.708 1.00 85.25 329 PRO A N 1
ATOM 2519 C CA . PRO A 1 329 ? 15.567 -5.814 -11.977 1.00 85.25 329 PRO A CA 1
ATOM 2520 C C . PRO A 1 329 ? 15.357 -6.865 -13.088 1.00 85.25 329 PRO A C 1
ATOM 2522 O O . PRO A 1 329 ? 15.734 -6.628 -14.239 1.00 85.25 329 PRO A O 1
ATOM 2525 N N . GLY A 1 330 ? 14.754 -8.011 -12.763 1.00 81.69 330 GLY A N 1
ATOM 2526 C CA . GLY A 1 330 ? 14.383 -9.083 -13.686 1.00 81.69 330 GLY A CA 1
ATOM 2527 C C . GLY A 1 330 ? 13.799 -10.291 -12.949 1.00 81.69 330 GLY A C 1
ATOM 2528 O O . GLY A 1 330 ? 13.811 -10.334 -11.716 1.00 81.69 330 GLY A O 1
ATOM 2529 N N . ASP A 1 331 ? 13.300 -11.268 -13.704 1.00 69.56 331 ASP A N 1
ATOM 2530 C CA . ASP A 1 331 ? 12.724 -12.500 -13.154 1.00 69.56 331 ASP A CA 1
ATOM 2531 C C . ASP A 1 331 ? 13.775 -13.293 -12.362 1.00 69.56 331 ASP A C 1
ATOM 2533 O O . ASP A 1 331 ? 14.898 -13.501 -12.828 1.00 69.56 331 ASP A O 1
ATOM 2537 N N . GLY A 1 332 ? 13.425 -13.715 -11.144 1.00 71.12 332 GLY A N 1
ATOM 2538 C CA . GLY A 1 332 ? 14.324 -14.441 -10.242 1.00 71.12 332 GLY A CA 1
ATOM 2539 C C . GLY A 1 332 ? 15.464 -13.612 -9.629 1.00 71.12 332 GLY A C 1
ATOM 2540 O O . GLY A 1 332 ? 16.287 -14.173 -8.906 1.00 71.12 332 GLY A O 1
ATOM 2541 N N . ALA A 1 333 ? 15.534 -12.302 -9.891 1.00 80.50 333 ALA A N 1
ATOM 2542 C CA . ALA A 1 333 ? 16.522 -11.429 -9.265 1.00 80.50 333 ALA A CA 1
ATOM 2543 C C . ALA A 1 333 ? 16.179 -11.143 -7.792 1.00 80.50 333 ALA A C 1
ATOM 2545 O O . ALA A 1 333 ? 15.022 -11.215 -7.375 1.00 80.50 333 ALA A O 1
ATOM 2546 N N . GLN A 1 334 ? 17.192 -10.794 -6.999 1.00 85.38 334 GLN A N 1
ATOM 2547 C CA . GLN A 1 334 ? 16.990 -10.317 -5.632 1.00 85.38 334 GLN A CA 1
ATOM 2548 C C . GLN A 1 334 ? 16.191 -9.003 -5.639 1.00 85.38 334 GLN A C 1
ATOM 2550 O O . GLN A 1 334 ? 16.346 -8.176 -6.540 1.00 85.38 334 GLN A O 1
ATOM 2555 N N . GLU A 1 335 ? 15.337 -8.819 -4.628 1.00 90.19 335 GLU A N 1
ATOM 2556 C CA . GLU A 1 335 ? 14.664 -7.542 -4.378 1.00 90.19 335 GLU A CA 1
ATOM 2557 C C . GLU A 1 335 ? 15.703 -6.435 -4.205 1.00 90.19 335 GLU A C 1
ATOM 2559 O O . GLU A 1 335 ? 16.631 -6.610 -3.425 1.00 90.19 335 GLU A O 1
ATOM 2564 N N . ILE A 1 336 ? 15.540 -5.295 -4.869 1.00 95.75 336 ILE A N 1
ATOM 2565 C CA . ILE A 1 336 ? 16.334 -4.094 -4.601 1.00 95.75 336 ILE A CA 1
ATOM 2566 C C . ILE A 1 336 ? 15.448 -3.120 -3.838 1.00 95.75 336 ILE A C 1
ATOM 2568 O O . ILE A 1 336 ? 14.406 -2.700 -4.342 1.00 95.75 336 ILE A O 1
ATOM 2572 N N . ASN A 1 337 ? 15.860 -2.752 -2.628 1.00 97.06 337 ASN A N 1
ATOM 2573 C CA . ASN A 1 337 ? 15.109 -1.870 -1.733 1.00 97.06 337 ASN A CA 1
ATOM 2574 C C . ASN A 1 337 ? 15.956 -0.736 -1.122 1.00 97.06 337 ASN A C 1
ATOM 2576 O O . ASN A 1 337 ? 15.420 0.114 -0.403 1.00 97.06 337 ASN A O 1
ATOM 2580 N N . ALA A 1 338 ? 17.254 -0.697 -1.429 1.00 98.19 338 ALA A N 1
ATOM 2581 C CA . ALA A 1 338 ? 18.144 0.417 -1.143 1.00 98.19 338 ALA A CA 1
ATOM 2582 C C . ALA A 1 338 ? 19.185 0.579 -2.254 1.00 98.19 338 ALA A C 1
ATOM 2584 O O . ALA A 1 338 ? 19.529 -0.379 -2.945 1.00 98.19 338 ALA A O 1
ATOM 2585 N N . THR A 1 339 ? 19.687 1.798 -2.420 1.00 98.31 339 THR A N 1
ATOM 2586 C CA . THR A 1 339 ? 20.659 2.138 -3.462 1.00 98.31 339 THR A CA 1
ATOM 2587 C C . THR A 1 339 ? 21.726 3.078 -2.900 1.00 98.31 339 THR A C 1
ATOM 2589 O O . THR A 1 339 ? 21.404 3.993 -2.138 1.00 98.31 339 THR A O 1
ATOM 2592 N N . VAL A 1 340 ? 22.986 2.856 -3.287 1.00 98.44 340 VAL A N 1
ATOM 2593 C CA . VAL A 1 340 ? 24.103 3.787 -3.070 1.00 98.44 340 VAL A CA 1
ATOM 2594 C C . VAL A 1 340 ? 24.534 4.377 -4.408 1.00 98.44 340 VAL A C 1
ATOM 2596 O O . VAL A 1 340 ? 24.808 3.632 -5.349 1.00 98.44 340 VAL A O 1
ATOM 2599 N N . VAL A 1 341 ? 24.615 5.704 -4.483 1.00 98.00 341 VAL A N 1
ATOM 2600 C CA . VAL A 1 341 ? 25.088 6.447 -5.664 1.00 98.00 341 VAL A CA 1
ATOM 2601 C C . VAL A 1 341 ? 26.206 7.409 -5.281 1.00 98.00 341 VAL A C 1
ATOM 2603 O O . VAL A 1 341 ? 26.257 7.883 -4.143 1.00 98.00 341 VAL A O 1
ATOM 2606 N N . ALA A 1 342 ? 27.074 7.752 -6.235 1.00 97.12 342 ALA A N 1
ATOM 2607 C CA . ALA A 1 342 ? 27.985 8.883 -6.073 1.00 97.12 342 ALA A CA 1
ATOM 2608 C C . ALA A 1 342 ? 27.178 10.173 -5.859 1.00 97.12 342 ALA A C 1
ATOM 2610 O O . ALA A 1 342 ? 26.195 10.402 -6.574 1.00 97.12 342 ALA A O 1
ATOM 2611 N N . ALA A 1 343 ? 27.598 11.028 -4.921 1.00 96.75 343 ALA A N 1
ATOM 2612 C CA . ALA A 1 343 ? 26.933 12.298 -4.616 1.00 96.75 343 ALA A CA 1
ATOM 2613 C C . ALA A 1 343 ? 26.668 13.126 -5.874 1.00 96.75 343 ALA A C 1
ATOM 2615 O O . ALA A 1 343 ? 25.573 13.656 -6.050 1.00 96.75 343 ALA A O 1
ATOM 2616 N N . ALA A 1 344 ? 27.650 13.180 -6.776 1.00 96.62 344 ALA A N 1
ATOM 2617 C CA . ALA A 1 344 ? 27.592 13.931 -8.024 1.00 96.62 344 ALA A CA 1
ATOM 2618 C C . ALA A 1 344 ? 26.419 13.527 -8.942 1.00 96.62 344 ALA A C 1
ATOM 2620 O O . ALA A 1 344 ? 25.985 14.343 -9.750 1.00 96.62 344 ALA A O 1
ATOM 2621 N N . SER A 1 345 ? 25.830 12.336 -8.770 1.00 97.81 345 SER A N 1
ATOM 2622 C CA . SER A 1 345 ? 24.617 11.917 -9.498 1.00 97.81 345 SER A CA 1
ATOM 2623 C C . SER A 1 345 ? 23.418 12.835 -9.220 1.00 97.81 345 SER A C 1
ATOM 2625 O O . SER A 1 345 ? 22.531 12.977 -10.055 1.00 97.81 345 SER A O 1
ATOM 2627 N N . LEU A 1 346 ? 23.401 13.521 -8.070 1.00 98.06 346 LEU A N 1
ATOM 2628 C CA . LEU A 1 346 ? 22.401 14.541 -7.731 1.00 98.06 346 LEU A CA 1
ATOM 2629 C C . LEU A 1 346 ? 22.462 15.781 -8.641 1.00 98.06 346 LEU A C 1
ATOM 2631 O O . LEU A 1 346 ? 21.509 16.561 -8.686 1.00 98.06 346 LEU A O 1
ATOM 2635 N N . LEU A 1 347 ? 23.574 15.977 -9.354 1.00 97.88 347 LEU A N 1
ATOM 2636 C CA . LEU A 1 347 ? 23.771 17.064 -10.315 1.00 97.88 347 LEU A CA 1
ATOM 2637 C C . LEU A 1 347 ? 23.349 16.672 -11.738 1.00 97.88 347 LEU A C 1
ATOM 2639 O O . LEU A 1 347 ? 23.486 17.479 -12.658 1.00 97.88 347 LEU A O 1
ATOM 2643 N N . HIS A 1 348 ? 22.844 15.453 -11.943 1.00 97.81 348 HIS A N 1
ATOM 2644 C CA . HIS A 1 348 ? 22.378 15.013 -13.251 1.00 97.81 348 HIS A CA 1
ATOM 2645 C C . HIS A 1 348 ? 21.139 15.828 -13.695 1.00 97.81 348 HIS A C 1
ATOM 2647 O O . HIS A 1 348 ? 20.248 16.074 -12.874 1.00 97.81 348 HIS A O 1
ATOM 2653 N N . PRO A 1 349 ? 21.028 16.242 -14.976 1.00 97.56 349 PRO A N 1
ATOM 2654 C CA . PRO A 1 349 ? 19.930 17.097 -15.450 1.00 97.56 349 PRO A CA 1
ATOM 2655 C C . PRO A 1 349 ? 18.527 16.493 -15.315 1.00 97.56 349 PRO A C 1
ATOM 2657 O O . PRO A 1 349 ? 17.545 17.228 -15.257 1.00 97.56 349 PRO A O 1
ATOM 2660 N N . GLU A 1 350 ? 18.426 15.162 -15.294 1.00 97.75 350 GLU A N 1
ATOM 2661 C CA . GLU A 1 350 ? 17.153 14.451 -15.105 1.00 97.75 350 GLU A CA 1
ATOM 2662 C C . GLU A 1 350 ? 16.751 14.290 -13.623 1.00 97.75 350 GLU A C 1
ATOM 2664 O O . GLU A 1 350 ? 15.635 13.854 -13.350 1.00 97.75 350 GLU A O 1
ATOM 2669 N N . VAL A 1 351 ? 17.618 14.652 -12.666 1.00 98.25 351 VAL A N 1
ATOM 2670 C CA . VAL A 1 351 ? 17.234 14.783 -11.249 1.00 98.25 351 VAL A CA 1
ATOM 2671 C C . VAL A 1 351 ? 16.543 16.124 -11.046 1.00 98.25 351 VAL A C 1
ATOM 2673 O O . VAL A 1 351 ? 17.001 17.133 -11.575 1.00 98.25 351 VAL A O 1
ATOM 2676 N N . HIS A 1 352 ? 15.469 16.163 -10.255 1.00 98.00 352 HIS A N 1
ATOM 2677 C CA . HIS A 1 352 ? 14.765 17.403 -9.933 1.00 98.00 352 HIS A CA 1
ATOM 2678 C C . HIS A 1 352 ? 15.705 18.515 -9.424 1.00 98.00 352 HIS A C 1
ATOM 2680 O O . HIS A 1 352 ? 16.259 18.431 -8.327 1.00 98.00 352 HIS A O 1
ATOM 2686 N N . GLN A 1 353 ? 15.867 19.579 -10.215 1.00 97.25 353 GLN A N 1
ATOM 2687 C CA . GLN A 1 353 ? 16.657 20.765 -9.868 1.00 97.25 353 GLN A CA 1
ATOM 2688 C C . GLN A 1 353 ? 15.743 21.941 -9.493 1.00 97.25 353 GLN A C 1
ATOM 2690 O O . GLN A 1 353 ? 14.660 22.071 -10.066 1.00 97.25 353 GLN A O 1
ATOM 2695 N N . PRO A 1 354 ? 16.160 22.836 -8.576 1.00 96.81 354 PRO A N 1
ATOM 2696 C CA . PRO A 1 354 ? 17.490 22.950 -7.953 1.00 96.81 354 PRO A CA 1
ATOM 2697 C C . PRO A 1 354 ? 17.717 22.026 -6.743 1.00 96.81 354 PRO A C 1
ATOM 2699 O O . PRO A 1 354 ? 18.753 22.124 -6.084 1.00 96.81 354 PRO A O 1
ATOM 2702 N N . ASP A 1 355 ? 16.749 21.173 -6.420 1.00 97.88 355 ASP A N 1
ATOM 2703 C CA . ASP A 1 355 ? 16.740 20.374 -5.194 1.00 97.88 355 ASP A CA 1
ATOM 2704 C C . ASP A 1 355 ? 17.907 19.382 -5.139 1.00 97.88 355 ASP A C 1
ATOM 2706 O O . ASP A 1 355 ? 18.612 19.331 -4.133 1.00 97.88 355 ASP A O 1
ATOM 2710 N N . GLY A 1 356 ? 18.189 18.671 -6.236 1.00 97.81 356 GLY A N 1
ATOM 2711 C CA . GLY A 1 356 ? 19.349 17.785 -6.350 1.00 97.81 356 GLY A CA 1
ATOM 2712 C C . GLY A 1 356 ? 20.661 18.505 -6.030 1.00 97.81 356 GLY A C 1
ATOM 2713 O O . GLY A 1 356 ? 21.424 18.053 -5.176 1.00 97.81 356 GLY A O 1
ATOM 2714 N N . ALA A 1 357 ? 20.893 19.682 -6.616 1.00 97.19 357 ALA A N 1
ATOM 2715 C CA . ALA A 1 357 ? 22.100 20.463 -6.358 1.00 97.19 357 ALA A CA 1
ATOM 2716 C C . ALA A 1 357 ? 22.210 20.983 -4.912 1.00 97.19 357 ALA A C 1
ATOM 2718 O O . ALA A 1 357 ? 23.309 21.017 -4.355 1.00 97.19 357 ALA A O 1
ATOM 2719 N N . ARG A 1 358 ? 21.092 21.343 -4.272 1.00 97.00 358 ARG A N 1
ATOM 2720 C CA . ARG A 1 358 ? 21.074 21.736 -2.851 1.00 97.00 358 ARG A CA 1
ATOM 2721 C C . ARG A 1 358 ? 21.351 20.552 -1.927 1.00 97.00 358 ARG A C 1
ATOM 2723 O O . ARG A 1 358 ? 22.085 20.696 -0.952 1.00 97.00 358 ARG A O 1
ATOM 2730 N N . ILE A 1 359 ? 20.810 19.374 -2.240 1.00 97.12 359 ILE A N 1
ATOM 2731 C CA . ILE A 1 359 ? 21.109 18.137 -1.505 1.00 97.12 359 ILE A CA 1
ATOM 2732 C C . ILE A 1 359 ? 22.580 17.764 -1.684 1.00 97.12 359 ILE A C 1
ATOM 2734 O O . ILE A 1 359 ? 23.239 17.439 -0.702 1.00 97.12 359 ILE A O 1
ATOM 2738 N N . HIS A 1 360 ? 23.118 17.878 -2.901 1.00 96.56 360 HIS A N 1
ATOM 2739 C CA . HIS A 1 360 ? 24.534 17.646 -3.185 1.00 96.56 360 HIS A CA 1
ATOM 2740 C C . HIS A 1 360 ? 25.437 18.545 -2.333 1.00 96.56 360 HIS A C 1
ATOM 2742 O O . HIS A 1 360 ? 26.394 18.069 -1.723 1.00 96.56 360 HIS A O 1
ATOM 2748 N N . GLU A 1 361 ? 25.130 19.843 -2.263 1.00 94.62 361 GLU A N 1
ATOM 2749 C CA . GLU A 1 361 ? 25.873 20.795 -1.435 1.00 94.62 361 GLU A CA 1
ATOM 2750 C C . GLU A 1 361 ? 25.872 20.366 0.042 1.00 94.62 361 GLU A C 1
ATOM 2752 O O . GLU A 1 361 ? 26.929 20.301 0.667 1.00 94.62 361 GLU A O 1
ATOM 2757 N N . ARG A 1 362 ? 24.714 19.981 0.592 1.00 94.50 362 ARG A N 1
ATOM 2758 C CA . ARG A 1 362 ? 24.621 19.493 1.979 1.00 94.50 362 ARG A CA 1
ATOM 2759 C C . ARG A 1 362 ? 25.368 18.186 2.210 1.00 94.50 362 ARG A C 1
ATOM 2761 O O . ARG A 1 362 ? 25.983 18.014 3.258 1.00 94.50 362 ARG A O 1
ATOM 2768 N N . LEU A 1 363 ? 25.323 17.279 1.241 1.00 93.94 363 LEU A N 1
ATOM 2769 C CA . LEU A 1 363 ? 25.982 15.984 1.334 1.00 93.94 363 LEU A CA 1
ATOM 2770 C C . LEU A 1 363 ? 27.508 16.115 1.296 1.00 93.94 363 LEU A C 1
ATOM 2772 O O . LEU A 1 363 ? 28.188 15.334 1.938 1.00 93.94 363 LEU A O 1
ATOM 2776 N N . THR A 1 364 ? 28.046 17.084 0.555 1.00 93.12 364 THR A N 1
ATOM 2777 C CA . THR A 1 364 ? 29.498 17.243 0.351 1.00 93.12 364 THR A CA 1
ATOM 2778 C C . THR A 1 364 ? 30.167 18.171 1.367 1.00 93.12 364 THR A C 1
ATOM 2780 O O . THR A 1 364 ? 31.387 18.132 1.536 1.00 93.12 364 THR A O 1
ATOM 2783 N N . GLN A 1 365 ? 29.397 18.984 2.094 1.00 90.56 365 GLN A N 1
ATOM 2784 C CA . GLN A 1 365 ? 29.922 19.831 3.164 1.00 90.56 365 GLN A CA 1
ATOM 2785 C C . GLN A 1 365 ? 30.450 18.993 4.342 1.00 90.56 365 GLN A C 1
ATOM 2787 O O . GLN A 1 365 ? 29.716 18.217 4.945 1.00 90.56 365 GLN A O 1
ATOM 2792 N N . GLN A 1 366 ? 31.719 19.217 4.707 1.00 86.69 366 GLN A N 1
ATOM 2793 C CA . GLN A 1 366 ? 32.378 18.643 5.895 1.00 86.69 366 GLN A CA 1
ATOM 2794 C C . GLN A 1 366 ? 32.442 17.105 5.937 1.00 86.69 366 GLN A C 1
ATOM 2796 O O . GLN A 1 366 ? 32.499 16.527 7.021 1.00 86.69 366 GLN A O 1
ATOM 2801 N N . ARG A 1 367 ? 32.464 16.436 4.779 1.00 92.81 367 ARG A N 1
ATOM 2802 C CA . ARG A 1 367 ? 32.591 14.972 4.702 1.00 92.81 367 ARG A CA 1
ATOM 2803 C C . ARG A 1 367 ? 33.983 14.504 4.346 1.00 92.81 367 ARG A C 1
ATOM 2805 O O . ARG A 1 367 ? 34.745 15.216 3.688 1.00 92.81 367 ARG A O 1
ATOM 2812 N N . ALA A 1 368 ? 34.285 13.282 4.763 1.00 92.12 368 ALA A N 1
ATOM 2813 C CA . ALA A 1 368 ? 35.465 12.584 4.294 1.00 92.12 368 ALA A CA 1
ATOM 2814 C C . ALA A 1 368 ? 35.214 12.007 2.886 1.00 92.12 368 ALA A C 1
ATOM 2816 O O . ALA A 1 368 ? 34.116 11.527 2.597 1.00 92.12 368 ALA A O 1
ATOM 2817 N N . PRO A 1 369 ? 36.223 12.010 2.001 1.00 90.81 369 PRO A N 1
ATOM 2818 C CA . PRO A 1 369 ? 36.161 11.241 0.765 1.00 90.81 369 PRO A CA 1
ATOM 2819 C C . PRO A 1 369 ? 35.857 9.763 1.034 1.00 90.81 369 PRO A C 1
ATOM 2821 O O . PRO A 1 369 ? 36.436 9.165 1.940 1.00 90.81 369 PRO A O 1
ATOM 2824 N N . GLY A 1 370 ? 34.961 9.181 0.241 1.00 91.50 370 GLY A N 1
ATOM 2825 C CA . GLY A 1 370 ? 34.520 7.794 0.367 1.00 91.50 370 GLY A CA 1
ATOM 2826 C C . GLY A 1 370 ? 33.408 7.559 1.391 1.00 91.50 370 GLY A C 1
ATOM 2827 O O . GLY A 1 370 ? 32.900 6.447 1.483 1.00 91.50 370 GLY A O 1
ATOM 2828 N N . GLU A 1 371 ? 33.001 8.577 2.151 1.00 95.50 371 GLU A N 1
ATOM 2829 C CA . GLU A 1 371 ? 32.005 8.420 3.210 1.00 95.50 371 GLU A CA 1
ATOM 2830 C C . GLU A 1 371 ? 30.611 8.096 2.641 1.00 95.50 371 GLU A C 1
ATOM 2832 O O . GLU A 1 371 ? 30.112 8.779 1.742 1.00 95.50 371 GLU A O 1
ATOM 2837 N N . ILE A 1 372 ? 29.959 7.062 3.186 1.00 97.12 372 ILE A N 1
ATOM 2838 C CA . ILE A 1 372 ? 28.567 6.716 2.874 1.00 97.12 372 ILE A CA 1
ATOM 2839 C C . ILE A 1 372 ? 27.644 7.462 3.833 1.00 97.12 372 ILE A C 1
ATOM 2841 O O . ILE A 1 372 ? 27.634 7.197 5.035 1.00 97.12 372 ILE A O 1
ATOM 2845 N N . ILE A 1 373 ? 26.808 8.343 3.291 1.00 97.69 373 ILE A N 1
ATOM 2846 C CA . ILE A 1 373 ? 25.836 9.130 4.046 1.00 97.69 373 ILE A CA 1
ATOM 2847 C C . ILE A 1 373 ? 24.426 8.591 3.785 1.00 97.69 373 ILE A C 1
ATOM 2849 O O . ILE A 1 373 ? 23.875 8.787 2.698 1.00 97.69 373 ILE A O 1
ATOM 2853 N N . PRO A 1 374 ? 23.791 7.929 4.770 1.00 98.19 374 PRO A N 1
ATOM 2854 C CA . PRO A 1 374 ? 22.383 7.578 4.679 1.00 98.19 374 PRO A CA 1
ATOM 2855 C C . PRO A 1 374 ? 21.506 8.832 4.630 1.00 98.19 374 PRO A C 1
ATOM 2857 O O . PRO A 1 374 ? 21.711 9.766 5.407 1.00 98.19 374 PRO A O 1
ATOM 2860 N N . LEU A 1 375 ? 20.454 8.827 3.813 1.00 97.94 375 LEU A N 1
ATOM 2861 C CA . LEU A 1 375 ? 19.477 9.921 3.752 1.00 97.94 375 LEU A CA 1
ATOM 2862 C C . LEU A 1 375 ? 18.849 10.225 5.123 1.00 97.94 375 LEU A C 1
ATOM 2864 O O . LEU A 1 375 ? 18.531 11.374 5.427 1.00 97.94 375 LEU A O 1
ATOM 2868 N N . ALA A 1 376 ? 18.712 9.212 5.983 1.00 97.12 376 ALA A N 1
ATOM 2869 C CA . ALA A 1 376 ? 18.247 9.387 7.355 1.00 97.12 376 ALA A CA 1
ATOM 2870 C C . ALA A 1 376 ? 19.258 10.131 8.247 1.00 97.12 376 ALA A C 1
ATOM 2872 O O . ALA A 1 376 ? 18.842 10.876 9.132 1.00 97.12 376 ALA A O 1
ATOM 2873 N N . THR A 1 377 ? 20.569 9.977 8.007 1.00 97.19 377 THR A N 1
ATOM 2874 C CA . THR A 1 377 ? 21.601 10.803 8.660 1.00 97.19 377 THR A CA 1
ATOM 2875 C C . THR A 1 377 ? 21.450 12.255 8.221 1.00 97.19 377 THR A C 1
ATOM 2877 O O . THR A 1 377 ? 21.362 13.134 9.071 1.00 97.19 377 THR A O 1
ATOM 2880 N N . LEU A 1 378 ? 21.320 12.503 6.914 1.00 96.50 378 LEU A N 1
ATOM 2881 C CA . LEU A 1 378 ? 21.124 13.860 6.399 1.00 96.50 378 LEU A CA 1
ATOM 2882 C C . LEU A 1 378 ? 19.828 14.493 6.939 1.00 96.50 378 LEU A C 1
ATOM 2884 O O . LEU A 1 378 ? 19.807 15.649 7.341 1.00 96.50 378 LEU A O 1
ATOM 2888 N N . THR A 1 379 ? 18.750 13.712 7.024 1.00 96.88 379 THR A N 1
ATOM 2889 C CA . THR A 1 379 ? 17.483 14.145 7.635 1.00 96.88 379 THR A CA 1
ATOM 2890 C C . THR A 1 379 ? 17.660 14.505 9.107 1.00 96.88 379 THR A C 1
ATOM 2892 O O . THR A 1 379 ? 17.109 15.501 9.565 1.00 96.88 379 THR A O 1
ATOM 2895 N N . HIS A 1 380 ? 18.433 13.717 9.854 1.00 96.56 380 HIS A N 1
ATOM 2896 C CA . HIS A 1 380 ? 18.716 13.997 11.257 1.00 96.56 380 HIS A CA 1
ATOM 2897 C C . HIS A 1 380 ? 19.466 15.324 11.439 1.00 96.56 380 HIS A C 1
ATOM 2899 O O . HIS A 1 380 ? 19.062 16.135 12.269 1.00 96.56 380 HIS A O 1
ATOM 2905 N N . GLU A 1 381 ? 20.494 15.576 10.629 1.00 95.94 381 GLU A N 1
ATOM 2906 C CA . GLU A 1 381 ? 21.259 16.832 10.642 1.00 95.94 381 GLU A CA 1
ATOM 2907 C C . GLU A 1 381 ? 20.410 18.050 10.252 1.00 95.94 381 GLU A C 1
ATOM 2909 O O . GLU A 1 381 ? 20.653 19.159 10.724 1.00 95.94 381 GLU A O 1
ATOM 2914 N N . LEU A 1 382 ? 19.370 17.840 9.443 1.00 96.19 382 LEU A N 1
ATOM 2915 C CA . LEU A 1 382 ? 18.362 18.836 9.073 1.00 96.19 382 LEU A CA 1
ATOM 2916 C C . LEU A 1 382 ? 17.259 18.986 10.136 1.00 96.19 382 LEU A C 1
ATOM 2918 O O . LEU A 1 382 ? 16.078 19.122 9.800 1.00 96.19 382 LEU A O 1
ATOM 2922 N N . ASP A 1 383 ? 17.651 18.961 11.412 1.00 95.75 383 ASP A N 1
ATOM 2923 C CA . ASP A 1 383 ? 16.774 19.081 12.585 1.00 95.75 383 ASP A CA 1
ATOM 2924 C C . ASP A 1 383 ? 15.622 18.060 12.555 1.00 95.75 383 ASP A C 1
ATOM 2926 O O . ASP A 1 383 ? 14.435 18.394 12.594 1.00 95.75 383 ASP A O 1
ATOM 2930 N N . GLY A 1 384 ? 15.976 16.786 12.351 1.00 93.19 384 GLY A N 1
ATOM 2931 C CA . GLY A 1 384 ? 14.999 15.699 12.225 1.00 93.19 384 GLY A CA 1
ATOM 2932 C C . GLY A 1 384 ? 14.074 15.818 11.005 1.00 93.19 384 GLY A C 1
ATOM 2933 O O . GLY A 1 384 ? 12.998 15.222 10.990 1.00 93.19 384 GLY A O 1
ATOM 2934 N N . GLY A 1 385 ? 14.478 16.584 9.991 1.00 94.81 385 GLY A N 1
ATOM 2935 C CA . GLY A 1 385 ? 13.758 16.793 8.739 1.00 94.81 385 GLY A CA 1
ATOM 2936 C C . GLY A 1 385 ? 12.941 18.082 8.678 1.00 94.81 385 GLY A C 1
ATOM 2937 O O . GLY A 1 385 ? 12.384 18.384 7.621 1.00 94.81 385 GLY A O 1
ATOM 2938 N N . ALA A 1 386 ? 12.900 18.878 9.751 1.00 95.56 386 ALA A N 1
ATOM 2939 C CA . ALA A 1 386 ? 12.184 20.155 9.768 1.00 95.56 386 ALA A CA 1
ATOM 2940 C C . ALA A 1 386 ? 12.717 21.151 8.721 1.00 95.56 386 ALA A C 1
ATOM 2942 O O . ALA A 1 386 ? 11.979 22.024 8.260 1.00 95.56 386 ALA A O 1
ATOM 2943 N N . GLN A 1 387 ? 13.983 21.011 8.315 1.00 96.75 387 GLN A N 1
ATOM 2944 C CA . GLN A 1 387 ? 14.622 21.909 7.353 1.00 96.75 387 GLN A CA 1
ATOM 2945 C C . GLN A 1 387 ? 14.526 21.453 5.888 1.00 96.75 387 GLN A C 1
ATOM 2947 O O . GLN A 1 387 ? 14.926 22.211 5.002 1.00 96.75 387 GLN A O 1
ATOM 2952 N N . TRP A 1 388 ? 13.957 20.275 5.599 1.00 96.69 388 TRP A N 1
ATOM 2953 C CA . TRP A 1 388 ? 13.788 19.789 4.222 1.00 96.69 388 TRP A CA 1
ATOM 2954 C C . TRP A 1 388 ? 13.107 20.791 3.274 1.00 96.69 388 TRP A C 1
ATOM 2956 O O . TRP A 1 388 ? 13.635 20.975 2.180 1.00 96.69 388 TRP A O 1
ATOM 2966 N N . PRO A 1 389 ? 12.042 21.527 3.664 1.00 96.38 389 PRO A N 1
ATOM 2967 C CA . PRO A 1 389 ? 11.404 22.512 2.782 1.00 96.38 389 PRO A CA 1
ATOM 2968 C C . PRO A 1 389 ? 12.331 23.630 2.276 1.00 96.38 389 PRO A C 1
ATOM 2970 O O . PRO A 1 389 ? 12.037 24.250 1.257 1.00 96.38 389 PRO A O 1
ATOM 2973 N N . TYR A 1 390 ? 13.442 23.897 2.971 1.00 95.44 390 TYR A N 1
ATOM 2974 C CA . TYR A 1 390 ? 14.444 24.886 2.559 1.00 95.44 390 TYR A CA 1
ATOM 2975 C C . TYR A 1 390 ? 15.561 24.283 1.698 1.00 95.44 390 TYR A C 1
ATOM 2977 O O . TYR A 1 390 ? 16.257 25.019 0.998 1.00 95.44 390 TYR A O 1
ATOM 2985 N N . VAL A 1 391 ? 15.741 22.960 1.749 1.00 96.44 391 VAL A N 1
ATOM 2986 C CA . VAL A 1 391 ? 16.738 22.228 0.957 1.00 96.44 391 VAL A CA 1
ATOM 2987 C C . VAL A 1 391 ? 16.124 21.750 -0.358 1.00 96.44 391 VAL A C 1
ATOM 2989 O O . VAL A 1 391 ? 16.660 22.063 -1.415 1.00 96.44 391 VAL A O 1
ATOM 2992 N N . GLY A 1 392 ? 14.994 21.046 -0.318 1.00 95.88 392 GLY A N 1
ATOM 2993 C CA . GLY A 1 392 ? 14.328 20.517 -1.507 1.00 95.88 392 GLY A CA 1
ATOM 2994 C C . GLY A 1 392 ? 13.427 19.315 -1.223 1.00 95.88 392 GLY A C 1
ATOM 2995 O O . GLY A 1 392 ? 13.357 18.809 -0.102 1.00 95.88 392 GLY A O 1
ATOM 2996 N N . ASP A 1 393 ? 12.747 18.851 -2.266 1.00 97.56 393 ASP A N 1
ATOM 2997 C CA . ASP A 1 393 ? 11.883 17.673 -2.256 1.00 97.56 393 ASP A CA 1
ATOM 2998 C C . ASP A 1 393 ? 12.717 16.390 -2.432 1.00 97.56 393 ASP A C 1
ATOM 3000 O O . ASP A 1 393 ? 12.962 15.905 -3.541 1.00 97.56 393 ASP A O 1
ATOM 3004 N N . TRP A 1 394 ? 13.191 15.841 -1.310 1.00 96.94 394 TRP A N 1
ATOM 3005 C CA . TRP A 1 394 ? 14.019 14.632 -1.307 1.00 96.94 394 TRP A CA 1
ATOM 3006 C C . TRP A 1 394 ? 13.284 13.399 -1.862 1.00 96.94 394 TRP A C 1
ATOM 3008 O O . TRP A 1 394 ? 13.931 12.498 -2.403 1.00 96.94 394 TRP A O 1
ATOM 3018 N N . GLU A 1 395 ? 11.951 13.345 -1.773 1.00 97.06 395 GLU A N 1
ATOM 3019 C CA . GLU A 1 395 ? 11.148 12.224 -2.282 1.00 97.06 395 GLU A CA 1
ATOM 3020 C C . GLU A 1 395 ? 11.189 12.190 -3.811 1.00 97.06 395 GLU A C 1
ATOM 3022 O O . GLU A 1 395 ? 11.446 11.142 -4.416 1.00 97.06 395 GLU A O 1
ATOM 3027 N N . LYS A 1 396 ? 11.016 13.350 -4.457 1.00 97.75 396 LYS A N 1
ATOM 3028 C CA . LYS A 1 396 ? 11.176 13.460 -5.914 1.00 97.75 396 LYS A CA 1
ATOM 3029 C C . LYS A 1 396 ? 12.608 13.184 -6.348 1.00 97.75 396 LYS A C 1
ATOM 3031 O O . LYS A 1 396 ? 12.809 12.409 -7.279 1.00 97.75 396 LYS A O 1
ATOM 3036 N N . VAL A 1 397 ? 13.597 13.742 -5.646 1.00 98.31 397 VAL A N 1
ATOM 3037 C CA . VAL A 1 397 ? 15.016 13.533 -5.974 1.00 98.31 397 VAL A CA 1
ATOM 3038 C C . VAL A 1 397 ? 15.401 12.054 -5.896 1.00 98.31 397 VAL A C 1
ATOM 3040 O O . VAL A 1 397 ? 16.007 11.531 -6.827 1.00 98.31 397 VAL A O 1
ATOM 3043 N N . THR A 1 398 ? 15.018 11.344 -4.832 1.00 98.00 398 THR A N 1
ATOM 3044 C CA . THR A 1 398 ? 15.294 9.899 -4.715 1.00 98.00 398 THR A CA 1
ATOM 3045 C C . THR A 1 398 ? 14.542 9.081 -5.764 1.00 98.00 398 THR A C 1
ATOM 3047 O O . THR A 1 398 ? 15.107 8.139 -6.317 1.00 98.00 398 THR A O 1
ATOM 3050 N N . THR A 1 399 ? 13.310 9.466 -6.112 1.00 97.94 399 THR A N 1
ATOM 3051 C CA . THR A 1 399 ? 12.548 8.843 -7.209 1.00 97.94 399 THR A CA 1
ATOM 3052 C C . THR A 1 399 ? 13.254 8.999 -8.559 1.00 97.94 399 THR A C 1
ATOM 3054 O O . THR A 1 399 ? 13.333 8.034 -9.327 1.00 97.94 399 THR A O 1
ATOM 3057 N N . ASP A 1 400 ? 13.788 10.186 -8.853 1.00 98.44 400 ASP A N 1
ATOM 3058 C CA . ASP A 1 400 ? 14.534 10.437 -10.087 1.00 98.44 400 ASP A CA 1
ATOM 3059 C C . ASP A 1 400 ? 15.865 9.671 -10.098 1.00 98.44 400 ASP A C 1
ATOM 3061 O O . ASP A 1 400 ? 16.175 9.027 -11.097 1.00 98.44 400 ASP A O 1
ATOM 3065 N N . LEU A 1 401 ? 16.600 9.617 -8.980 1.00 98.38 401 LEU A N 1
ATOM 3066 C CA . LEU A 1 401 ? 17.820 8.803 -8.869 1.00 98.38 401 LEU A CA 1
ATOM 3067 C C . LEU A 1 401 ? 17.553 7.313 -9.137 1.00 98.38 401 LEU A C 1
ATOM 3069 O O . LEU A 1 401 ? 18.287 6.690 -9.901 1.00 98.38 401 LEU A O 1
ATOM 3073 N N . VAL A 1 402 ? 16.481 6.734 -8.578 1.00 97.94 402 VAL A N 1
ATOM 3074 C CA . VAL A 1 402 ? 16.098 5.339 -8.885 1.00 97.94 402 VAL A CA 1
ATOM 3075 C C . VAL A 1 402 ? 15.815 5.167 -10.375 1.00 97.94 402 VAL A C 1
ATOM 3077 O O . VAL A 1 402 ? 16.170 4.137 -10.952 1.00 97.94 402 VAL A O 1
ATOM 3080 N N . ARG A 1 403 ? 15.184 6.156 -11.020 1.00 97.75 403 ARG A N 1
ATOM 3081 C CA . ARG A 1 403 ? 14.950 6.117 -12.467 1.00 97.75 403 ARG A CA 1
ATOM 3082 C C . ARG A 1 403 ? 16.272 6.072 -13.229 1.00 97.75 403 ARG A C 1
ATOM 3084 O O . ARG A 1 403 ? 16.409 5.170 -14.050 1.00 97.75 403 ARG A O 1
ATOM 3091 N N . LEU A 1 404 ? 17.228 6.948 -12.906 1.00 97.94 404 LEU A N 1
ATOM 3092 C CA . LEU A 1 404 ? 18.546 6.988 -13.553 1.00 97.94 404 LEU A CA 1
ATOM 3093 C C . LEU A 1 404 ? 19.270 5.651 -13.476 1.00 97.94 404 LEU A C 1
ATOM 3095 O O . LEU A 1 404 ? 19.711 5.130 -14.503 1.00 97.94 404 LEU A O 1
ATOM 3099 N N . VAL A 1 405 ? 19.321 5.067 -12.278 1.00 96.75 405 VAL A N 1
ATOM 3100 C CA . VAL A 1 405 ? 19.950 3.763 -12.041 1.00 96.75 405 VAL A CA 1
ATOM 3101 C C . VAL A 1 405 ? 19.274 2.683 -12.882 1.00 96.75 405 VAL A C 1
ATOM 3103 O O . VAL A 1 405 ? 19.933 1.906 -13.571 1.00 96.75 405 VAL A O 1
ATOM 3106 N N . ARG A 1 406 ? 17.937 2.660 -12.912 1.00 95.31 406 ARG A N 1
ATOM 3107 C CA . ARG A 1 406 ? 17.174 1.668 -13.687 1.00 95.31 406 ARG A CA 1
ATOM 3108 C C . ARG A 1 406 ? 17.328 1.827 -15.197 1.00 95.31 406 ARG A C 1
ATOM 3110 O O . ARG A 1 406 ? 17.212 0.837 -15.919 1.00 95.31 406 ARG A O 1
ATOM 3117 N N . THR A 1 407 ? 17.572 3.041 -15.678 1.00 95.31 407 THR A N 1
ATOM 3118 C CA . THR A 1 407 ? 17.849 3.323 -17.092 1.00 95.31 407 THR A CA 1
ATOM 3119 C C . THR A 1 407 ? 19.337 3.273 -17.437 1.00 95.31 407 THR A C 1
ATOM 3121 O O . THR A 1 407 ? 19.684 3.569 -18.579 1.00 95.31 407 THR A O 1
ATOM 3124 N N . ALA A 1 408 ? 20.200 2.879 -16.490 1.00 94.75 408 ALA A N 1
ATOM 3125 C CA . ALA A 1 408 ? 21.657 2.843 -16.637 1.00 94.75 408 ALA A CA 1
ATOM 3126 C C . ALA A 1 408 ? 22.249 4.188 -17.108 1.00 94.75 408 ALA A C 1
ATOM 3128 O O . ALA A 1 408 ? 23.136 4.229 -17.960 1.00 94.75 408 ALA A O 1
ATOM 3129 N N . GLN A 1 409 ? 21.711 5.292 -16.583 1.00 96.62 409 GLN A N 1
ATOM 3130 C CA . GLN A 1 409 ? 22.214 6.652 -16.814 1.00 96.62 409 GLN A CA 1
ATOM 3131 C C . GLN A 1 409 ? 23.168 7.134 -15.707 1.00 96.62 409 GLN A C 1
ATOM 3133 O O . GLN A 1 409 ? 23.747 8.208 -15.830 1.00 96.62 409 GLN A O 1
ATOM 3138 N N . CYS A 1 410 ? 23.347 6.342 -14.650 1.00 96.44 410 CYS A N 1
ATOM 3139 C CA . CYS A 1 410 ? 24.443 6.442 -13.692 1.00 96.44 410 CYS A CA 1
ATOM 3140 C C . CYS A 1 410 ? 24.733 5.052 -13.102 1.00 96.44 410 CYS A C 1
ATOM 3142 O O . CYS A 1 410 ? 23.876 4.160 -13.151 1.00 96.44 410 CYS A O 1
ATOM 3144 N N . ASP A 1 411 ? 25.929 4.877 -12.544 1.00 96.62 411 ASP A N 1
ATOM 3145 C CA . ASP A 1 411 ? 26.302 3.674 -11.807 1.00 96.62 411 ASP A CA 1
ATOM 3146 C C . ASP A 1 411 ? 25.799 3.750 -10.362 1.00 96.62 411 ASP A C 1
ATOM 3148 O O . ASP A 1 411 ? 25.737 4.816 -9.741 1.00 96.62 411 ASP A O 1
ATOM 3152 N N . ALA A 1 412 ? 25.467 2.590 -9.798 1.00 96.88 412 ALA A N 1
ATOM 3153 C CA . ALA A 1 412 ? 25.027 2.481 -8.417 1.00 96.88 412 ALA A CA 1
ATOM 3154 C C . ALA A 1 412 ? 25.293 1.092 -7.841 1.00 96.88 412 ALA A C 1
ATOM 3156 O O . ALA A 1 412 ? 25.267 0.088 -8.555 1.00 96.88 412 ALA A O 1
ATOM 3157 N N . LEU A 1 413 ? 25.429 1.026 -6.518 1.00 97.00 413 LEU A N 1
ATOM 3158 C CA . LEU A 1 413 ? 25.334 -0.223 -5.772 1.00 97.00 413 LEU A CA 1
ATOM 3159 C C . LEU A 1 413 ? 23.873 -0.430 -5.348 1.00 97.00 413 LEU A C 1
ATOM 3161 O O . LEU A 1 413 ? 23.360 0.251 -4.460 1.00 97.00 413 LEU A O 1
ATOM 3165 N N . SER A 1 414 ? 23.198 -1.366 -6.013 1.00 96.62 414 SER A N 1
ATOM 3166 C CA . SER A 1 414 ? 21.818 -1.758 -5.711 1.00 96.62 414 SER A CA 1
ATOM 3167 C C . SER A 1 414 ? 21.785 -2.874 -4.668 1.00 96.62 414 SER A C 1
ATOM 3169 O O . SER A 1 414 ? 22.434 -3.903 -4.843 1.00 96.62 414 SER A O 1
ATOM 3171 N N . LEU A 1 415 ? 21.015 -2.686 -3.597 1.00 97.06 415 LEU A N 1
ATOM 3172 C CA . LEU A 1 415 ? 21.018 -3.551 -2.419 1.00 97.06 415 LEU A CA 1
ATOM 3173 C C . LEU A 1 415 ? 19.622 -4.107 -2.125 1.00 97.06 415 LEU A C 1
ATOM 3175 O O . LEU A 1 415 ? 18.628 -3.377 -2.104 1.00 97.06 415 LEU A O 1
ATOM 3179 N N . GLY A 1 416 ? 19.572 -5.404 -1.828 1.00 95.00 416 GLY A N 1
ATOM 3180 C CA . GLY A 1 416 ? 18.406 -6.080 -1.267 1.00 95.00 416 GLY A CA 1
ATOM 3181 C C . GLY A 1 416 ? 18.561 -6.303 0.223 1.00 95.00 416 GLY A C 1
ATOM 3182 O O . GLY A 1 416 ? 18.877 -7.415 0.648 1.00 95.00 416 GLY A O 1
ATOM 3183 N N . LEU A 1 417 ? 18.388 -5.244 1.011 1.00 95.94 417 LEU A N 1
ATOM 3184 C CA . LEU A 1 417 ? 18.620 -5.290 2.449 1.00 95.94 417 LEU A CA 1
ATOM 3185 C C . LEU A 1 417 ? 17.519 -6.087 3.166 1.00 95.94 417 LEU A C 1
ATOM 3187 O O . LEU A 1 417 ? 16.336 -5.908 2.856 1.00 95.94 417 LEU A O 1
ATOM 3191 N N . PRO A 1 418 ? 17.867 -6.905 4.177 1.00 94.69 418 PRO A N 1
ATOM 3192 C CA . PRO A 1 418 ? 16.886 -7.461 5.103 1.00 94.69 418 PRO A CA 1
ATOM 3193 C C . PRO A 1 418 ? 16.062 -6.359 5.779 1.00 94.69 418 PRO A C 1
ATOM 3195 O O . PRO A 1 418 ? 16.564 -5.260 6.014 1.00 94.69 418 PRO A O 1
ATOM 3198 N N . GLU A 1 419 ? 14.821 -6.669 6.164 1.00 91.81 419 GLU A N 1
ATOM 3199 C CA . GLU A 1 419 ? 13.870 -5.694 6.723 1.00 91.81 419 GLU A CA 1
ATOM 3200 C C . GLU A 1 419 ? 14.454 -4.889 7.896 1.00 91.81 419 GLU A C 1
ATOM 3202 O O . GLU A 1 419 ? 14.337 -3.664 7.923 1.00 91.81 419 GLU A O 1
ATOM 3207 N N . ILE A 1 420 ? 15.165 -5.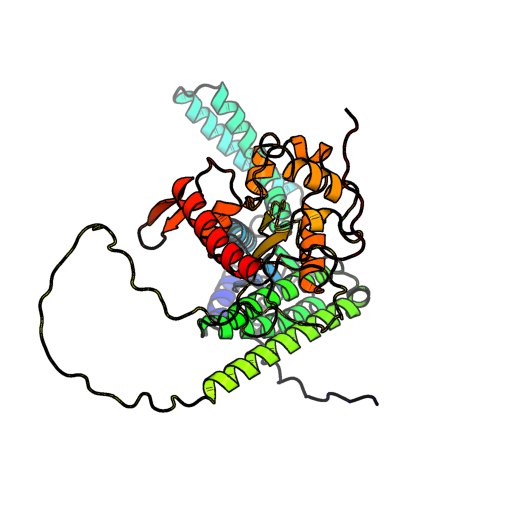548 8.821 1.00 95.50 420 ILE A N 1
ATOM 3208 C CA . ILE A 1 420 ? 15.788 -4.866 9.962 1.00 95.50 420 ILE A CA 1
ATOM 3209 C C . ILE A 1 420 ? 16.940 -3.941 9.549 1.00 95.50 420 ILE A C 1
ATOM 3211 O O . ILE A 1 420 ? 17.053 -2.834 10.068 1.00 95.50 420 ILE A O 1
ATOM 3215 N N . ALA A 1 421 ? 17.770 -4.356 8.589 1.00 96.88 421 ALA A N 1
ATOM 3216 C CA . ALA A 1 421 ? 18.879 -3.547 8.089 1.00 96.88 421 ALA A CA 1
ATOM 3217 C C . ALA A 1 421 ? 18.354 -2.314 7.345 1.00 96.88 421 ALA A C 1
ATOM 3219 O O . ALA A 1 421 ? 18.815 -1.200 7.592 1.00 96.88 421 ALA A O 1
ATOM 3220 N N . ARG A 1 422 ? 17.322 -2.501 6.509 1.00 97.12 422 ARG A N 1
ATOM 3221 C CA . ARG A 1 422 ? 16.604 -1.409 5.843 1.00 97.12 422 ARG A CA 1
ATOM 3222 C C . ARG A 1 422 ? 16.018 -0.433 6.864 1.00 97.12 422 ARG A C 1
ATOM 3224 O O . ARG A 1 422 ? 16.215 0.770 6.733 1.00 97.12 422 ARG A O 1
ATOM 3231 N N . ALA A 1 423 ? 15.351 -0.932 7.905 1.00 96.12 423 ALA A N 1
ATOM 3232 C CA . ALA A 1 423 ? 14.799 -0.084 8.957 1.00 96.12 423 ALA A CA 1
ATOM 3233 C C . ALA A 1 423 ? 15.890 0.732 9.675 1.00 96.12 423 ALA A C 1
ATOM 3235 O O . ALA A 1 423 ? 15.720 1.934 9.859 1.00 96.12 423 ALA A O 1
ATOM 3236 N N . LEU A 1 424 ? 17.030 0.117 10.010 1.00 97.31 424 LEU A N 1
ATOM 3237 C CA . LEU A 1 424 ? 18.149 0.793 10.679 1.00 97.31 424 LEU A CA 1
ATOM 3238 C C . LEU A 1 424 ? 18.747 1.934 9.840 1.00 97.31 424 LEU A C 1
ATOM 3240 O O . LEU A 1 42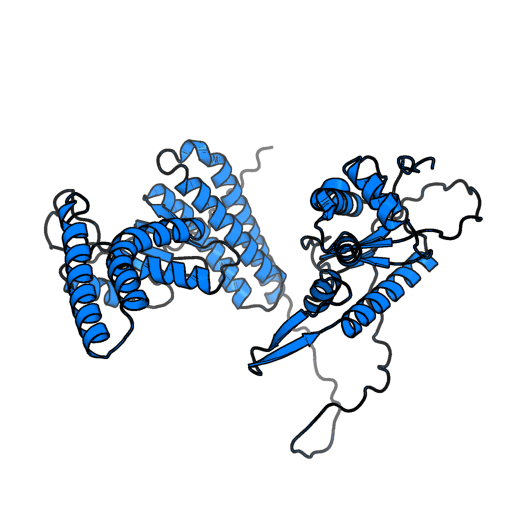4 ? 19.026 3.005 10.384 1.00 97.31 424 LEU A O 1
ATOM 3244 N N . ILE A 1 425 ? 18.910 1.752 8.523 1.00 97.50 425 ILE A N 1
ATOM 3245 C CA . ILE A 1 425 ? 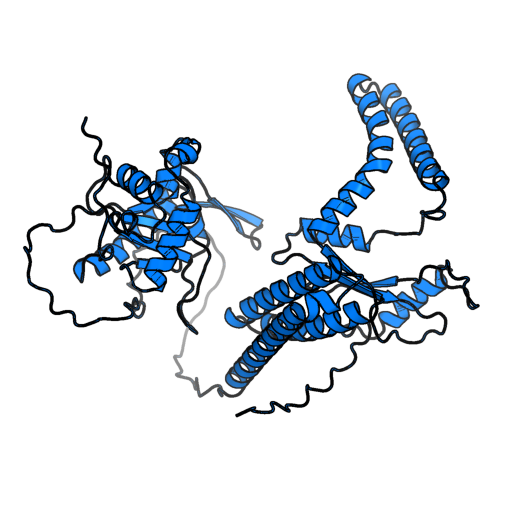19.421 2.821 7.643 1.00 97.50 425 ILE A CA 1
ATOM 3246 C C . ILE A 1 425 ? 18.387 3.929 7.382 1.00 97.50 425 ILE A C 1
ATOM 3248 O O . ILE A 1 425 ? 18.775 5.048 7.051 1.00 97.50 425 ILE A O 1
ATOM 3252 N N . CYS A 1 426 ? 17.090 3.639 7.552 1.00 96.75 426 CYS A N 1
ATOM 3253 C CA . CYS A 1 426 ? 15.993 4.610 7.467 1.00 96.75 426 CYS A CA 1
ATOM 3254 C C . CYS A 1 426 ? 15.788 5.413 8.757 1.00 96.75 426 CYS A C 1
ATOM 3256 O O . CYS A 1 426 ? 15.066 6.409 8.750 1.00 96.75 426 CYS A O 1
ATOM 3258 N N . THR A 1 427 ? 16.404 5.002 9.863 1.00 94.12 427 THR A N 1
ATOM 3259 C CA . THR A 1 427 ? 16.361 5.740 11.125 1.00 94.12 427 THR A CA 1
ATOM 3260 C C . THR A 1 427 ? 17.599 6.613 11.322 1.00 94.12 427 THR A C 1
ATOM 3262 O O . THR A 1 427 ? 18.694 6.293 10.846 1.00 94.12 427 THR A O 1
ATOM 3265 N N . GLY A 1 428 ? 17.417 7.732 12.034 1.00 91.94 428 GLY A N 1
ATOM 3266 C CA . GLY A 1 428 ? 18.513 8.610 12.449 1.00 91.94 428 GLY A CA 1
ATOM 3267 C C . GLY A 1 428 ? 19.613 7.859 13.221 1.00 91.94 428 GLY A C 1
ATOM 3268 O O . GLY A 1 428 ? 19.351 6.785 13.765 1.00 91.94 428 GLY A O 1
ATOM 3269 N N . PRO A 1 429 ? 20.840 8.406 13.269 1.00 94.56 429 PRO A N 1
ATOM 3270 C CA . PRO A 1 429 ? 22.032 7.708 13.759 1.00 94.56 429 PRO A CA 1
ATOM 3271 C C . PRO A 1 429 ? 21.918 7.197 15.202 1.00 94.56 429 PRO A C 1
ATOM 3273 O O . PRO A 1 429 ? 22.460 6.134 15.496 1.00 94.56 429 PRO A O 1
ATOM 3276 N N . ASP A 1 430 ? 21.162 7.895 16.055 1.00 95.56 430 ASP A N 1
ATOM 3277 C CA . ASP A 1 430 ? 21.011 7.577 17.484 1.00 95.56 430 ASP A CA 1
ATOM 3278 C C . ASP A 1 430 ? 19.701 6.843 17.831 1.00 95.56 430 ASP A C 1
ATOM 3280 O O . ASP A 1 430 ? 19.417 6.541 18.996 1.00 95.56 430 ASP A O 1
ATOM 3284 N N . ASN A 1 431 ? 18.870 6.555 16.828 1.00 93.62 431 ASN A N 1
ATOM 3285 C CA . ASN A 1 431 ? 17.561 5.945 17.034 1.00 93.62 431 ASN A CA 1
ATOM 3286 C C . ASN A 1 431 ? 17.645 4.421 17.194 1.00 93.62 431 ASN A C 1
ATOM 3288 O O . ASN A 1 431 ? 18.628 3.774 16.834 1.00 93.62 431 ASN A O 1
ATOM 3292 N N . HIS A 1 432 ? 16.570 3.849 17.740 1.00 95.00 432 HIS A N 1
ATOM 3293 C CA . HIS A 1 432 ? 16.426 2.412 17.944 1.00 95.00 432 HIS A CA 1
ATOM 3294 C C . HIS A 1 432 ? 15.229 1.868 17.156 1.00 95.00 432 HIS A C 1
ATOM 3296 O O . HIS A 1 432 ? 14.182 2.512 17.074 1.00 95.00 432 HIS A O 1
ATOM 3302 N N . VAL A 1 433 ? 15.372 0.661 16.614 1.00 94.50 433 VAL A N 1
ATOM 3303 C CA . VAL A 1 433 ? 14.337 -0.087 15.893 1.00 94.50 433 VAL A CA 1
ATOM 3304 C C . VAL A 1 433 ? 13.935 -1.297 16.728 1.00 94.50 433 VAL A C 1
ATOM 3306 O O . VAL A 1 433 ? 14.786 -2.081 17.140 1.00 94.50 433 VAL A O 1
ATOM 3309 N N . GLY A 1 434 ? 12.639 -1.460 16.986 1.00 91.88 434 GLY A N 1
ATOM 3310 C CA . GLY A 1 434 ? 12.099 -2.613 17.707 1.00 91.88 434 GLY A CA 1
ATOM 3311 C C . GLY A 1 434 ? 11.433 -3.615 16.767 1.00 91.88 434 GLY A C 1
ATOM 3312 O O . GLY A 1 434 ? 10.653 -3.216 15.904 1.00 91.88 434 GLY A O 1
ATOM 3313 N N . THR A 1 435 ? 11.671 -4.911 16.963 1.00 89.81 435 THR A N 1
ATOM 3314 C CA . THR A 1 435 ? 10.908 -5.989 16.318 1.00 89.81 435 THR A CA 1
ATOM 3315 C C . THR A 1 435 ? 10.176 -6.817 17.365 1.00 89.81 435 THR A C 1
ATOM 3317 O O . THR A 1 435 ? 10.674 -7.044 18.467 1.00 89.81 435 THR A O 1
ATOM 3320 N N . LEU A 1 436 ? 8.964 -7.266 17.036 1.00 86.06 436 LEU A N 1
ATOM 3321 C CA . LEU A 1 436 ? 8.189 -8.159 17.893 1.00 86.06 436 LEU A CA 1
ATOM 3322 C C . LEU A 1 436 ? 8.395 -9.601 17.426 1.00 86.06 436 LEU A C 1
ATOM 3324 O O . LEU A 1 436 ? 7.852 -10.008 16.397 1.00 86.06 436 LEU A O 1
ATOM 3328 N N . CYS A 1 437 ? 9.137 -10.393 18.197 1.00 81.50 437 CYS A N 1
ATOM 3329 C CA . CYS A 1 437 ? 9.243 -11.825 17.958 1.00 81.50 437 CYS A CA 1
ATOM 3330 C C . CYS A 1 437 ? 7.934 -12.495 18.387 1.00 81.50 437 CYS A C 1
ATOM 3332 O O . CYS A 1 437 ? 7.679 -12.694 19.577 1.00 81.50 437 CYS A O 1
ATOM 3334 N N . THR A 1 438 ? 7.073 -12.810 17.416 1.00 73.19 438 THR A N 1
ATOM 3335 C CA . THR A 1 438 ? 5.736 -13.359 17.702 1.00 73.19 438 THR A CA 1
ATOM 3336 C C . THR A 1 438 ? 5.764 -14.727 18.384 1.00 73.19 438 THR A C 1
ATOM 3338 O O . THR A 1 438 ? 4.841 -15.034 19.133 1.00 73.19 438 THR A O 1
ATOM 3341 N N . GLU A 1 439 ? 6.829 -15.508 18.194 1.00 78.06 439 GLU A N 1
ATOM 3342 C CA . GLU A 1 439 ? 6.986 -16.835 18.801 1.00 78.06 439 GLU A CA 1
ATOM 3343 C C . GLU A 1 439 ? 7.372 -16.760 20.284 1.00 78.06 439 GLU A C 1
ATOM 3345 O O . GLU A 1 439 ? 6.854 -17.519 21.099 1.00 78.06 439 GLU A O 1
ATOM 3350 N N . ALA A 1 440 ? 8.239 -15.812 20.652 1.00 77.50 440 ALA A N 1
ATOM 3351 C CA . ALA A 1 440 ? 8.701 -15.633 22.030 1.00 77.50 440 ALA A CA 1
ATOM 3352 C C . ALA A 1 440 ? 7.877 -14.601 22.821 1.00 77.50 440 ALA A C 1
ATOM 3354 O O . ALA A 1 440 ? 8.041 -14.480 24.034 1.00 77.50 440 ALA A O 1
ATOM 3355 N N . GLY A 1 441 ? 7.038 -13.807 22.145 1.00 84.62 441 GLY A N 1
ATOM 3356 C CA . GLY A 1 441 ? 6.365 -12.648 22.739 1.00 84.62 441 GLY A CA 1
ATOM 3357 C C . GLY A 1 441 ? 7.335 -11.566 23.232 1.00 84.62 441 GLY A C 1
ATOM 3358 O O . GLY A 1 441 ? 6.952 -10.727 24.043 1.00 84.62 441 GLY A O 1
ATOM 3359 N N . GLN A 1 442 ? 8.590 -11.601 22.776 1.00 89.56 442 GLN A N 1
ATOM 3360 C CA . GLN A 1 442 ? 9.656 -10.697 23.201 1.00 89.56 442 GLN A CA 1
ATOM 3361 C C . GLN A 1 442 ? 9.905 -9.623 22.143 1.00 89.56 442 GLN A C 1
ATOM 3363 O O . GLN A 1 442 ? 9.868 -9.895 20.941 1.00 89.56 442 GLN A O 1
ATOM 3368 N N . THR A 1 443 ? 10.189 -8.408 22.605 1.00 90.50 443 THR A N 1
ATOM 3369 C CA . THR A 1 443 ? 10.632 -7.306 21.749 1.00 90.50 443 THR A CA 1
ATOM 3370 C C . THR A 1 443 ? 12.154 -7.304 21.693 1.00 90.50 443 THR A C 1
ATOM 3372 O O . THR A 1 443 ? 12.801 -7.214 22.736 1.00 90.50 443 THR A O 1
ATOM 3375 N N . LEU A 1 444 ? 12.721 -7.396 20.492 1.00 94.12 444 LEU A N 1
ATOM 3376 C CA . LEU A 1 444 ? 14.148 -7.188 20.256 1.00 94.12 444 LEU A CA 1
ATOM 3377 C C . LEU A 1 444 ? 14.362 -5.743 19.816 1.00 94.12 444 LEU A C 1
ATOM 3379 O O . LEU A 1 444 ? 13.635 -5.248 18.958 1.00 94.12 444 LEU A O 1
ATOM 3383 N N . THR A 1 445 ? 15.355 -5.077 20.397 1.00 96.12 445 THR A N 1
ATOM 3384 C CA . THR A 1 445 ? 15.694 -3.689 20.070 1.00 96.12 445 THR A CA 1
ATOM 3385 C C . THR A 1 445 ? 17.080 -3.645 19.447 1.00 96.12 445 THR A C 1
ATOM 3387 O O . THR A 1 445 ? 18.032 -4.173 20.015 1.00 96.12 445 THR A O 1
ATOM 3390 N N . TYR A 1 446 ? 17.177 -2.988 18.300 1.00 96.31 446 TYR A N 1
ATOM 3391 C CA . TYR A 1 446 ? 18.395 -2.753 17.534 1.00 96.31 446 TYR A CA 1
ATOM 3392 C C . TYR A 1 446 ? 18.688 -1.256 17.578 1.00 96.31 446 TYR A C 1
ATOM 3394 O O . TYR A 1 446 ? 17.761 -0.454 17.476 1.00 96.31 446 TYR A O 1
ATOM 3402 N N . GLY A 1 447 ? 19.940 -0.863 17.768 1.00 96.56 447 GLY A N 1
ATOM 3403 C CA . GLY A 1 447 ? 20.321 0.527 17.983 1.00 96.56 447 GLY A CA 1
ATOM 3404 C C . GLY A 1 447 ? 21.485 0.983 17.101 1.00 96.56 447 GLY A C 1
ATOM 3405 O O . GLY A 1 447 ? 21.767 0.387 16.055 1.00 96.56 447 GLY A O 1
ATOM 3406 N N . PRO A 1 448 ? 22.197 2.038 17.533 1.00 97.69 448 PRO A N 1
ATOM 3407 C CA . PRO A 1 448 ? 23.290 2.638 16.767 1.00 97.69 448 PRO A CA 1
ATOM 3408 C C . PRO A 1 448 ? 24.423 1.661 16.429 1.00 97.69 448 PRO A C 1
ATOM 3410 O O . PRO A 1 448 ? 25.035 1.760 15.366 1.00 97.69 448 PRO A O 1
ATOM 3413 N N . LYS A 1 449 ? 24.688 0.680 17.301 1.00 97.81 449 LYS A N 1
ATOM 3414 C CA . LYS A 1 449 ? 25.735 -0.327 17.084 1.00 97.81 449 LYS A CA 1
ATOM 3415 C C . LYS A 1 449 ? 25.396 -1.254 15.918 1.00 97.81 449 LYS A C 1
ATOM 3417 O O . LYS A 1 449 ? 26.247 -1.515 15.071 1.00 97.81 449 LYS A O 1
ATOM 3422 N N . GLU A 1 450 ? 24.162 -1.742 15.864 1.00 98.12 450 GLU A N 1
ATOM 3423 C CA . GLU A 1 450 ? 23.686 -2.612 14.789 1.00 98.12 450 GLU A CA 1
ATOM 3424 C C . GLU A 1 450 ? 23.598 -1.837 13.472 1.00 98.12 450 GLU A C 1
ATOM 3426 O O . GLU A 1 450 ? 24.007 -2.345 12.431 1.00 98.12 450 GLU A O 1
ATOM 3431 N N . ARG A 1 451 ? 23.166 -0.572 13.523 1.00 97.81 451 ARG A N 1
ATOM 3432 C CA . ARG A 1 451 ? 23.204 0.333 12.369 1.00 97.81 451 ARG A CA 1
ATOM 3433 C C . ARG A 1 451 ? 24.626 0.514 11.828 1.00 97.81 451 ARG A C 1
ATOM 3435 O O . ARG A 1 451 ? 24.826 0.419 10.622 1.00 97.81 451 ARG A O 1
ATOM 3442 N N . ALA A 1 452 ? 25.611 0.744 12.698 1.00 97.56 452 ALA A N 1
ATOM 3443 C CA . ALA A 1 452 ? 27.011 0.878 12.293 1.00 97.56 452 ALA A CA 1
ATOM 3444 C C . ALA A 1 452 ? 27.555 -0.406 11.647 1.00 97.56 452 ALA A C 1
ATOM 3446 O O . ALA A 1 452 ? 28.287 -0.327 10.665 1.00 97.56 452 ALA A O 1
ATOM 3447 N N . ALA A 1 453 ? 27.157 -1.582 12.146 1.00 97.62 453 ALA A N 1
ATOM 3448 C CA . ALA A 1 453 ? 27.528 -2.859 11.540 1.00 97.62 453 ALA A CA 1
ATOM 3449 C C . ALA A 1 453 ? 26.954 -3.017 10.120 1.00 97.62 453 ALA A C 1
ATOM 3451 O O . ALA A 1 453 ? 27.681 -3.424 9.219 1.00 97.62 453 ALA A O 1
ATOM 3452 N N . VAL A 1 454 ? 25.691 -2.628 9.903 1.00 97.88 454 VAL A N 1
ATOM 3453 C CA . VAL A 1 454 ? 25.074 -2.619 8.563 1.00 97.88 454 VAL A CA 1
ATOM 3454 C C . VAL A 1 454 ? 25.823 -1.676 7.618 1.00 97.88 454 VAL A C 1
ATOM 3456 O O . VAL A 1 454 ? 26.110 -2.047 6.484 1.00 97.88 454 VAL A O 1
ATOM 3459 N N . LEU A 1 455 ? 26.177 -0.469 8.072 1.00 97.94 455 LEU A N 1
ATOM 3460 C CA . LEU A 1 455 ? 26.921 0.484 7.242 1.00 97.94 455 LEU A CA 1
ATOM 3461 C C . LEU A 1 455 ? 28.331 -0.010 6.905 1.00 97.94 455 LEU A C 1
ATOM 3463 O O . LEU A 1 455 ? 28.754 0.157 5.768 1.00 97.94 455 LEU A O 1
ATOM 3467 N N . ALA A 1 456 ? 29.025 -0.660 7.842 1.00 97.69 456 ALA A N 1
ATOM 3468 C CA . ALA A 1 456 ? 30.336 -1.258 7.585 1.00 97.69 456 ALA A CA 1
ATOM 3469 C C . ALA A 1 456 ? 30.270 -2.407 6.558 1.00 97.69 456 ALA A C 1
ATOM 3471 O O . ALA A 1 456 ? 31.187 -2.590 5.757 1.00 97.69 456 ALA A O 1
ATOM 3472 N N . GLU A 1 457 ? 29.178 -3.177 6.550 1.00 96.94 457 GLU A N 1
ATOM 3473 C CA . GLU A 1 457 ? 28.954 -4.210 5.536 1.00 96.94 457 GLU A CA 1
ATOM 3474 C C . GLU A 1 457 ? 28.734 -3.588 4.147 1.00 96.94 457 GLU A C 1
ATOM 3476 O O . GLU A 1 457 ? 29.364 -4.000 3.174 1.00 96.94 457 GLU A O 1
ATOM 3481 N N . ILE A 1 458 ? 27.897 -2.548 4.060 1.00 97.62 458 ILE A N 1
ATOM 3482 C CA . ILE A 1 458 ? 27.663 -1.808 2.810 1.00 97.62 458 ILE A CA 1
ATOM 3483 C C . ILE A 1 458 ? 28.962 -1.166 2.304 1.00 97.62 458 ILE A C 1
ATOM 3485 O O . ILE A 1 458 ? 29.250 -1.249 1.111 1.00 97.62 458 ILE A O 1
ATOM 3489 N N . ASP A 1 459 ? 29.757 -0.582 3.201 1.00 96.50 459 ASP A N 1
ATOM 3490 C CA . ASP A 1 459 ? 31.071 -0.011 2.897 1.00 96.50 459 ASP A CA 1
ATOM 3491 C C . ASP A 1 459 ? 32.025 -1.052 2.307 1.00 96.50 459 ASP A C 1
ATOM 3493 O O . ASP A 1 459 ? 32.674 -0.799 1.296 1.00 96.50 459 ASP A O 1
ATOM 3497 N N . THR A 1 460 ? 32.020 -2.274 2.846 1.00 93.88 460 THR A N 1
ATOM 3498 C CA . THR A 1 460 ? 32.814 -3.383 2.299 1.00 93.88 460 THR A CA 1
ATOM 3499 C C . THR A 1 460 ? 32.408 -3.707 0.856 1.00 93.88 460 THR A C 1
ATOM 3501 O O . THR A 1 460 ? 33.276 -3.839 -0.009 1.00 93.88 460 THR A O 1
ATOM 3504 N N . TYR A 1 461 ? 31.104 -3.795 0.561 1.00 93.81 461 TYR A N 1
ATOM 3505 C CA . TYR A 1 461 ? 30.632 -4.036 -0.810 1.00 93.81 461 TYR A CA 1
ATOM 3506 C C . TYR A 1 461 ? 30.986 -2.886 -1.757 1.00 93.81 461 TYR A C 1
ATOM 3508 O O . TYR A 1 461 ? 31.393 -3.128 -2.896 1.00 93.81 461 TYR A O 1
ATOM 3516 N N . LEU A 1 462 ? 30.850 -1.642 -1.293 1.00 94.44 462 LEU A N 1
ATOM 3517 C CA . LEU A 1 462 ? 31.176 -0.464 -2.086 1.00 94.44 462 LEU A CA 1
ATOM 3518 C C . LEU A 1 462 ? 32.676 -0.381 -2.378 1.00 94.44 462 LEU A C 1
ATOM 3520 O O . LEU A 1 462 ? 33.051 -0.143 -3.522 1.00 94.44 462 LEU A O 1
ATOM 3524 N N . ALA A 1 463 ? 33.529 -0.632 -1.386 1.00 92.56 463 ALA A N 1
ATOM 3525 C CA . ALA A 1 463 ? 34.977 -0.632 -1.549 1.00 92.56 463 ALA A CA 1
ATOM 3526 C C . ALA A 1 463 ? 35.435 -1.675 -2.578 1.00 92.56 463 ALA A C 1
ATOM 3528 O O . ALA A 1 463 ? 36.297 -1.378 -3.404 1.00 92.56 463 ALA A O 1
ATOM 3529 N N . CYS A 1 464 ? 34.834 -2.873 -2.580 1.00 88.94 464 CYS A N 1
ATOM 3530 C CA . CYS A 1 464 ? 35.097 -3.877 -3.612 1.00 88.94 464 CYS A CA 1
ATOM 3531 C C . CYS A 1 464 ? 34.713 -3.380 -5.013 1.00 88.94 464 CYS A C 1
ATOM 3533 O O . CYS A 1 464 ? 35.493 -3.549 -5.945 1.00 88.94 464 CYS A O 1
ATOM 3535 N N . LEU A 1 465 ? 33.545 -2.746 -5.155 1.00 90.38 465 LEU A N 1
ATOM 3536 C CA . LEU A 1 465 ? 33.071 -2.221 -6.437 1.00 90.38 465 LEU A CA 1
ATOM 3537 C C . LEU A 1 465 ? 33.965 -1.079 -6.953 1.00 90.38 465 LEU A C 1
ATOM 3539 O O . LEU A 1 465 ? 34.397 -1.102 -8.101 1.00 90.38 465 LEU A O 1
ATOM 3543 N N . VAL A 1 466 ? 34.296 -0.120 -6.086 1.00 91.56 466 VAL A N 1
ATOM 3544 C CA . VAL A 1 466 ? 35.116 1.058 -6.419 1.00 91.56 466 VAL A CA 1
ATOM 3545 C C . VAL A 1 466 ? 36.572 0.680 -6.704 1.00 91.56 466 VAL A C 1
ATOM 3547 O O . VAL A 1 466 ? 37.216 1.300 -7.545 1.00 91.56 466 VAL A O 1
ATOM 3550 N N . ALA A 1 467 ? 37.095 -0.376 -6.071 1.00 87.62 467 ALA A N 1
ATOM 3551 C CA . ALA A 1 467 ? 38.423 -0.898 -6.394 1.00 87.62 467 ALA A CA 1
ATOM 3552 C C . ALA A 1 467 ? 38.529 -1.409 -7.844 1.00 87.62 467 ALA A C 1
ATOM 3554 O O . ALA A 1 467 ? 39.624 -1.396 -8.413 1.00 87.62 467 ALA A O 1
ATOM 3555 N N . GLU A 1 468 ? 37.417 -1.851 -8.440 1.00 83.12 468 GLU A N 1
ATOM 3556 C CA . GLU A 1 468 ? 37.347 -2.237 -9.852 1.00 83.12 468 GLU A CA 1
ATOM 3557 C C . GLU A 1 468 ? 37.075 -1.025 -10.752 1.00 83.12 468 GLU A C 1
ATOM 3559 O O . GLU A 1 468 ? 37.749 -0.843 -11.771 1.00 83.12 468 GLU A O 1
ATOM 3564 N N . GLN A 1 469 ? 36.098 -0.194 -10.378 1.00 85.94 469 GLN A N 1
ATOM 3565 C CA . GLN A 1 469 ? 35.687 0.984 -11.133 1.00 85.94 469 GLN A CA 1
ATOM 3566 C C . GLN A 1 469 ? 34.946 1.990 -10.237 1.00 85.94 469 GLN A C 1
ATOM 3568 O O . GLN A 1 469 ? 33.940 1.648 -9.617 1.00 85.94 469 GLN A O 1
ATOM 3573 N N . ASP A 1 470 ? 35.385 3.253 -10.243 1.00 88.44 470 ASP A N 1
ATOM 3574 C CA . ASP A 1 470 ? 34.660 4.354 -9.591 1.00 88.44 470 ASP A CA 1
ATOM 3575 C C . ASP A 1 470 ? 33.217 4.455 -10.116 1.00 88.44 470 ASP A C 1
ATOM 3577 O O . ASP A 1 470 ? 32.987 4.345 -11.325 1.00 88.44 470 ASP A O 1
ATOM 3581 N N . LEU A 1 471 ? 32.253 4.718 -9.223 1.00 92.38 471 LEU A N 1
ATOM 3582 C CA . LEU A 1 471 ? 30.849 4.895 -9.607 1.00 92.38 471 LEU A CA 1
ATOM 3583 C C . LEU A 1 471 ? 30.699 6.109 -10.528 1.00 92.38 471 LEU A C 1
ATOM 3585 O O . LEU A 1 471 ? 30.835 7.253 -10.092 1.00 92.38 471 LEU A O 1
ATOM 3589 N N . TRP A 1 472 ? 30.376 5.871 -11.798 1.00 95.19 472 TRP A N 1
ATOM 3590 C CA . TRP A 1 472 ? 30.119 6.940 -12.750 1.00 95.19 472 TRP A CA 1
ATOM 3591 C C . TRP A 1 472 ? 28.798 7.668 -12.421 1.00 95.19 472 TRP A C 1
ATOM 3593 O O . TRP A 1 472 ? 27.730 7.056 -12.447 1.00 95.19 472 TRP A O 1
ATOM 3603 N N . PRO A 1 473 ? 28.825 8.986 -12.153 1.00 95.56 473 PRO A N 1
ATOM 3604 C CA . PRO A 1 473 ? 27.641 9.746 -11.732 1.00 95.56 473 PRO A CA 1
ATOM 3605 C C . PRO A 1 473 ? 26.650 10.084 -12.862 1.00 95.56 473 PRO A C 1
ATOM 3607 O O . PRO A 1 473 ? 25.621 10.705 -12.601 1.00 95.56 473 PRO A O 1
ATOM 3610 N N . GLY A 1 474 ? 26.953 9.715 -14.109 1.00 94.88 474 GLY A N 1
ATOM 3611 C CA . GLY A 1 474 ? 26.204 10.122 -15.298 1.00 94.88 474 GLY A CA 1
ATOM 3612 C C . GLY A 1 474 ? 26.909 11.205 -16.123 1.00 94.88 474 GLY A C 1
ATOM 3613 O O . GLY A 1 474 ? 27.967 11.718 -15.749 1.00 94.88 474 GLY A O 1
ATOM 3614 N N . ASP A 1 475 ? 26.322 11.547 -17.271 1.00 93.50 475 ASP A N 1
ATOM 3615 C CA . ASP A 1 475 ? 26.839 12.569 -18.191 1.00 93.50 475 ASP A CA 1
ATOM 3616 C C . ASP A 1 475 ? 26.208 13.948 -17.941 1.00 93.50 475 ASP A C 1
ATOM 3618 O O . ASP A 1 475 ? 25.136 14.076 -17.353 1.00 93.50 475 ASP A O 1
ATOM 3622 N N . ASN A 1 476 ? 26.848 14.998 -18.470 1.00 93.50 476 ASN A N 1
ATOM 3623 C CA . ASN A 1 476 ? 26.316 16.368 -18.505 1.00 93.50 476 ASN A CA 1
ATOM 3624 C C . ASN A 1 476 ? 25.913 16.926 -17.129 1.00 93.50 476 ASN A C 1
ATOM 3626 O O . ASN A 1 476 ? 24.925 17.657 -17.019 1.00 93.50 476 ASN A O 1
ATOM 3630 N N . LEU A 1 477 ? 26.677 16.586 -16.087 1.00 95.44 477 LEU A N 1
ATOM 3631 C CA . LEU A 1 477 ? 26.422 17.069 -14.735 1.00 95.44 477 LEU A CA 1
ATOM 3632 C C . LEU A 1 477 ? 26.418 18.599 -14.687 1.00 95.44 477 LEU A C 1
ATOM 3634 O O . LEU A 1 477 ? 27.297 19.267 -15.238 1.00 95.44 477 LEU A O 1
ATOM 3638 N N . LEU A 1 478 ? 25.427 19.149 -13.996 1.00 94.31 478 LEU A N 1
ATOM 3639 C CA . LEU A 1 478 ? 25.353 20.575 -13.721 1.00 94.31 478 LEU A CA 1
ATOM 3640 C C . LEU A 1 478 ? 26.473 20.987 -12.751 1.00 94.31 478 LEU A C 1
ATOM 3642 O O . LEU A 1 478 ? 26.900 20.184 -11.920 1.00 94.31 478 LEU A O 1
ATOM 3646 N N . PRO A 1 479 ? 26.963 22.237 -12.820 1.00 91.56 479 PRO A N 1
ATOM 3647 C CA . PRO A 1 479 ? 27.959 22.712 -11.870 1.00 91.56 479 PRO A CA 1
ATOM 3648 C C . PRO A 1 479 ? 27.386 22.721 -10.440 1.00 91.56 479 PRO A C 1
ATOM 3650 O O . PRO A 1 479 ? 26.210 23.054 -10.261 1.00 91.56 479 PRO A O 1
ATOM 3653 N N . PRO A 1 480 ? 28.197 22.420 -9.407 1.00 87.56 480 PRO A N 1
ATOM 3654 C CA . PRO A 1 480 ? 27.742 22.494 -8.024 1.00 87.56 480 PRO A CA 1
ATOM 3655 C C . PRO A 1 480 ? 27.349 23.926 -7.653 1.00 87.56 480 PRO A C 1
ATOM 3657 O O . PRO A 1 480 ? 27.961 24.895 -8.114 1.00 87.56 480 PRO A O 1
ATOM 3660 N N . LEU A 1 481 ? 26.369 24.063 -6.759 1.00 84.12 481 LEU A N 1
ATOM 3661 C CA . LEU A 1 481 ? 26.032 25.342 -6.140 1.00 84.12 481 LEU A CA 1
ATOM 3662 C C . LEU A 1 481 ? 27.113 25.701 -5.115 1.00 84.12 481 LEU A C 1
ATOM 3664 O O . LEU A 1 481 ? 26.937 25.523 -3.919 1.00 84.12 481 LEU A O 1
ATOM 3668 N N . PHE A 1 482 ? 28.262 26.194 -5.568 1.00 73.44 482 PHE A N 1
ATOM 3669 C CA . PHE A 1 482 ? 29.208 26.818 -4.652 1.00 73.44 482 PHE A CA 1
ATOM 3670 C C . PHE A 1 482 ? 28.688 28.210 -4.308 1.00 73.44 482 PHE A C 1
ATOM 3672 O O . PHE A 1 482 ? 28.691 29.110 -5.153 1.00 73.44 482 PHE A O 1
ATOM 3679 N N . HIS A 1 483 ? 28.251 28.408 -3.064 1.00 55.84 483 HIS A N 1
ATOM 3680 C CA . HIS A 1 483 ? 28.136 29.759 -2.533 1.00 55.84 483 HIS A CA 1
ATOM 3681 C C . HIS A 1 483 ? 29.527 30.403 -2.590 1.00 55.84 483 HIS A C 1
ATOM 3683 O O . HIS A 1 483 ? 30.453 29.976 -1.901 1.00 55.84 483 HIS A O 1
ATOM 3689 N N . ARG A 1 484 ? 29.693 31.429 -3.438 1.00 42.41 484 ARG A N 1
ATOM 3690 C CA . ARG A 1 484 ? 30.761 32.412 -3.229 1.00 42.41 484 ARG A CA 1
ATOM 3691 C C . ARG A 1 484 ? 30.474 33.045 -1.870 1.00 42.41 484 ARG A C 1
ATOM 3693 O O . ARG A 1 484 ? 29.483 33.762 -1.749 1.00 42.41 484 ARG A O 1
ATOM 3700 N N . ALA A 1 485 ? 31.282 32.683 -0.877 1.00 40.31 485 ALA A N 1
ATOM 3701 C CA . ALA A 1 485 ? 31.318 33.350 0.417 1.00 40.31 485 ALA A CA 1
ATOM 3702 C C . ALA A 1 485 ? 31.625 34.844 0.256 1.00 40.31 485 ALA A C 1
ATOM 3704 O O . ALA A 1 485 ? 32.387 35.189 -0.684 1.00 40.31 485 ALA A O 1
#

Sequence (485 aa):
MTQKFHTTPPTAHHQRPFTREAGRWEKESSRALRAGHVRAGVCSAGCRPVLVHERTSWGWLAWAVPGDGTLPELPAQIGVLTPGSTRTQRLAVRWLLRRPAHRIALAPESRASLRISTTAVAAVALVAALYALSRGIPAGLVLPAMLLAPLLTEHVPGWLDDRAGEYVRTVEGDAACRYLQRLADLHTGLVDAAAGSDRYELRRSAEIGHHLLWDAAGLLHAHAQDTRSVSAQLIDRERLMVHLADQVAQALEHIRAKPASGQRGQPHGDEGPLGPLPPGFERATPPTPPPNPATSLLKGARPVTRTQSDNSARTTDVYLLFAHEPYYPGDGAQEINATVVAAASLLHPEVHQPDGARIHERLTQQRAPGEIIPLATLTHELDGGAQWPYVGDWEKVTTDLVRLVRTAQCDALSLGLPEIARALICTGPDNHVGTLCTEAGQTLTYGPKERAAVLAEIDTYLACLVAEQDLWPGDNLLPPLFHRA

Radius of gyration: 30.88 Å; Cα contacts (8 Å, |Δi|>4): 531; chains: 1; bounding box: 90×77×84 Å

Secondary structure (DSSP, 8-state):
-------PPP------TTTTSTTHHHHHHHHHHHTT---SS---TTPPPPEEEEE-SSEEEEEE--TT-PPPSS-SEEEEEPTT--HHHHHHHHHHHH--TTTS-S-TT-HHHHHHHHHHHHHHHHHHHHHHHHTT--HHHHHHHHHHHHHHHHHHHHHHHHHHHHHEEEEESHHHHHHHHHHHHHHHHHHHHHHT---HHHHHHHHHHHHHHHHHHHHHHHTTT-TTTTHHHHHHHHHHHHHHHHHHHHHHHHHHHS--------------------------PPPPPPS-------------------TT------EEEEEEEEE-SSTTPPPEEEEEEEGGGGGSTTS-TTHHHHHHHHHHTTPPTT-EEEHHHHHHHTGGGTTHHHH--HHHHHHHHHHHHHTTSS-EEEE---HHHHHHHHS-TT--EEEEETTTTEEEEE-HHHHHHHHHHHHHHHHHHHHH------SSPPPP-----

Solvent-accessible surface area (backbone atoms only — not comparable to full-atom values): 28564 Å² total; per-residue (Å²): 135,88,80,79,83,79,71,76,71,75,80,74,72,78,65,52,74,55,78,92,42,87,69,49,49,62,53,51,45,52,50,49,45,70,72,66,70,56,69,92,55,91,67,60,99,80,66,73,75,50,68,51,78,45,79,54,98,61,33,36,39,27,31,45,57,49,79,86,70,59,80,54,81,60,46,54,30,36,34,33,35,46,70,87,65,49,75,65,55,53,48,40,48,48,48,65,72,61,47,65,81,62,80,78,47,59,50,95,86,39,79,62,37,63,51,50,56,37,50,53,45,37,54,52,30,49,54,51,34,54,52,42,46,76,71,69,48,59,63,88,59,42,53,59,53,36,59,44,51,29,53,44,68,66,47,46,62,55,53,51,45,57,57,34,50,75,46,31,36,60,31,61,47,69,70,55,27,55,52,50,48,57,52,48,53,49,35,50,52,32,42,54,53,22,74,75,40,92,52,63,69,40,46,51,47,24,51,53,34,42,45,48,52,33,51,49,32,46,54,45,46,78,30,72,90,47,61,72,84,48,40,68,67,45,53,54,44,51,51,51,48,50,51,51,44,51,52,51,51,52,51,51,49,54,58,68,66,55,66,90,78,68,90,68,78,80,86,80,78,88,84,87,88,82,86,85,91,86,84,80,95,72,83,84,68,83,78,76,81,74,83,77,82,80,68,87,77,79,83,72,88,71,91,66,91,73,77,90,74,73,98,79,74,86,62,78,48,32,28,39,30,43,73,55,83,70,45,61,94,47,90,92,50,69,54,32,34,29,40,36,33,37,39,64,34,33,26,21,77,80,24,51,72,69,28,17,34,42,49,34,45,62,63,58,57,94,57,58,59,66,40,77,43,34,51,22,44,56,30,39,76,32,68,71,41,76,45,36,88,81,47,36,62,62,68,59,28,52,54,30,49,54,48,33,45,74,68,65,51,28,42,64,55,77,33,62,60,55,70,68,57,47,51,40,51,64,36,35,69,85,44,70,51,76,45,76,42,78,89,76,76,41,74,49,77,44,38,44,68,57,37,51,52,50,51,53,53,52,48,52,56,46,52,58,48,42,73,76,48,70,61,47,39,48,68,80,57,51,82,75,69,70,77,84,126

Foldseek 3Di:
DPPPPPPPPDPPPQDFPPNPDPPVCVVQLVVQVVVVLDDLDDDPPPRDFRWDWDADPFFIFTQGRDSVRDTDSFGQKTKGFDFPDDPVLVVLRVVVNPPPVPPQPPDPPDPPSLVVVLVVQLVVLVVVLVVCVVVVNDPVPSVVSSVVRSVCSNPVVVVSVVVNVVGIQMAGDDVLRVLLVVLVSLLVLLVVLVVVDPDPLSVVLNSVSSVLSVVSSVLCSVPVPDVPVCVVVSVVSVVVSVVSSVVSVVVVVVVVPPPPPDPPDDDDDDDDDDDDDDDDDDDDDDDDDDPDDPDPCPDDDDPDPDDDDDPPDQFQWEKEKEFDDWDALDPPGAIFGIKIATLLLLQDPQADPPLSLLVSVLRSPPDGTLHYDQPQQSCVVCVVVPNDVVRHDVNSRVVSVVVCCSVVQWFMDTDRDDPVLNVLSNHHQADKDWDQPPVVRDIDIDGNVNNVVSSVVVSVVVVVVVVVPNTGSGPDGDDHPDPPD